Protein AF-0000000072266338 (afdb_homodimer)

Radius of gyration: 23.47 Å; Cα contacts (8 Å, |Δi|>4): 1587; chains: 2; bounding box: 53×64×82 Å

Nearest PDB structures (foldseek):
  3fj1-assembly2_C  TM=8.442E-01  e=1.465E-17  Ruegeria pomeroyi DSS-3
  3g68-assembly1_B  TM=8.449E-01  e=3.917E-16  Clostridioides difficile 630
  3knz-assembly2_C  TM=7.554E-01  e=2.489E-16  Salmonella enterica subsp. enterica serovar Typhimurium
  3knz-assembly1_B  TM=7.017E-01  e=3.917E-16  Salmonella enterica subsp. enterica serovar Typhimurium
  3knz-assembly3_F  TM=6.910E-01  e=1.526E-15  Salmonella enterica subsp. enterica serovar Typhimurium

Foldseek 3Di:
DFLVVLLLCQLVQLQQQLVQLVVDLVPDDCPPQDDQAEEEEEDALSLLLLLLLQLLCVVVVGNYDYDYLQVLLVLDARGQHYEYEDAAQWFPSRLSSLVSHVNHQYEYEYQDCPDSNVVSHPHYGHGGQPDAAPLGQSSSLSRLLSSQQVVCSVSVHPSVQRNCLSVQLNVLLVQLVVCQVVLLVQQPQQQEEEEEEARSSQSLSSSLQSLLCQQQVHHYYTDYPVVCVVPVVVVDALSYAYEYEEAPVRLVVLVVSVVRNHQYEYEYCPPVDDADPRYHYRHGHDGPRSSSVSSSRNSSSSSNSCSSSVVNVQRRTDGPDDDDPRTHDDPPDD/DFLVVLLLCQLVQLQQQLVQLVVVLVPDDCPPQDDQAEEEEEDALSLLLLLLLQLLCVVVVGNYDYDYLQVLLVLDARGQHYEYEDAAQWFPSRLSSLVSHVNHQYEYEYQDCPDSNVVSHPHYGHGGQPDAAPLGQSSSLRRLLSSQQVVCSVSVHPSVLRNCLSVQLNVLLVQLVVCQVVLLVQQPQQQEEEEEEARSSQSLSQSLQSLLCQQQVHHYYTDYPVVCVVPVVVVDALSYAYEYEEAPVRLVVLVVSVVRNHQYEYEYCPPPDDADPRYHYRHGHDGPRSSSVSSSRNSSSSSNSCSSSVVNVRRRTDGPDDDDPRTHDDPPDD

Structure (mmCIF, N/CA/C/O backbone):
data_AF-0000000072266338-model_v1
#
loop_
_entity.id
_entity.type
_entity.pdbx_description
1 polymer 'Glutamine--fructose-6-phosphate aminotransferase'
#
loop_
_atom_site.group_PDB
_atom_site.id
_atom_site.type_symbol
_atom_site.label_atom_id
_atom_site.label_alt_id
_atom_site.label_comp_id
_atom_site.label_asym_id
_atom_site.label_entity_id
_atom_site.label_seq_id
_atom_site.pdbx_PDB_ins_code
_atom_site.Cartn_x
_atom_site.Cartn_y
_atom_site.Cartn_z
_atom_site.occupancy
_atom_site.B_iso_or_equiv
_atom_site.auth_seq_id
_atom_site.auth_comp_id
_atom_site.auth_asym_id
_atom_site.auth_atom_id
_atom_site.pdbx_PDB_model_num
ATOM 1 N N . MET A 1 1 ? -12.883 -19.75 -20.516 1 75.06 1 MET A N 1
ATOM 2 C CA . MET A 1 1 ? -12.461 -20.578 -19.375 1 75.06 1 MET A CA 1
ATOM 3 C C . MET A 1 1 ? -12.898 -19.953 -18.062 1 75.06 1 MET A C 1
ATOM 5 O O . MET A 1 1 ? -12.766 -18.75 -17.859 1 75.06 1 MET A O 1
ATOM 9 N N . SER A 1 2 ? -13.508 -20.891 -17.219 1 84.12 2 SER A N 1
ATOM 10 C CA . SER A 1 2 ? -13.969 -20.344 -15.945 1 84.12 2 SER A CA 1
ATOM 11 C C . SER A 1 2 ? -12.797 -20.031 -15.023 1 84.12 2 SER A C 1
ATOM 13 O O . SER A 1 2 ? -11.727 -20.641 -15.148 1 84.12 2 SER A O 1
ATOM 15 N N . TYR A 1 3 ? -12.969 -19.062 -14.227 1 89.38 3 TYR A N 1
ATOM 16 C CA . TYR A 1 3 ? -11.922 -18.719 -13.266 1 89.38 3 TYR A CA 1
ATOM 17 C C . TYR A 1 3 ? -11.547 -19.922 -12.414 1 89.38 3 TYR A C 1
ATOM 19 O O . TYR A 1 3 ? -10.359 -20.203 -12.211 1 89.38 3 TYR A O 1
ATOM 27 N N . ARG A 1 4 ? -12.516 -20.75 -12.062 1 90.44 4 ARG A N 1
ATOM 28 C CA . ARG A 1 4 ? -12.281 -21.922 -11.234 1 90.44 4 ARG A CA 1
ATOM 29 C C . ARG A 1 4 ? -11.43 -22.953 -11.977 1 90.44 4 ARG A C 1
ATOM 31 O O . ARG A 1 4 ? -10.602 -23.641 -11.375 1 90.44 4 ARG A O 1
ATOM 38 N N . SER A 1 5 ? -11.648 -23.031 -13.234 1 91 5 SER A N 1
ATOM 39 C CA . SER A 1 5 ? -10.898 -24 -14.031 1 91 5 SER A CA 1
ATOM 40 C C . SER A 1 5 ? -9.414 -23.641 -14.086 1 91 5 SER A C 1
ATOM 42 O O . SER A 1 5 ? -8.562 -24.531 -14.117 1 91 5 SER A O 1
ATOM 44 N N . THR A 1 6 ? -9.133 -22.375 -14.102 1 92.5 6 THR A N 1
ATOM 45 C CA . THR A 1 6 ? -7.738 -21.953 -14.156 1 92.5 6 THR A CA 1
ATOM 46 C C . THR A 1 6 ? -7.039 -22.25 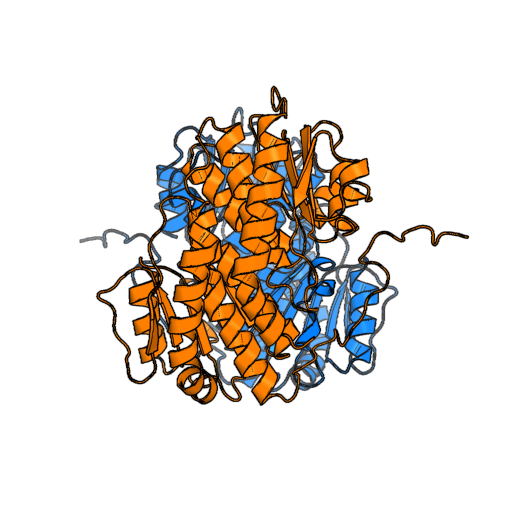-12.828 1 92.5 6 THR A C 1
ATOM 48 O O . THR A 1 6 ? -5.848 -22.562 -12.812 1 92.5 6 THR A O 1
ATOM 51 N N . ILE A 1 7 ? -7.766 -22.125 -11.734 1 95.75 7 ILE A N 1
ATOM 52 C CA . ILE A 1 7 ? -7.199 -22.438 -10.43 1 95.75 7 ILE A CA 1
ATOM 53 C C . ILE A 1 7 ? -6.816 -23.922 -10.391 1 95.75 7 ILE A C 1
ATOM 55 O O . ILE A 1 7 ? -5.762 -24.281 -9.867 1 95.75 7 ILE A O 1
ATOM 59 N N . ALA A 1 8 ? -7.617 -24.75 -11.031 1 94.88 8 ALA A N 1
ATOM 60 C CA . ALA A 1 8 ? -7.43 -26.203 -11.008 1 94.88 8 ALA A CA 1
ATOM 61 C C . ALA A 1 8 ? -6.203 -26.609 -11.812 1 94.88 8 ALA A C 1
ATOM 63 O O . ALA A 1 8 ? -5.645 -27.688 -11.602 1 94.88 8 ALA A O 1
ATOM 64 N N . ARG A 1 9 ? -5.672 -25.781 -12.664 1 95.56 9 ARG A N 1
ATOM 65 C CA . ARG A 1 9 ? -4.555 -26.094 -13.547 1 95.56 9 ARG A CA 1
ATOM 66 C C . ARG A 1 9 ? -3.221 -25.797 -12.867 1 95.56 9 ARG A C 1
ATOM 68 O O . ARG A 1 9 ? -2.158 -26.062 -13.43 1 95.56 9 ARG A O 1
ATOM 75 N N . GLN A 1 10 ? -3.254 -25.312 -11.742 1 97.25 10 GLN A N 1
ATOM 76 C CA . GLN A 1 10 ? -2.068 -24.766 -11.078 1 97.25 10 GLN A CA 1
ATOM 77 C C . GLN A 1 10 ? -0.99 -25.828 -10.922 1 97.25 10 GLN A C 1
ATOM 79 O O . GLN A 1 10 ? 0.192 -25.562 -11.148 1 97.25 10 GLN A O 1
ATOM 84 N N . PRO A 1 11 ? -1.354 -27.125 -10.531 1 97.56 11 PRO A N 1
ATOM 85 C CA . PRO A 1 11 ? -0.284 -28.125 -10.422 1 97.56 11 PRO A CA 1
ATOM 86 C C . PRO A 1 11 ? 0.476 -28.312 -11.734 1 97.56 11 PRO A C 1
ATOM 88 O O . PRO A 1 11 ? 1.71 -28.328 -11.734 1 97.56 11 PRO A O 1
ATOM 91 N N . GLU A 1 12 ? -0.233 -28.359 -12.797 1 97.12 12 GLU A N 1
ATOM 92 C CA . GLU A 1 12 ? 0.382 -28.531 -14.117 1 97.12 12 GLU A CA 1
ATOM 93 C C . GLU A 1 12 ? 1.192 -27.297 -14.5 1 97.12 12 GLU A C 1
ATOM 95 O O . GLU A 1 12 ? 2.32 -27.422 -14.984 1 97.12 12 GLU A O 1
ATOM 100 N N . ALA A 1 13 ? 0.625 -26.094 -14.32 1 97.56 13 ALA A N 1
ATOM 101 C CA . ALA A 1 13 ? 1.298 -24.844 -14.648 1 97.56 13 ALA A CA 1
ATOM 102 C C . ALA A 1 13 ? 2.6 -24.703 -13.867 1 97.56 13 ALA A C 1
ATOM 104 O O . ALA A 1 13 ? 3.609 -24.234 -14.414 1 97.56 13 ALA A O 1
ATOM 105 N N . LEU A 1 14 ? 2.57 -25.047 -12.602 1 98.19 14 LEU A N 1
ATOM 106 C CA . LEU A 1 14 ? 3.756 -24.969 -11.758 1 98.19 14 LEU A CA 1
ATOM 107 C C . LEU A 1 14 ? 4.809 -25.984 -12.195 1 98.19 14 LEU A C 1
ATOM 109 O O . LEU A 1 14 ? 6.004 -25.672 -12.195 1 98.19 14 LEU A O 1
ATOM 113 N N . ALA A 1 15 ? 4.34 -27.219 -12.547 1 97.88 15 ALA A N 1
ATOM 114 C CA . ALA A 1 15 ? 5.277 -28.219 -13.031 1 97.88 15 ALA A CA 1
ATOM 115 C C . ALA A 1 15 ? 5.965 -27.75 -14.312 1 97.88 15 ALA A C 1
ATOM 117 O O . ALA A 1 15 ? 7.188 -27.875 -14.445 1 97.88 15 ALA A O 1
ATOM 118 N N . ASP A 1 16 ? 5.195 -27.25 -15.25 1 98.06 16 ASP A N 1
ATOM 119 C CA . ASP A 1 16 ? 5.738 -26.766 -16.516 1 98.06 16 ASP A CA 1
ATOM 120 C C . ASP A 1 16 ? 6.707 -25.609 -16.297 1 98.06 16 ASP A C 1
ATOM 122 O O . ASP A 1 16 ? 7.773 -25.547 -16.906 1 98.06 16 ASP A O 1
ATOM 126 N N . THR A 1 17 ? 6.352 -24.641 -15.438 1 98.06 17 THR A N 1
ATOM 127 C CA . THR A 1 17 ? 7.211 -23.5 -15.125 1 98.06 17 THR A CA 1
ATOM 128 C C . THR A 1 17 ? 8.5 -23.969 -14.453 1 98.06 17 THR A C 1
ATOM 130 O O . THR A 1 17 ? 9.586 -23.5 -14.797 1 98.06 17 THR A O 1
ATOM 133 N N . HIS A 1 18 ? 8.352 -24.875 -13.492 1 97.56 18 HIS A N 1
ATOM 134 C CA . HIS A 1 18 ? 9.523 -25.391 -12.789 1 97.56 18 HIS A CA 1
ATOM 135 C C . HIS A 1 18 ? 10.539 -25.984 -13.758 1 97.56 18 HIS A C 1
ATOM 137 O O . HIS A 1 18 ? 11.727 -25.672 -13.695 1 97.56 18 HIS A O 1
ATOM 143 N N . ALA A 1 19 ? 10.07 -26.859 -14.625 1 96.5 19 ALA A N 1
ATOM 144 C CA . ALA A 1 19 ? 10.953 -27.516 -15.594 1 96.5 19 ALA A CA 1
ATOM 145 C C . ALA A 1 19 ? 11.625 -26.5 -16.5 1 96.5 19 ALA A C 1
ATOM 147 O O . ALA A 1 19 ? 12.836 -26.578 -16.75 1 96.5 19 ALA A O 1
ATOM 148 N N . THR A 1 20 ? 10.875 -25.562 -16.984 1 96.94 20 THR A N 1
ATOM 149 C CA . THR A 1 20 ? 11.375 -24.547 -17.922 1 96.94 20 THR A CA 1
ATOM 150 C C . THR A 1 20 ? 12.414 -23.672 -17.25 1 96.94 20 THR A C 1
ATOM 152 O O . THR A 1 20 ? 13.477 -23.391 -17.812 1 96.94 20 THR A O 1
ATOM 155 N N . VAL A 1 21 ? 12.141 -23.188 -16.078 1 96.81 21 VAL A N 1
ATOM 156 C CA . VAL A 1 21 ? 13.016 -22.281 -15.344 1 96.81 21 VAL A CA 1
ATOM 157 C C . VAL A 1 21 ? 14.305 -23 -14.945 1 96.81 21 VAL A C 1
ATOM 159 O O . VAL A 1 21 ? 15.391 -22.438 -15.016 1 96.81 21 VAL A O 1
ATOM 162 N N . LEU A 1 22 ? 14.133 -24.281 -14.477 1 95.25 22 LEU A N 1
ATOM 163 C CA . LEU A 1 22 ? 15.297 -25.078 -14.109 1 95.25 22 LEU A CA 1
ATOM 164 C C . LEU A 1 22 ? 16.281 -25.172 -15.266 1 95.25 22 LEU A C 1
ATOM 166 O O . LEU A 1 22 ? 17.484 -25 -15.078 1 95.25 22 LEU A O 1
ATOM 170 N N . ASP A 1 23 ? 15.812 -25.422 -16.406 1 95.31 23 ASP A N 1
ATOM 171 C CA . ASP A 1 23 ? 16.641 -25.531 -17.609 1 95.31 23 ASP A CA 1
ATOM 172 C C . ASP A 1 23 ? 17.344 -24.203 -17.906 1 95.31 23 ASP A C 1
ATOM 174 O O . ASP A 1 23 ? 18.547 -24.172 -18.188 1 95.31 23 ASP A O 1
ATOM 178 N N . GLN A 1 24 ? 16.625 -23.125 -17.875 1 96.19 24 GLN A N 1
ATOM 179 C CA . GLN A 1 24 ? 17.172 -21.797 -18.188 1 96.19 24 GLN A CA 1
ATOM 180 C C . GLN A 1 24 ? 18.25 -21.422 -17.188 1 96.19 24 GLN A C 1
ATOM 182 O O . GLN A 1 24 ? 19.312 -20.906 -17.578 1 96.19 24 GLN A O 1
ATOM 187 N N . LEU A 1 25 ? 18 -21.609 -15.898 1 95.44 25 LEU A N 1
ATOM 188 C CA . LEU A 1 25 ? 18.922 -21.188 -14.852 1 95.44 25 LEU A CA 1
ATOM 189 C C . LEU A 1 25 ? 20.172 -22.062 -14.836 1 95.44 25 LEU A C 1
ATOM 191 O O . LEU A 1 25 ? 21.25 -21.594 -14.453 1 95.44 25 LEU A O 1
ATOM 195 N N . GLY A 1 26 ? 20.031 -23.344 -15.219 1 92.25 26 GLY A N 1
ATOM 196 C CA . GLY A 1 26 ? 21.172 -24.234 -15.312 1 92.25 26 GLY A CA 1
ATOM 197 C C . GLY A 1 26 ? 22.219 -23.75 -16.297 1 92.25 26 GLY A C 1
ATOM 198 O O . GLY A 1 26 ? 23.422 -23.922 -16.078 1 92.25 26 GLY A O 1
ATOM 199 N N . ALA A 1 27 ? 21.828 -23.016 -17.281 1 91.69 27 ALA A N 1
ATOM 200 C CA . ALA A 1 27 ? 22.719 -22.594 -18.359 1 91.69 27 ALA A CA 1
ATOM 201 C C . ALA A 1 27 ? 23.094 -21.125 -18.219 1 91.69 27 ALA A C 1
ATOM 203 O O . ALA A 1 27 ? 23.922 -20.625 -18.984 1 91.69 27 ALA A O 1
ATOM 204 N N . ALA A 1 28 ? 22.531 -20.484 -17.281 1 93.88 28 ALA A N 1
ATOM 205 C CA . ALA A 1 28 ? 22.609 -19.031 -17.266 1 93.88 28 ALA A CA 1
ATOM 206 C C . ALA A 1 28 ? 23.844 -18.547 -16.5 1 93.88 28 ALA A C 1
ATOM 208 O O . ALA A 1 28 ? 24.203 -19.141 -15.469 1 93.88 28 ALA A O 1
ATOM 209 N N . ASP A 1 29 ? 24.5 -17.562 -16.984 1 94.81 29 ASP A N 1
ATOM 210 C CA . ASP A 1 29 ? 25.469 -16.781 -16.219 1 94.81 29 ASP A CA 1
ATOM 211 C C . ASP A 1 29 ? 24.812 -15.594 -15.547 1 94.81 29 ASP A C 1
ATOM 213 O O . ASP A 1 29 ? 24.453 -14.609 -16.203 1 94.81 29 ASP A O 1
ATOM 217 N N . LEU A 1 30 ? 24.641 -15.672 -14.273 1 95.62 30 LEU A N 1
ATOM 218 C CA . LEU A 1 30 ? 23.938 -14.641 -13.523 1 95.62 30 LEU A CA 1
ATOM 219 C C . LEU A 1 30 ? 24.922 -13.711 -12.812 1 95.62 30 LEU A C 1
ATOM 221 O O . LEU A 1 30 ? 24.531 -12.945 -11.93 1 95.62 30 LEU A O 1
ATOM 225 N N . SER A 1 31 ? 26.156 -13.828 -13.195 1 93.5 31 SER A N 1
ATOM 226 C CA . SER A 1 31 ? 27.203 -13.047 -12.539 1 93.5 31 SER A CA 1
ATOM 227 C C . SER A 1 31 ? 26.953 -11.547 -12.68 1 93.5 31 SER A C 1
ATOM 229 O O . SER A 1 31 ? 26.609 -11.078 -13.758 1 93.5 31 SER A O 1
ATOM 231 N N . GLY A 1 32 ? 27.031 -10.828 -11.609 1 94.44 32 GLY A N 1
ATOM 232 C CA . GLY A 1 32 ? 27 -9.375 -11.641 1 94.44 32 GLY A CA 1
ATOM 233 C C . GLY A 1 32 ? 25.594 -8.812 -11.586 1 94.44 32 GLY A C 1
ATOM 234 O O . GLY A 1 32 ? 25.406 -7.594 -11.547 1 94.44 32 GLY A O 1
ATOM 235 N N . LEU A 1 33 ? 24.609 -9.695 -11.5 1 96.25 33 LEU A N 1
ATOM 236 C CA . LEU A 1 33 ? 23.234 -9.211 -11.57 1 96.25 33 LEU A CA 1
ATOM 237 C C . LEU A 1 33 ? 22.766 -8.727 -10.211 1 96.25 33 LEU A C 1
ATOM 239 O O . LEU A 1 33 ? 21.859 -7.883 -10.125 1 96.25 33 LEU A O 1
ATOM 243 N N . LEU A 1 34 ? 23.312 -9.266 -9.188 1 95.56 34 LEU A N 1
ATOM 244 C CA . LEU A 1 34 ? 22.906 -8.859 -7.844 1 95.56 34 LEU A CA 1
ATOM 245 C C . LEU A 1 34 ? 23.766 -7.695 -7.352 1 95.56 34 LEU A C 1
ATOM 247 O O . LEU A 1 34 ? 24.984 -7.832 -7.191 1 95.56 34 LEU A O 1
ATOM 251 N N . ARG A 1 35 ? 23.125 -6.629 -7.164 1 97.31 35 ARG A N 1
ATOM 252 C CA . ARG A 1 35 ? 23.766 -5.406 -6.688 1 97.31 35 ARG A CA 1
ATOM 253 C C . ARG A 1 35 ? 23.156 -4.934 -5.379 1 97.31 35 ARG A C 1
ATOM 255 O O . ARG A 1 35 ? 22.25 -5.59 -4.836 1 97.31 35 ARG A O 1
ATOM 262 N N . PRO A 1 36 ? 23.672 -3.902 -4.723 1 96.75 36 PRO A N 1
ATOM 263 C CA . PRO A 1 36 ? 23.422 -3.621 -3.311 1 96.75 36 PRO A CA 1
ATOM 264 C C . PRO A 1 36 ? 21.938 -3.4 -3.018 1 96.75 36 PRO A C 1
ATOM 266 O O . PRO A 1 36 ? 21.406 -3.941 -2.043 1 96.75 36 PRO A O 1
ATOM 269 N N . VAL A 1 37 ? 21.281 -2.57 -3.82 1 98.44 37 VAL A N 1
ATOM 270 C CA . VAL A 1 37 ? 19.859 -2.309 -3.641 1 98.44 37 VAL A CA 1
ATOM 271 C C . VAL A 1 37 ? 19.062 -3.016 -4.734 1 98.44 37 VAL A C 1
ATOM 273 O O . VAL A 1 37 ? 19.219 -2.703 -5.918 1 98.44 37 VAL A O 1
ATOM 276 N N . ILE A 1 38 ? 18.188 -3.982 -4.301 1 98.75 38 ILE A N 1
ATOM 277 C CA . ILE A 1 38 ? 17.422 -4.789 -5.242 1 98.75 38 ILE A CA 1
ATOM 278 C C . ILE A 1 38 ? 15.953 -4.375 -5.199 1 98.75 38 ILE A C 1
ATOM 280 O O . ILE A 1 38 ? 15.258 -4.625 -4.207 1 98.75 38 ILE A O 1
ATOM 284 N N . GLY A 1 39 ? 15.547 -3.689 -6.258 1 98.75 39 GLY A N 1
ATOM 285 C CA . GLY A 1 39 ? 14.133 -3.418 -6.414 1 98.75 39 GLY A CA 1
ATOM 286 C C . GLY A 1 39 ? 13.383 -4.539 -7.109 1 98.75 39 GLY A C 1
ATOM 287 O O . GLY A 1 39 ? 13.883 -5.125 -8.07 1 98.75 39 GLY A O 1
ATOM 288 N N . VAL A 1 40 ? 12.289 -4.945 -6.594 1 98.94 40 VAL A N 1
ATOM 289 C CA . VAL A 1 40 ? 11.328 -5.809 -7.277 1 98.94 40 VAL A CA 1
ATOM 290 C C . VAL A 1 40 ? 10.086 -5.012 -7.656 1 98.94 40 VAL A C 1
ATOM 292 O O . VAL A 1 40 ? 9.539 -4.273 -6.828 1 98.94 40 VAL A O 1
ATOM 295 N N . THR A 1 41 ? 9.641 -5.16 -8.914 1 98.88 41 THR A N 1
ATOM 296 C CA . THR A 1 41 ? 8.609 -4.238 -9.367 1 98.88 41 THR A CA 1
ATOM 297 C C . THR A 1 41 ? 7.586 -4.961 -10.242 1 98.88 41 THR A C 1
ATOM 299 O O . THR A 1 41 ? 7.824 -6.09 -10.68 1 98.88 41 THR A O 1
ATOM 302 N N . GLY A 1 42 ? 6.523 -4.395 -10.438 1 98.56 42 GLY A N 1
ATOM 303 C CA . GLY A 1 42 ? 5.375 -4.812 -11.227 1 98.56 42 GLY A CA 1
ATOM 304 C C . GLY A 1 42 ? 4.152 -3.936 -11.016 1 98.56 42 GLY A C 1
ATOM 305 O O . GLY A 1 42 ? 4.227 -2.918 -10.328 1 98.56 42 GLY A O 1
ATOM 306 N N . ILE A 1 43 ? 3.088 -4.328 -11.57 1 97.62 43 ILE A N 1
ATOM 307 C CA . ILE A 1 43 ? 1.817 -3.629 -11.406 1 97.62 43 ILE A CA 1
ATOM 308 C C . ILE A 1 43 ? 0.683 -4.645 -11.281 1 97.62 43 ILE A C 1
ATOM 310 O O . ILE A 1 43 ? 0.779 -5.758 -11.805 1 97.62 43 ILE A O 1
ATOM 314 N N . GLY A 1 44 ? -0.388 -4.32 -10.523 1 96.12 44 GLY A N 1
ATOM 315 C CA . GLY A 1 44 ? -1.454 -5.27 -10.258 1 96.12 44 GLY A CA 1
ATOM 316 C C . GLY A 1 44 ? -0.998 -6.469 -9.445 1 96.12 44 GLY A C 1
ATOM 317 O O . GLY A 1 44 ? -0.359 -6.312 -8.406 1 96.12 44 GLY A O 1
ATOM 318 N N . ALA A 1 45 ? -1.355 -7.672 -9.945 1 96.69 45 ALA A N 1
ATOM 319 C CA . ALA A 1 45 ? -0.973 -8.906 -9.258 1 96.69 45 ALA A CA 1
ATOM 320 C C . ALA A 1 45 ? 0.544 -9.062 -9.219 1 96.69 45 ALA A C 1
ATOM 322 O O . ALA A 1 45 ? 1.092 -9.609 -8.258 1 96.69 45 ALA A O 1
ATOM 323 N N . SER A 1 46 ? 1.162 -8.531 -10.234 1 98.19 46 SER A N 1
ATOM 324 C CA . SER A 1 46 ? 2.617 -8.625 -10.273 1 98.19 46 SER A CA 1
ATOM 325 C C . SER A 1 46 ? 3.256 -7.793 -9.164 1 98.19 46 SER A C 1
ATOM 327 O O . SER A 1 46 ? 4.305 -8.164 -8.633 1 98.19 46 SER A O 1
ATOM 329 N N . PHE A 1 47 ? 2.68 -6.66 -8.828 1 98.62 47 PHE A N 1
ATOM 330 C CA . PHE A 1 47 ? 3.223 -5.906 -7.707 1 98.62 47 PHE A CA 1
ATOM 331 C C . PHE A 1 47 ? 3 -6.656 -6.398 1 98.62 47 PHE A C 1
ATOM 333 O O . PHE A 1 47 ? 3.852 -6.625 -5.504 1 98.62 47 PHE A O 1
ATOM 340 N N . ALA A 1 48 ? 1.814 -7.254 -6.234 1 98.75 48 ALA A N 1
ATOM 341 C CA . ALA A 1 48 ? 1.593 -8.102 -5.07 1 98.75 48 ALA A CA 1
ATOM 342 C C . ALA A 1 48 ? 2.695 -9.148 -4.934 1 98.75 48 ALA A C 1
ATOM 344 O O . ALA A 1 48 ? 3.213 -9.383 -3.84 1 98.75 48 ALA A O 1
ATOM 345 N N . ALA A 1 49 ? 3.033 -9.766 -6.031 1 98.88 49 ALA A N 1
ATOM 346 C CA . ALA A 1 49 ? 4.117 -10.742 -6.051 1 98.88 49 ALA A CA 1
ATOM 347 C C . ALA A 1 49 ? 5.449 -10.094 -5.684 1 98.88 49 ALA A C 1
ATOM 349 O O . ALA A 1 49 ? 6.289 -10.719 -5.031 1 98.88 49 ALA A O 1
ATOM 350 N N . ALA A 1 50 ? 5.668 -8.875 -6.156 1 98.94 50 ALA A N 1
ATOM 351 C CA . ALA A 1 50 ? 6.902 -8.148 -5.859 1 98.94 50 ALA A CA 1
ATOM 352 C C . ALA A 1 50 ? 7.09 -7.98 -4.352 1 98.94 50 ALA A C 1
ATOM 354 O O . ALA A 1 50 ? 8.211 -8.055 -3.85 1 98.94 50 ALA A O 1
ATOM 355 N N . VAL A 1 51 ? 5.984 -7.77 -3.639 1 98.88 51 VAL A N 1
ATOM 356 C CA . VAL A 1 51 ? 6.039 -7.621 -2.189 1 98.88 51 VAL A CA 1
ATOM 357 C C . VAL A 1 51 ? 6.52 -8.922 -1.554 1 98.88 51 VAL A C 1
ATOM 359 O O . VAL A 1 51 ? 7.355 -8.906 -0.647 1 98.88 51 VAL A O 1
ATOM 362 N N . VAL A 1 52 ? 6.062 -10.031 -2.045 1 98.94 52 VAL A N 1
ATOM 363 C CA . VAL A 1 52 ? 6.492 -11.336 -1.554 1 98.94 52 VAL A CA 1
ATOM 364 C C . VAL A 1 52 ? 7.984 -11.523 -1.827 1 98.94 52 VAL A C 1
ATOM 366 O O . VAL A 1 52 ? 8.734 -11.953 -0.946 1 98.94 52 VAL A O 1
ATOM 369 N N . GLY A 1 53 ? 8.391 -11.211 -3.035 1 98.88 53 GLY A N 1
ATOM 370 C CA . GLY A 1 53 ? 9.789 -11.352 -3.408 1 98.88 53 GLY A CA 1
ATOM 371 C C . GLY A 1 53 ? 10.719 -10.484 -2.576 1 98.88 53 GLY A C 1
ATOM 372 O O . GLY A 1 53 ? 11.781 -10.93 -2.15 1 98.88 53 GLY A O 1
ATOM 373 N N . ALA A 1 54 ? 10.32 -9.211 -2.357 1 98.88 54 ALA A N 1
ATOM 374 C CA . ALA A 1 54 ? 11.125 -8.32 -1.535 1 98.88 54 ALA A CA 1
ATOM 375 C C . ALA A 1 54 ? 11.297 -8.875 -0.125 1 98.88 54 ALA A C 1
ATOM 377 O O . ALA A 1 54 ? 12.391 -8.797 0.449 1 98.88 54 ALA A O 1
ATOM 378 N N . ALA A 1 55 ? 10.227 -9.422 0.401 1 98.75 55 ALA A N 1
ATOM 379 C CA . ALA A 1 55 ? 10.289 -9.992 1.742 1 98.75 55 ALA A CA 1
ATOM 380 C C . ALA A 1 55 ? 11.266 -11.164 1.793 1 98.75 55 ALA A C 1
ATOM 382 O O . ALA A 1 55 ? 12 -11.32 2.771 1 98.75 55 ALA A O 1
ATOM 383 N N . GLU A 1 56 ? 11.234 -11.984 0.782 1 98.12 56 GLU A N 1
ATOM 384 C CA . GLU A 1 56 ? 12.164 -13.102 0.732 1 98.12 56 GLU A CA 1
ATOM 385 C C . GLU A 1 56 ? 13.609 -12.617 0.662 1 98.12 56 GLU A C 1
ATOM 387 O O . GLU A 1 56 ? 14.484 -13.141 1.354 1 98.12 56 GLU A O 1
ATOM 392 N N . LEU A 1 57 ? 13.883 -11.617 -0.188 1 98.62 57 LEU A N 1
ATOM 393 C CA . LEU A 1 57 ? 15.219 -11.039 -0.268 1 98.62 57 LEU A CA 1
ATOM 394 C C . LEU A 1 57 ? 15.664 -10.508 1.093 1 98.62 57 LEU A C 1
ATOM 396 O O . LEU A 1 57 ? 16.797 -10.75 1.515 1 98.62 57 LEU A O 1
ATOM 400 N N . GLN A 1 58 ? 14.758 -9.828 1.787 1 98.44 58 GLN A N 1
ATOM 401 C CA . GLN A 1 58 ? 15.055 -9.297 3.111 1 98.44 58 GLN A CA 1
ATOM 402 C C . GLN A 1 58 ? 15.391 -10.414 4.094 1 98.44 58 GLN A C 1
ATOM 404 O O . GLN A 1 58 ? 16.375 -10.336 4.828 1 98.44 58 GLN A O 1
ATOM 409 N N . ALA A 1 59 ? 14.578 -11.445 4.051 1 96.94 59 ALA A N 1
ATOM 410 C CA . ALA A 1 59 ? 14.789 -12.57 4.953 1 96.94 59 ALA A CA 1
ATOM 411 C C . ALA A 1 59 ? 16.156 -13.219 4.719 1 96.94 59 ALA A C 1
ATOM 413 O O . ALA A 1 59 ? 16.719 -13.82 5.629 1 96.94 59 ALA A O 1
ATOM 414 N N . ARG A 1 60 ? 16.672 -13.07 3.541 1 96.56 60 ARG A N 1
ATOM 415 C CA . ARG A 1 60 ? 17.953 -13.68 3.184 1 96.56 60 ARG A CA 1
ATOM 416 C C . ARG A 1 60 ? 19.078 -12.664 3.299 1 96.56 60 ARG A C 1
ATOM 418 O O . ARG A 1 60 ? 20.172 -12.891 2.775 1 96.56 60 ARG A O 1
ATOM 425 N N . GLY A 1 61 ? 18.812 -11.539 3.871 1 96.5 61 GLY A N 1
ATOM 426 C CA . GLY A 1 61 ? 19.844 -10.578 4.23 1 96.5 61 GLY A CA 1
ATOM 427 C C . GLY A 1 61 ? 20.156 -9.594 3.115 1 96.5 61 GLY A C 1
ATOM 428 O O . GLY A 1 61 ? 21.188 -8.922 3.145 1 96.5 61 GLY A O 1
ATOM 429 N N . GLN A 1 62 ? 19.25 -9.547 2.059 1 97.75 62 GLN A N 1
ATOM 430 C CA . GLN A 1 62 ? 19.438 -8.609 0.962 1 97.75 62 GLN A CA 1
ATOM 431 C C . GLN A 1 62 ? 18.594 -7.355 1.157 1 97.75 62 GLN A C 1
ATOM 433 O O . GLN A 1 62 ? 17.562 -7.402 1.826 1 97.75 62 GLN A O 1
ATOM 438 N N . ARG A 1 63 ? 19.062 -6.203 0.605 1 97.94 63 ARG A N 1
ATOM 439 C CA . ARG A 1 63 ? 18.25 -4.988 0.579 1 97.94 63 ARG A CA 1
ATOM 440 C C . ARG A 1 63 ? 17.234 -5.039 -0.548 1 97.94 63 ARG A C 1
ATOM 442 O O . ARG A 1 63 ? 17.344 -4.305 -1.531 1 97.94 63 ARG A O 1
ATOM 449 N N . GLY A 1 64 ? 16.234 -5.875 -0.333 1 98.31 64 GLY A N 1
ATOM 450 C CA . GLY A 1 64 ? 15.133 -5.984 -1.268 1 98.31 64 GLY A CA 1
ATOM 451 C C . GLY A 1 64 ? 13.984 -5.051 -0.94 1 98.31 64 GLY A C 1
ATOM 452 O O . GLY A 1 64 ? 13.555 -4.969 0.212 1 98.31 64 GLY A O 1
ATOM 453 N N . VAL A 1 65 ? 13.484 -4.301 -1.929 1 98.44 65 VAL A N 1
ATOM 454 C CA . VAL A 1 65 ? 12.359 -3.391 -1.739 1 98.44 65 VAL A CA 1
ATOM 455 C C . VAL A 1 65 ? 11.375 -3.537 -2.896 1 98.44 65 VAL A C 1
ATOM 457 O O . VAL A 1 65 ? 11.781 -3.621 -4.059 1 98.44 65 VAL A O 1
ATOM 460 N N . ALA A 1 66 ? 10.133 -3.689 -2.582 1 98.75 66 ALA A N 1
ATOM 461 C CA . ALA A 1 66 ? 9.109 -3.629 -3.619 1 98.75 66 ALA A CA 1
ATOM 462 C C . ALA A 1 66 ? 8.828 -2.186 -4.027 1 98.75 66 ALA A C 1
ATOM 464 O O . ALA A 1 66 ? 8.531 -1.34 -3.18 1 98.75 66 ALA A O 1
ATOM 465 N N . ILE A 1 67 ? 8.961 -1.875 -5.289 1 98.5 67 ILE A N 1
ATOM 466 C CA . ILE A 1 67 ? 8.727 -0.529 -5.809 1 98.5 67 ILE A CA 1
ATOM 467 C C . ILE A 1 67 ? 7.691 -0.575 -6.926 1 98.5 67 ILE A C 1
ATOM 469 O O . ILE A 1 67 ? 7.797 -1.39 -7.844 1 98.5 67 ILE A O 1
ATOM 473 N N . ARG A 1 68 ? 6.691 0.26 -6.824 1 97.62 68 ARG A N 1
ATOM 474 C CA . ARG A 1 68 ? 5.664 0.287 -7.863 1 97.62 68 ARG A CA 1
ATOM 475 C C . ARG A 1 68 ? 6.266 0.652 -9.219 1 97.62 68 ARG A C 1
ATOM 477 O O . ARG A 1 68 ? 7.062 1.589 -9.312 1 97.62 68 ARG A O 1
ATOM 484 N N . ALA A 1 69 ? 5.809 -0.064 -10.227 1 98.19 69 ALA A N 1
ATOM 485 C CA . ALA A 1 69 ? 6.344 0.175 -11.57 1 98.19 69 ALA A CA 1
ATOM 486 C C . ALA A 1 69 ? 6.059 1.603 -12.023 1 98.19 69 ALA A C 1
ATOM 488 O O . ALA A 1 69 ? 6.871 2.209 -12.727 1 98.19 69 ALA A O 1
ATOM 489 N N . CYS A 1 70 ? 4.91 2.123 -11.602 1 95.56 70 CYS A N 1
ATOM 490 C CA . CYS A 1 70 ? 4.543 3.475 -12.008 1 95.56 70 CYS A CA 1
ATOM 491 C C . CYS A 1 70 ? 5.496 4.504 -11.414 1 95.56 70 CYS A C 1
ATOM 493 O O . CYS A 1 70 ? 5.773 5.531 -12.031 1 95.56 70 CYS A O 1
ATOM 495 N N . ASP A 1 71 ? 5.977 4.293 -10.195 1 96.12 71 ASP A N 1
ATOM 496 C CA . ASP A 1 71 ? 6.953 5.188 -9.586 1 96.12 71 ASP A CA 1
ATOM 497 C C . ASP A 1 71 ? 8.297 5.121 -10.312 1 96.12 71 ASP A C 1
ATOM 499 O O . ASP A 1 71 ? 8.93 6.148 -10.555 1 96.12 71 ASP A O 1
ATOM 503 N N . LEU A 1 72 ? 8.695 3.926 -10.688 1 97.88 72 LEU A N 1
ATOM 504 C CA . LEU A 1 72 ? 9.953 3.732 -11.406 1 97.88 72 LEU A CA 1
ATOM 505 C C . LEU A 1 72 ? 9.867 4.324 -12.812 1 97.88 72 LEU A C 1
ATOM 507 O O . LEU A 1 72 ? 10.867 4.82 -13.344 1 97.88 72 LEU A O 1
ATOM 511 N N . ALA A 1 73 ? 8.719 4.23 -13.352 1 97.44 73 ALA A N 1
ATOM 512 C CA . ALA A 1 73 ? 8.516 4.738 -14.703 1 97.44 73 ALA A CA 1
ATOM 513 C C . ALA A 1 73 ? 8.719 6.25 -14.766 1 97.44 73 ALA A C 1
ATOM 515 O O . ALA A 1 73 ? 8.883 6.82 -15.844 1 97.44 73 ALA A O 1
ATOM 516 N N . ALA A 1 74 ? 8.711 6.887 -13.602 1 95.81 74 ALA A N 1
ATOM 517 C CA . ALA A 1 74 ? 9.008 8.32 -13.539 1 95.81 74 ALA A CA 1
ATOM 518 C C . ALA A 1 74 ? 10.492 8.586 -13.734 1 95.81 74 ALA A C 1
ATOM 520 O O . ALA A 1 74 ? 10.898 9.719 -14 1 95.81 74 ALA A O 1
ATOM 521 N N . GLY A 1 75 ? 11.359 7.566 -13.602 1 96.69 75 GLY A N 1
ATOM 522 C CA . GLY A 1 75 ? 12.773 7.684 -13.93 1 96.69 75 GLY A CA 1
ATOM 523 C C . GLY A 1 75 ? 13.648 7.902 -12.719 1 96.69 75 GLY A C 1
ATOM 524 O O . GLY A 1 75 ? 14.828 8.25 -12.844 1 96.69 75 GLY A O 1
ATOM 525 N N . HIS A 1 76 ? 13.125 7.754 -11.531 1 95.81 76 HIS A N 1
ATOM 526 C CA . HIS A 1 76 ? 13.922 7.91 -10.32 1 95.81 76 HIS A CA 1
ATOM 527 C C . HIS A 1 76 ? 14.891 6.746 -10.141 1 95.81 76 HIS A C 1
ATOM 529 O O . HIS A 1 76 ? 14.539 5.598 -10.422 1 95.81 76 HIS A O 1
ATOM 535 N N . ASP A 1 77 ? 16.141 7.008 -9.711 1 97.25 77 ASP A N 1
ATOM 536 C CA . ASP A 1 77 ? 17.172 5.992 -9.492 1 97.25 77 ASP A CA 1
ATOM 537 C C . ASP A 1 77 ? 17.016 5.344 -8.117 1 97.25 77 ASP A C 1
ATOM 539 O O . ASP A 1 77 ? 17.703 5.711 -7.172 1 97.25 77 ASP A O 1
ATOM 543 N N . LEU A 1 78 ? 16.203 4.285 -8.055 1 98.06 78 LEU A N 1
ATOM 544 C CA . LEU A 1 78 ? 15.812 3.766 -6.75 1 98.06 78 LEU A CA 1
ATOM 545 C C . LEU A 1 78 ? 16.406 2.381 -6.516 1 98.06 78 LEU A C 1
ATOM 547 O O . LEU A 1 78 ? 16.25 1.808 -5.438 1 98.06 78 LEU A O 1
ATOM 551 N N . ALA A 1 79 ? 17.125 1.799 -7.473 1 98.25 79 ALA A N 1
ATOM 552 C CA . ALA A 1 79 ? 17.641 0.439 -7.328 1 98.25 79 ALA A CA 1
ATOM 553 C C . ALA A 1 79 ? 18.875 0.222 -8.195 1 98.25 79 ALA A C 1
ATOM 555 O O . ALA A 1 79 ? 19.062 0.91 -9.195 1 98.25 79 ALA A O 1
ATOM 556 N N . ASP A 1 80 ? 19.719 -0.719 -7.777 1 98.69 80 ASP A N 1
ATOM 557 C CA . ASP A 1 80 ? 20.906 -1.117 -8.531 1 98.69 80 ASP A CA 1
ATOM 558 C C . ASP A 1 80 ? 20.625 -2.357 -9.375 1 98.69 80 ASP A C 1
ATOM 560 O O . ASP A 1 80 ? 21.266 -2.574 -10.406 1 98.69 80 ASP A O 1
ATOM 564 N N . THR A 1 81 ? 19.844 -3.23 -8.945 1 98.81 81 THR A N 1
ATOM 565 C CA . THR A 1 81 ? 19.219 -4.34 -9.656 1 98.81 81 THR A CA 1
ATOM 566 C C . THR A 1 81 ? 17.703 -4.227 -9.617 1 98.81 81 THR A C 1
ATOM 568 O O . THR A 1 81 ? 17.125 -3.926 -8.57 1 98.81 81 THR A O 1
ATOM 571 N N . LEU A 1 82 ? 17.109 -4.352 -10.742 1 98.81 82 LEU A N 1
ATOM 572 C CA . LEU A 1 82 ? 15.656 -4.297 -10.844 1 98.81 82 LEU A CA 1
ATOM 573 C C . LEU A 1 82 ? 15.094 -5.605 -11.383 1 98.81 82 LEU A C 1
ATOM 575 O O . LEU A 1 82 ? 15.445 -6.031 -12.484 1 98.81 82 LEU A O 1
ATOM 579 N N . VAL A 1 83 ? 14.32 -6.293 -10.578 1 98.94 83 VAL A N 1
ATOM 580 C CA . VAL A 1 83 ? 13.57 -7.469 -11 1 98.94 83 VAL A CA 1
ATOM 581 C C . VAL A 1 83 ? 12.141 -7.066 -11.375 1 98.94 83 VAL A C 1
ATOM 583 O O . VAL A 1 83 ? 11.375 -6.617 -10.516 1 98.94 83 VAL A O 1
ATOM 586 N N . GLY A 1 84 ? 11.805 -7.172 -12.633 1 98.88 84 GLY A N 1
ATOM 587 C CA . GLY A 1 84 ? 10.492 -6.77 -13.117 1 98.88 84 GLY A CA 1
ATOM 588 C C . GLY A 1 84 ? 9.586 -7.945 -13.422 1 98.88 84 GLY A C 1
ATOM 589 O O . GLY A 1 84 ? 9.961 -8.852 -14.172 1 98.88 84 GLY A O 1
ATOM 590 N N . LEU A 1 85 ? 8.383 -7.914 -12.836 1 98.81 85 LEU A N 1
ATOM 591 C CA . LEU A 1 85 ? 7.402 -8.984 -12.984 1 98.81 85 LEU A CA 1
ATOM 592 C C . LEU A 1 85 ? 6.246 -8.539 -13.875 1 98.81 85 LEU A C 1
ATOM 594 O O . LEU A 1 85 ? 5.645 -7.488 -13.641 1 98.81 85 LEU A O 1
ATOM 598 N N . SER A 1 86 ? 5.934 -9.25 -14.852 1 96.94 86 SER A N 1
ATOM 599 C CA . SER A 1 86 ? 4.793 -9.102 -15.75 1 96.94 86 SER A CA 1
ATOM 600 C C . SER A 1 86 ? 4.461 -10.422 -16.438 1 96.94 86 SER A C 1
ATOM 602 O O . SER A 1 86 ? 5.117 -10.805 -17.406 1 96.94 86 SER A O 1
ATOM 604 N N . ALA A 1 87 ? 3.393 -11.086 -16 1 94 87 ALA A N 1
ATOM 605 C CA . ALA A 1 87 ? 3.1 -12.422 -16.5 1 94 87 ALA A CA 1
ATOM 606 C C . ALA A 1 87 ? 3.072 -12.453 -18.031 1 94 87 ALA A C 1
ATOM 608 O O . ALA A 1 87 ? 3.68 -13.328 -18.641 1 94 87 ALA A O 1
ATOM 609 N N . GLY A 1 88 ? 2.451 -11.469 -18.625 1 93 88 GLY A N 1
ATOM 610 C CA . GLY A 1 88 ? 2.373 -11.42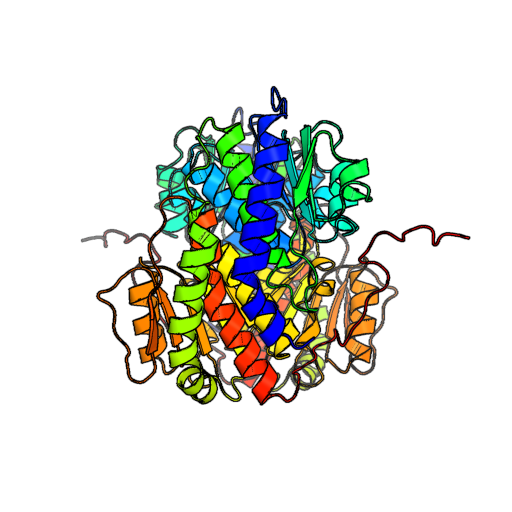2 -20.078 1 93 88 GLY A CA 1
ATOM 611 C C . GLY A 1 88 ? 3.531 -10.68 -20.719 1 93 88 GLY A C 1
ATOM 612 O O . GLY A 1 88 ? 3.73 -10.75 -21.938 1 93 88 GLY A O 1
ATOM 613 N N . GLY A 1 89 ? 4.207 -9.922 -20 1 95.94 89 GLY A N 1
ATOM 614 C CA . GLY A 1 89 ? 5.406 -9.227 -20.453 1 95.94 89 GLY A CA 1
ATOM 615 C C . GLY A 1 89 ? 5.109 -7.918 -21.156 1 95.94 89 GLY A C 1
ATOM 616 O O . GLY A 1 89 ? 5.977 -7.367 -21.844 1 95.94 89 GLY A O 1
ATOM 617 N N . ARG A 1 90 ? 3.857 -7.379 -20.906 1 94.75 90 ARG A N 1
ATOM 618 C CA . ARG A 1 90 ? 3.473 -6.254 -21.75 1 94.75 90 ARG A CA 1
ATOM 619 C C . ARG A 1 90 ? 2.98 -5.082 -20.906 1 94.75 90 ARG A C 1
ATOM 621 O O . ARG A 1 90 ? 2.463 -4.098 -21.453 1 94.75 90 ARG A O 1
ATOM 628 N N . SER A 1 91 ? 3.057 -5.164 -19.609 1 95.69 91 SER A N 1
ATOM 629 C CA . SER A 1 91 ? 2.648 -4.039 -18.781 1 95.69 91 SER A CA 1
ATOM 630 C C . SER A 1 91 ? 3.473 -2.795 -19.094 1 95.69 91 SER A C 1
ATOM 632 O O . SER A 1 91 ? 4.691 -2.785 -18.891 1 95.69 91 SER A O 1
ATOM 634 N N . ILE A 1 92 ? 2.857 -1.733 -19.531 1 97 92 ILE A N 1
ATOM 635 C CA . ILE A 1 92 ? 3.553 -0.542 -20 1 97 92 ILE A CA 1
ATOM 636 C C . ILE A 1 92 ? 4.363 0.071 -18.859 1 97 92 ILE A C 1
ATOM 638 O O . ILE A 1 92 ? 5.469 0.574 -19.078 1 97 92 ILE A O 1
ATOM 642 N N . GLU A 1 93 ? 3.801 0.083 -17.656 1 97.44 93 GLU A N 1
ATOM 643 C CA . GLU A 1 93 ? 4.504 0.679 -16.531 1 97.44 93 GLU A CA 1
ATOM 644 C C . GLU A 1 93 ? 5.805 -0.065 -16.234 1 97.44 93 GLU A C 1
ATOM 646 O O . GLU A 1 93 ? 6.84 0.557 -15.992 1 97.44 93 GLU A O 1
ATOM 651 N N . THR A 1 94 ? 5.754 -1.398 -16.281 1 98.25 94 THR A N 1
ATOM 652 C CA . THR A 1 94 ? 6.938 -2.199 -15.992 1 98.25 94 THR A CA 1
ATOM 653 C C . THR A 1 94 ? 7.984 -2.031 -17.078 1 98.25 94 THR A C 1
ATOM 655 O O . THR A 1 94 ? 9.172 -1.843 -16.797 1 98.25 94 THR A O 1
ATOM 658 N N . VAL A 1 95 ? 7.539 -2.086 -18.297 1 98.44 95 VAL A N 1
ATOM 659 C CA . VAL A 1 95 ? 8.453 -1.929 -19.422 1 98.44 95 VAL A CA 1
ATOM 660 C C . VAL A 1 95 ? 9.094 -0.544 -19.375 1 98.44 95 VAL A C 1
ATOM 662 O O . VAL A 1 95 ? 10.312 -0.415 -19.516 1 98.44 95 VAL A O 1
ATOM 665 N N . THR A 1 96 ? 8.305 0.488 -19.156 1 98.5 96 THR A N 1
ATOM 666 C CA . THR A 1 96 ? 8.805 1.854 -19.078 1 98.5 96 THR A CA 1
ATOM 667 C C . THR A 1 96 ? 9.781 2.004 -17.906 1 98.5 96 THR A C 1
ATOM 669 O O . THR A 1 96 ? 10.789 2.705 -18.016 1 98.5 96 THR A O 1
ATOM 672 N N . ALA A 1 97 ? 9.469 1.378 -16.781 1 98.38 97 ALA A N 1
ATOM 673 C CA . ALA A 1 97 ? 10.367 1.406 -15.633 1 98.38 97 ALA A CA 1
ATOM 674 C C . ALA A 1 97 ? 11.758 0.899 -16.016 1 98.38 97 ALA A C 1
ATOM 676 O O . ALA A 1 97 ? 12.766 1.501 -15.641 1 98.38 97 ALA A O 1
ATOM 677 N N . PHE A 1 98 ? 11.789 -0.192 -16.734 1 98.5 98 PHE A N 1
ATOM 678 C CA . PHE A 1 98 ? 13.055 -0.758 -17.188 1 98.5 98 PHE A CA 1
ATOM 679 C C . PHE A 1 98 ? 13.789 0.218 -18.094 1 98.5 98 PHE A C 1
ATOM 681 O O . PHE A 1 98 ? 15 0.421 -17.953 1 98.5 98 PHE A O 1
ATOM 688 N N . GLN A 1 99 ? 13.039 0.826 -19.016 1 98.56 99 GLN A N 1
ATOM 689 C CA . GLN A 1 99 ? 13.625 1.759 -19.969 1 98.56 99 GLN A CA 1
ATOM 690 C C . GLN A 1 99 ? 14.188 2.99 -19.266 1 98.56 99 GLN A C 1
ATOM 692 O O . GLN A 1 99 ? 15.195 3.549 -19.703 1 98.56 99 GLN A O 1
ATOM 697 N N . LYS A 1 100 ? 13.602 3.391 -18.219 1 98.19 100 LYS A N 1
ATOM 698 C CA . LYS A 1 100 ? 13.938 4.648 -17.547 1 98.19 100 LYS A CA 1
ATOM 699 C C . LYS A 1 100 ? 15.039 4.453 -16.516 1 98.19 100 LYS A C 1
ATOM 701 O O . LYS A 1 100 ? 15.523 5.422 -15.93 1 98.19 100 LYS A O 1
ATOM 706 N N . LEU A 1 101 ? 15.484 3.215 -16.25 1 97.44 101 LEU A N 1
ATOM 707 C CA . LEU A 1 101 ? 16.531 2.957 -15.273 1 97.44 101 LEU A CA 1
ATOM 708 C C . LEU A 1 101 ? 17.656 2.129 -15.891 1 97.44 101 LEU A C 1
ATOM 710 O O . LEU A 1 101 ? 18 1.059 -15.375 1 97.44 101 LEU A O 1
ATOM 714 N N . PRO A 1 102 ? 18.328 2.65 -16.828 1 92.94 102 PRO A N 1
ATOM 715 C CA . PRO A 1 102 ? 19.359 1.884 -17.531 1 92.94 102 PRO A CA 1
ATOM 716 C C . PRO A 1 102 ? 20.578 1.593 -16.672 1 92.94 102 PRO A C 1
ATOM 718 O O . PRO A 1 102 ? 21.375 0.71 -17 1 92.94 102 PRO A O 1
ATOM 721 N N . SER A 1 103 ? 20.766 2.316 -15.609 1 95.5 103 SER A N 1
ATOM 722 C CA . SER A 1 103 ? 21.922 2.113 -14.75 1 95.5 103 SER A CA 1
ATOM 723 C C . SER A 1 103 ? 21.781 0.835 -13.93 1 95.5 103 SER A C 1
ATOM 725 O O . SER A 1 103 ? 22.781 0.31 -13.414 1 95.5 103 SER A O 1
ATOM 727 N N . ALA A 1 104 ? 20.594 0.375 -13.773 1 98.12 104 ALA A N 1
ATOM 728 C CA . ALA A 1 104 ? 20.344 -0.84 -13 1 98.12 104 ALA A CA 1
ATOM 729 C C . ALA A 1 104 ? 20.547 -2.086 -13.859 1 98.12 104 ALA A C 1
ATOM 731 O O . ALA A 1 104 ? 20.359 -2.043 -15.078 1 98.12 104 ALA A O 1
ATOM 732 N N . LYS A 1 105 ? 21.031 -3.172 -13.25 1 98.69 105 LYS A N 1
ATOM 733 C CA . LYS A 1 105 ? 20.875 -4.477 -13.891 1 98.69 105 LYS A CA 1
ATOM 734 C C . LYS A 1 105 ? 19.406 -4.906 -13.898 1 98.69 105 LYS A C 1
ATOM 736 O O . LYS A 1 105 ? 18.734 -4.848 -12.867 1 98.69 105 LYS A O 1
ATOM 741 N N . ARG A 1 106 ? 18.875 -5.215 -15.023 1 98.56 106 ARG A N 1
ATOM 742 C CA . ARG A 1 106 ? 17.453 -5.43 -15.195 1 98.56 106 ARG A CA 1
ATOM 743 C C . ARG A 1 106 ? 17.141 -6.895 -15.5 1 98.56 106 ARG A C 1
ATOM 745 O O . ARG A 1 106 ? 17.578 -7.426 -16.531 1 98.56 106 ARG A O 1
ATOM 752 N N . ILE A 1 107 ? 16.375 -7.543 -14.625 1 98.81 107 ILE A N 1
ATOM 753 C CA . ILE A 1 107 ? 15.961 -8.938 -14.758 1 98.81 107 ILE A CA 1
ATOM 754 C C . ILE A 1 107 ? 14.453 -9.008 -14.953 1 98.81 107 ILE A C 1
ATOM 756 O O . ILE A 1 107 ? 13.688 -8.664 -14.047 1 98.81 107 ILE A O 1
ATOM 760 N N . GLY A 1 108 ? 14.031 -9.43 -16.109 1 98.75 108 GLY A N 1
ATOM 761 C CA . GLY A 1 108 ? 12.609 -9.562 -16.375 1 98.75 108 GLY A CA 1
ATOM 762 C C . GLY A 1 108 ? 12.094 -10.977 -16.219 1 98.75 108 GLY A C 1
ATOM 763 O O . GLY A 1 108 ? 12.805 -11.938 -16.531 1 98.75 108 GLY A O 1
ATOM 764 N N . ILE A 1 109 ? 10.906 -11.172 -15.734 1 98.88 109 ILE A N 1
ATOM 765 C CA . ILE A 1 109 ? 10.227 -12.453 -15.641 1 98.88 109 ILE A CA 1
ATOM 766 C C . ILE A 1 109 ? 8.859 -12.375 -16.312 1 98.88 109 ILE A C 1
ATOM 768 O O . ILE A 1 109 ? 8.008 -11.586 -15.898 1 98.88 109 ILE A O 1
ATOM 772 N N . SER A 1 110 ? 8.617 -13.117 -17.297 1 98.38 110 SER A N 1
ATOM 773 C CA . SER A 1 110 ? 7.348 -13.156 -18 1 98.38 110 SER A CA 1
ATOM 774 C C . SER A 1 110 ? 7.219 -14.43 -18.828 1 98.38 110 SER A C 1
ATOM 776 O O . SER A 1 110 ? 8.18 -15.195 -18.953 1 98.38 110 SER A O 1
ATOM 778 N N . GLN A 1 111 ? 6.008 -14.633 -19.375 1 97.38 111 GLN A N 1
ATOM 779 C CA . GLN A 1 111 ? 5.781 -15.805 -20.203 1 97.38 111 GLN A CA 1
ATOM 780 C C . GLN A 1 111 ? 6.301 -15.578 -21.625 1 97.38 111 GLN A C 1
ATOM 782 O O . GLN A 1 111 ? 6.57 -16.531 -22.359 1 97.38 111 GLN A O 1
ATOM 787 N N . ASP A 1 112 ? 6.414 -14.297 -22 1 94.19 112 ASP A N 1
ATOM 788 C CA . ASP A 1 112 ? 6.844 -13.961 -23.344 1 94.19 112 ASP A CA 1
ATOM 789 C C . ASP A 1 112 ? 8.328 -13.594 -23.375 1 94.19 112 ASP A C 1
ATOM 791 O O . ASP A 1 112 ? 8.688 -12.43 -23.188 1 94.19 112 ASP A O 1
ATOM 795 N N . GLY A 1 113 ? 9.141 -14.547 -23.844 1 93.69 113 GLY A N 1
ATOM 796 C CA . GLY A 1 113 ? 10.578 -14.352 -23.859 1 93.69 113 GLY A CA 1
ATOM 797 C C . GLY A 1 113 ? 11.055 -13.484 -25.016 1 93.69 113 GLY A C 1
ATOM 798 O O . GLY A 1 113 ? 12.227 -13.125 -25.094 1 93.69 113 GLY A O 1
ATOM 799 N N . ALA A 1 114 ? 10.18 -13.094 -25.828 1 93.75 114 ALA A N 1
ATOM 800 C CA . ALA A 1 114 ? 10.508 -12.242 -26.984 1 93.75 114 ALA A CA 1
ATOM 801 C C . ALA A 1 114 ? 9.664 -10.969 -26.969 1 93.75 114 ALA A C 1
ATOM 803 O O . ALA A 1 114 ? 9.625 -10.242 -27.969 1 93.75 114 ALA A O 1
ATOM 804 N N . GLY A 1 115 ? 9.031 -10.773 -25.891 1 95.19 115 GLY A N 1
ATOM 805 C CA . GLY A 1 115 ? 8.125 -9.648 -25.781 1 95.19 115 GLY A CA 1
ATOM 806 C C . GLY A 1 115 ? 8.797 -8.375 -25.297 1 95.19 115 GLY A C 1
ATOM 807 O O . GLY A 1 115 ? 10.031 -8.312 -25.219 1 95.19 115 GLY A O 1
ATOM 808 N N . PRO A 1 116 ? 7.973 -7.344 -25.078 1 97.38 116 PRO A N 1
ATOM 809 C CA . PRO A 1 116 ? 8.5 -6.023 -24.734 1 97.38 116 PRO A CA 1
ATOM 810 C C . PRO A 1 116 ? 9.359 -6.047 -23.469 1 97.38 116 PRO A C 1
ATOM 812 O O . PRO A 1 116 ? 10.43 -5.43 -23.438 1 97.38 116 PRO A O 1
ATOM 815 N N . LEU A 1 117 ? 8.953 -6.727 -22.438 1 98.25 117 LEU A N 1
ATOM 816 C CA . LEU A 1 117 ? 9.734 -6.758 -21.203 1 98.25 117 LEU A CA 1
ATOM 817 C C . LEU A 1 117 ? 11.078 -7.445 -21.422 1 98.25 117 LEU A C 1
ATOM 819 O O . LEU A 1 117 ? 12.109 -6.969 -20.953 1 98.25 117 LEU A O 1
ATOM 823 N N . ALA A 1 118 ? 10.984 -8.602 -22.141 1 98.19 118 ALA A N 1
ATOM 824 C CA . ALA A 1 118 ? 12.219 -9.312 -22.453 1 98.19 118 ALA A CA 1
ATOM 825 C C . ALA A 1 118 ? 13.188 -8.422 -23.234 1 98.19 118 ALA A C 1
ATOM 827 O O . ALA A 1 118 ? 14.391 -8.438 -22.969 1 98.19 118 ALA A O 1
ATOM 828 N N . GLY A 1 119 ? 12.688 -7.621 -24.109 1 97.75 119 GLY A N 1
ATOM 829 C CA . GLY A 1 119 ? 13.5 -6.781 -24.984 1 97.75 119 GLY A CA 1
ATOM 830 C C . GLY A 1 119 ? 14.258 -5.703 -24.234 1 97.75 119 GLY A C 1
ATOM 831 O O . GLY A 1 119 ? 15.266 -5.195 -24.719 1 97.75 119 GLY A O 1
ATOM 832 N N . VAL A 1 120 ? 13.805 -5.324 -23.078 1 98.12 120 VAL A N 1
ATOM 833 C CA . VAL A 1 120 ? 14.445 -4.246 -22.328 1 98.12 120 VAL A CA 1
ATOM 834 C C . VAL A 1 120 ? 15.133 -4.816 -21.094 1 98.12 120 VAL A C 1
ATOM 836 O O . VAL A 1 120 ? 15.484 -4.074 -20.156 1 98.12 120 VAL A O 1
ATOM 839 N N . SER A 1 121 ? 15.367 -6.141 -20.984 1 98.12 121 SER A N 1
ATOM 840 C CA . SER A 1 121 ? 15.992 -6.812 -19.844 1 98.12 121 SER A CA 1
ATOM 841 C C . SER A 1 121 ? 17.453 -7.156 -20.141 1 98.12 121 SER A C 1
ATOM 843 O O . SER A 1 121 ? 17.812 -7.426 -21.297 1 98.12 121 SER A O 1
ATOM 845 N N . ASP A 1 122 ? 18.328 -7.105 -19.156 1 98.06 122 ASP A N 1
ATOM 846 C CA . ASP A 1 122 ? 19.672 -7.645 -19.266 1 98.06 122 ASP A CA 1
ATOM 847 C C . ASP A 1 122 ? 19.672 -9.164 -19.172 1 98.06 122 ASP A C 1
ATOM 849 O O . ASP A 1 122 ? 20.516 -9.836 -19.766 1 98.06 122 ASP A O 1
ATOM 853 N N . PHE A 1 123 ? 18.844 -9.711 -18.406 1 98.12 123 PHE A N 1
ATOM 854 C CA . PHE A 1 123 ? 18.516 -11.125 -18.312 1 98.12 123 PHE A CA 1
ATOM 855 C C . PHE A 1 123 ? 17 -11.328 -18.234 1 98.12 123 PHE A C 1
ATOM 857 O O . PHE A 1 123 ? 16.297 -10.586 -17.562 1 98.12 123 PHE A O 1
ATOM 864 N N . HIS A 1 124 ? 16.516 -12.266 -18.969 1 98.38 124 HIS A N 1
ATOM 865 C CA . HIS A 1 124 ? 15.094 -12.562 -18.969 1 98.38 124 HIS A CA 1
ATOM 866 C C . HIS A 1 124 ? 14.836 -14.023 -18.625 1 98.38 124 HIS A C 1
ATOM 868 O O . HIS A 1 124 ? 15.5 -14.914 -19.156 1 98.38 124 HIS A O 1
ATOM 874 N N . LEU A 1 125 ? 13.977 -14.227 -17.688 1 98.5 125 LEU A N 1
ATOM 875 C CA . LEU A 1 125 ? 13.531 -15.562 -17.312 1 98.5 125 LEU A CA 1
ATOM 876 C C . LEU A 1 125 ? 12.117 -15.828 -17.812 1 98.5 125 LEU A C 1
ATOM 878 O O . LEU A 1 125 ? 11.18 -15.117 -17.438 1 98.5 125 LEU A O 1
ATOM 882 N N . THR A 1 126 ? 11.945 -16.875 -18.594 1 98.44 126 THR A N 1
ATOM 883 C CA . THR A 1 126 ? 10.648 -17.203 -19.156 1 98.44 126 THR A CA 1
ATOM 884 C C . THR A 1 126 ? 9.914 -18.203 -18.266 1 98.44 126 THR A C 1
ATOM 886 O O . THR A 1 126 ? 10.477 -19.234 -17.891 1 98.44 126 THR A O 1
ATOM 889 N N . ILE A 1 127 ? 8.695 -17.875 -17.922 1 98.25 127 ILE A N 1
ATOM 890 C CA . ILE A 1 127 ? 7.844 -18.812 -17.203 1 98.25 127 ILE A CA 1
ATOM 891 C C . ILE A 1 127 ? 6.812 -19.422 -18.156 1 98.25 127 ILE A C 1
ATOM 893 O O . ILE A 1 127 ? 6.578 -18.891 -19.234 1 98.25 127 ILE A O 1
ATOM 897 N N . ARG A 1 128 ? 6.211 -20.531 -17.734 1 97.31 128 ARG A N 1
ATOM 898 C CA . ARG A 1 128 ? 5.262 -21.25 -18.562 1 97.31 128 ARG A CA 1
ATOM 899 C C . ARG A 1 128 ? 3.986 -21.578 -17.797 1 97.31 128 ARG A C 1
ATOM 901 O O . ARG A 1 128 ? 3.736 -22.734 -17.453 1 97.31 128 ARG A O 1
ATOM 908 N N . GLN A 1 129 ? 3.178 -20.562 -17.672 1 94.75 129 GLN A N 1
ATOM 909 C CA . GLN A 1 129 ? 1.955 -20.703 -16.891 1 94.75 129 GLN A CA 1
ATOM 910 C C . GLN A 1 129 ? 0.832 -21.312 -17.734 1 94.75 129 GLN A C 1
ATOM 912 O O . GLN A 1 129 ? -0.157 -21.812 -17.188 1 94.75 129 GLN A O 1
ATOM 917 N N . GLY A 1 130 ? 0.975 -21.297 -19.078 1 93.25 130 GLY A N 1
ATOM 918 C CA . GLY A 1 130 ? -0.158 -21.656 -19.906 1 93.25 130 GLY A CA 1
ATOM 919 C C . GLY A 1 130 ? -1.269 -20.625 -19.891 1 93.25 130 GLY A C 1
ATOM 920 O O . GLY A 1 130 ? -1.031 -19.453 -19.578 1 93.25 130 GLY A O 1
ATOM 921 N N . ALA A 1 131 ? -2.469 -21.062 -20.406 1 91.06 131 ALA A N 1
ATOM 922 C CA . ALA A 1 131 ? -3.621 -20.172 -20.469 1 91.06 131 ALA A CA 1
ATOM 923 C C . ALA A 1 131 ? -4.086 -19.781 -19.062 1 91.06 131 ALA A C 1
ATOM 925 O O . ALA A 1 131 ? -4.082 -20.609 -18.156 1 91.06 131 ALA A O 1
ATOM 926 N N . ASP A 1 132 ? -4.535 -18.531 -18.922 1 92.19 132 ASP A N 1
ATOM 927 C CA . ASP A 1 132 ? -5.012 -18.031 -17.641 1 92.19 132 ASP A CA 1
ATOM 928 C C . ASP A 1 132 ? -6.359 -17.328 -17.781 1 92.19 132 ASP A C 1
ATOM 930 O O . ASP A 1 132 ? -6.883 -17.219 -18.906 1 92.19 132 ASP A O 1
ATOM 934 N N . ALA A 1 133 ? -6.973 -17.031 -16.703 1 88.06 133 ALA A N 1
ATOM 935 C CA . ALA A 1 133 ? -8.172 -16.203 -16.672 1 88.06 133 ALA A CA 1
ATOM 936 C C . ALA A 1 133 ? -7.82 -14.734 -16.453 1 88.06 133 ALA A C 1
ATOM 938 O O . ALA A 1 133 ? -6.648 -14.391 -16.312 1 88.06 133 ALA A O 1
ATOM 939 N N . THR A 1 134 ? -8.922 -13.797 -16.578 1 84.19 134 THR A N 1
ATOM 940 C CA . THR A 1 134 ? -8.719 -12.367 -16.359 1 84.19 134 THR A CA 1
ATOM 941 C C . THR A 1 134 ? -8.172 -12.102 -14.969 1 84.19 134 THR A C 1
ATOM 943 O O . THR A 1 134 ? -7.168 -11.398 -14.812 1 84.19 134 THR A O 1
ATOM 946 N N . PRO A 1 135 ? -8.938 -12.617 -13.938 1 88.38 135 PRO A N 1
ATOM 947 C CA . PRO A 1 135 ? -8.133 -12.617 -12.711 1 88.38 135 PRO A CA 1
ATOM 948 C C . PRO A 1 135 ? -7.027 -13.672 -12.727 1 88.38 135 PRO A C 1
ATOM 950 O O . PRO A 1 135 ? -7.301 -14.859 -12.93 1 88.38 135 PRO A O 1
ATOM 953 N N . SER A 1 136 ? -5.855 -13.258 -12.578 1 90.19 136 SER A N 1
ATOM 954 C CA . SER A 1 136 ? -4.73 -14.156 -12.797 1 90.19 136 SER A CA 1
ATOM 955 C C . SER A 1 136 ? -4.547 -15.109 -11.617 1 90.19 136 SER A C 1
ATOM 957 O O . SER A 1 136 ? -4.535 -14.68 -10.461 1 90.19 136 SER A O 1
ATOM 959 N N . SER A 1 137 ? -4.5 -16.391 -11.859 1 94.88 137 SER A N 1
ATOM 960 C CA . SER A 1 137 ? -4.168 -17.391 -10.852 1 94.88 137 SER A CA 1
ATOM 961 C C . SER A 1 137 ? -2.871 -18.125 -11.195 1 94.88 137 SER A C 1
ATOM 963 O O . SER A 1 137 ? -1.83 -17.859 -10.586 1 94.88 137 SER A O 1
ATOM 965 N N . VAL A 1 138 ? -2.863 -18.828 -12.367 1 96.75 138 VAL A N 1
ATOM 966 C CA . VAL A 1 138 ? -1.675 -19.578 -12.742 1 96.75 138 VAL A CA 1
ATOM 967 C C . VAL A 1 138 ? -0.535 -18.625 -13.086 1 96.75 138 VAL A C 1
ATOM 969 O O . VAL A 1 138 ? 0.632 -18.922 -12.812 1 96.75 138 VAL A O 1
ATOM 972 N N . GLY A 1 139 ? -0.865 -17.484 -13.68 1 96.81 139 GLY A N 1
ATOM 973 C CA . GLY A 1 139 ? 0.16 -16.5 -13.961 1 96.81 139 GLY A CA 1
ATOM 974 C C . GLY A 1 139 ? 0.83 -15.961 -12.711 1 96.81 139 GLY A C 1
ATOM 975 O O . GLY A 1 139 ? 2.045 -15.758 -12.688 1 96.81 139 GLY A O 1
ATOM 976 N N . TYR A 1 140 ? 0.028 -15.734 -11.711 1 98.12 140 TYR A N 1
ATOM 977 C CA . TYR A 1 140 ? 0.549 -15.234 -10.445 1 98.12 140 TYR A CA 1
ATOM 978 C C . TYR A 1 140 ? 1.496 -16.234 -9.805 1 98.12 140 TYR A C 1
ATOM 980 O O . TYR A 1 140 ? 2.633 -15.906 -9.469 1 98.12 140 TYR A O 1
ATOM 988 N N . THR A 1 141 ? 1.104 -17.5 -9.641 1 98.62 141 THR A N 1
ATOM 989 C CA . THR A 1 141 ? 1.921 -18.484 -8.93 1 98.62 141 THR A CA 1
ATOM 990 C C . THR A 1 141 ? 3.133 -18.875 -9.766 1 98.62 141 THR A C 1
ATOM 992 O O . THR A 1 141 ? 4.203 -19.156 -9.227 1 98.62 141 THR A O 1
ATOM 995 N N . ALA A 1 142 ? 2.965 -18.922 -11.07 1 98.44 142 ALA A N 1
ATOM 996 C CA . ALA A 1 142 ? 4.117 -19.188 -11.93 1 98.44 142 ALA A CA 1
ATOM 997 C C . ALA A 1 142 ? 5.172 -18.094 -11.781 1 98.44 142 ALA A C 1
ATOM 999 O O . ALA A 1 142 ? 6.371 -18.375 -11.766 1 98.44 142 ALA A O 1
ATOM 1000 N N . THR A 1 143 ? 4.719 -16.844 -11.773 1 98.75 143 THR A N 1
ATOM 1001 C CA . THR A 1 143 ? 5.625 -15.719 -11.562 1 98.75 143 THR A CA 1
ATOM 1002 C C . THR A 1 143 ? 6.375 -15.859 -10.242 1 98.75 143 THR A C 1
ATOM 1004 O O . THR A 1 143 ? 7.59 -15.664 -10.188 1 98.75 143 THR A O 1
ATOM 1007 N N . LEU A 1 144 ? 5.66 -16.203 -9.164 1 98.81 144 LEU A N 1
ATOM 1008 C CA . LEU A 1 144 ? 6.289 -16.438 -7.871 1 98.81 144 LEU A CA 1
ATOM 1009 C C . LEU A 1 144 ? 7.32 -17.547 -7.953 1 98.81 144 LEU A C 1
ATOM 1011 O O . LEU A 1 144 ? 8.445 -17.406 -7.469 1 98.81 144 LEU A O 1
ATOM 1015 N N . LEU A 1 145 ? 6.941 -18.625 -8.602 1 98.5 145 LEU A N 1
ATOM 1016 C CA . LEU A 1 145 ? 7.84 -19.781 -8.711 1 98.5 145 LEU A CA 1
ATOM 1017 C C . LEU A 1 145 ? 9.117 -19.391 -9.453 1 98.5 145 LEU A C 1
ATOM 1019 O O . LEU A 1 145 ? 10.219 -19.672 -8.977 1 98.5 145 LEU A O 1
ATOM 1023 N N . GLY A 1 146 ? 8.953 -18.781 -10.609 1 98.12 146 GLY A N 1
ATOM 1024 C CA . GLY A 1 146 ? 10.125 -18.328 -11.352 1 98.12 146 GLY A CA 1
ATOM 1025 C C . GLY A 1 146 ? 11.031 -17.422 -10.555 1 98.12 146 GLY A C 1
ATOM 1026 O O . GLY A 1 146 ? 12.25 -17.609 -10.539 1 98.12 146 GLY A O 1
ATOM 1027 N N . MET A 1 147 ? 10.469 -16.438 -9.883 1 98.56 147 MET A N 1
ATOM 1028 C CA . MET A 1 147 ? 11.211 -15.5 -9.047 1 98.56 147 MET A CA 1
ATOM 1029 C C . MET A 1 147 ? 11.938 -16.219 -7.922 1 98.56 147 MET A C 1
ATOM 1031 O O . MET A 1 147 ? 13.109 -15.938 -7.645 1 98.56 147 MET A O 1
ATOM 1035 N N . GLY A 1 148 ? 11.211 -17.156 -7.266 1 98.12 148 GLY A N 1
ATOM 1036 C CA . GLY A 1 148 ? 11.82 -17.906 -6.18 1 98.12 148 GLY A CA 1
ATOM 1037 C C . GLY A 1 148 ? 13.039 -18.703 -6.617 1 98.12 148 GLY A C 1
ATOM 1038 O O . GLY A 1 148 ? 14.078 -18.672 -5.953 1 98.12 148 GLY A O 1
ATOM 1039 N N . MET A 1 149 ? 12.891 -19.391 -7.711 1 97.5 149 MET A N 1
ATOM 1040 C CA . MET A 1 149 ? 14 -20.188 -8.242 1 97.5 149 MET A CA 1
ATOM 1041 C C . MET A 1 149 ? 15.156 -19.281 -8.664 1 97.5 149 MET A C 1
ATOM 1043 O O . MET A 1 149 ? 16.328 -19.625 -8.453 1 97.5 149 MET A O 1
ATOM 1047 N N . LEU A 1 150 ? 14.859 -18.156 -9.242 1 97.5 150 LEU A N 1
ATOM 1048 C CA . LEU A 1 150 ? 15.883 -17.172 -9.609 1 97.5 150 LEU A CA 1
ATOM 1049 C C . LEU A 1 150 ? 16.641 -16.703 -8.383 1 97.5 150 LEU A C 1
ATOM 1051 O O . LEU A 1 150 ? 17.875 -16.656 -8.391 1 97.5 150 LEU A O 1
ATOM 1055 N N . PHE A 1 151 ? 15.906 -16.266 -7.332 1 97.75 151 PHE A N 1
ATOM 1056 C CA . PHE A 1 151 ? 16.547 -15.773 -6.117 1 97.75 151 PHE A CA 1
ATOM 1057 C C . PHE A 1 151 ? 17.422 -16.859 -5.488 1 97.75 151 PHE A C 1
ATOM 1059 O O . PHE A 1 151 ? 18.516 -16.562 -5.004 1 97.75 151 PHE A O 1
ATOM 1066 N N . ASP A 1 152 ? 16.922 -18.141 -5.512 1 96.56 152 ASP A N 1
ATOM 1067 C CA . ASP A 1 152 ? 17.734 -19.234 -5.016 1 96.56 152 ASP A CA 1
ATOM 1068 C C . ASP A 1 152 ? 19.062 -19.312 -5.758 1 96.56 152 ASP A C 1
ATOM 1070 O O . ASP A 1 152 ? 20.125 -19.422 -5.137 1 96.56 152 ASP A O 1
ATOM 1074 N N . ARG A 1 153 ? 19 -19.234 -7.016 1 95.31 153 ARG A N 1
ATOM 1075 C CA . ARG A 1 153 ? 20.203 -19.328 -7.836 1 95.31 153 ARG A CA 1
ATOM 1076 C C . ARG A 1 153 ? 21.125 -18.141 -7.602 1 95.31 153 ARG A C 1
ATOM 1078 O O . ARG A 1 153 ? 22.328 -18.297 -7.465 1 95.31 153 ARG A O 1
ATOM 1085 N N . LEU A 1 154 ? 20.562 -16.953 -7.559 1 96.19 154 LEU A N 1
ATOM 1086 C CA . LEU A 1 154 ? 21.344 -15.734 -7.379 1 96.19 154 LEU A CA 1
ATOM 1087 C C . LEU A 1 154 ? 22.062 -15.734 -6.031 1 96.19 154 LEU A C 1
ATOM 1089 O O . LEU A 1 154 ? 23.156 -15.195 -5.902 1 96.19 154 LEU A O 1
ATOM 1093 N N . LEU A 1 155 ? 21.391 -16.359 -5.055 1 95.25 155 LEU A N 1
ATOM 1094 C CA . LEU A 1 155 ? 21.922 -16.281 -3.695 1 95.25 155 LEU A CA 1
ATOM 1095 C C . LEU A 1 155 ? 22.609 -17.578 -3.299 1 95.25 155 LEU A C 1
ATOM 1097 O O . LEU A 1 155 ? 22.906 -17.797 -2.121 1 95.25 155 LEU A O 1
ATOM 1101 N N . GLY A 1 156 ? 22.828 -18.516 -4.203 1 90.44 156 GLY A N 1
ATOM 1102 C CA . GLY A 1 156 ? 23.672 -19.688 -4.043 1 90.44 156 GLY A CA 1
ATOM 1103 C C . GLY A 1 156 ? 22.953 -20.859 -3.416 1 90.44 156 GLY A C 1
ATOM 1104 O O . GLY A 1 156 ? 23.594 -21.766 -2.854 1 90.44 156 GLY A O 1
ATOM 1105 N N . ALA A 1 157 ? 21.625 -20.766 -3.449 1 85.38 157 ALA A N 1
ATOM 1106 C CA . ALA A 1 157 ? 20.859 -21.906 -2.967 1 85.38 157 ALA A CA 1
ATOM 1107 C C . ALA A 1 157 ? 20.531 -22.859 -4.105 1 85.38 157 ALA A C 1
ATOM 1109 O O . ALA A 1 157 ? 20.609 -22.5 -5.281 1 85.38 157 ALA A O 1
ATOM 1110 N N . ASP A 1 158 ? 20.344 -24.141 -3.857 1 74.06 158 ASP A N 1
ATOM 1111 C CA . ASP A 1 158 ? 20.172 -25.172 -4.883 1 74.06 158 ASP A CA 1
ATOM 1112 C C . ASP A 1 158 ? 18.734 -25.219 -5.387 1 74.06 158 ASP A C 1
ATOM 1114 O O . ASP A 1 158 ? 18.422 -25.953 -6.32 1 74.06 158 ASP A O 1
ATOM 1118 N N . GLY A 1 159 ? 17.859 -24.391 -5.059 1 65.5 159 GLY A N 1
ATOM 1119 C CA . GLY A 1 159 ? 16.516 -24.266 -5.613 1 65.5 159 GLY A CA 1
ATOM 1120 C C . GLY A 1 159 ? 15.609 -25.438 -5.258 1 65.5 159 GLY A C 1
ATOM 1121 O O . GLY A 1 159 ? 14.539 -25.594 -5.84 1 65.5 159 GLY A O 1
ATOM 1122 N N . THR A 1 160 ? 15.961 -26.344 -4.465 1 68.75 160 THR A N 1
ATOM 1123 C CA . THR A 1 160 ? 15.227 -27.578 -4.23 1 68.75 160 THR A CA 1
ATOM 1124 C C . THR A 1 160 ? 13.945 -27.312 -3.455 1 68.75 160 THR A C 1
ATOM 1126 O O . THR A 1 160 ? 13.07 -28.172 -3.371 1 68.75 160 THR A O 1
ATOM 1129 N N . GLY A 1 161 ? 13.742 -26.109 -3.045 1 81.69 161 GLY A N 1
ATOM 1130 C CA . GLY A 1 161 ? 12.586 -25.859 -2.199 1 81.69 161 GLY A CA 1
ATOM 1131 C C . GLY A 1 161 ? 11.297 -25.703 -2.98 1 81.69 161 GLY A C 1
ATOM 1132 O O . GLY A 1 161 ? 10.219 -25.578 -2.393 1 81.69 161 GLY A O 1
ATOM 1133 N N . PHE A 1 162 ? 11.352 -25.906 -4.367 1 94.81 162 PHE A N 1
ATOM 1134 C CA . PHE A 1 162 ? 10.156 -25.625 -5.152 1 94.81 162 PHE A CA 1
ATOM 1135 C C . PHE A 1 162 ? 9.695 -26.859 -5.91 1 94.81 162 PHE A C 1
ATOM 1137 O O . PHE A 1 162 ? 8.602 -26.875 -6.484 1 94.81 162 PHE A O 1
ATOM 1144 N N . ALA A 1 163 ? 10.43 -27.969 -5.965 1 93.56 163 ALA A N 1
ATOM 1145 C CA . ALA A 1 163 ? 10.188 -29.109 -6.836 1 93.56 163 ALA A CA 1
ATOM 1146 C C . ALA A 1 163 ? 8.906 -29.844 -6.43 1 93.56 163 ALA A C 1
ATOM 1148 O O . ALA A 1 163 ? 8.227 -30.422 -7.273 1 93.56 163 ALA A O 1
ATOM 1149 N N . ASP A 1 164 ? 8.555 -29.844 -5.195 1 96.56 164 ASP A N 1
ATOM 1150 C CA . ASP A 1 164 ? 7.414 -30.609 -4.699 1 96.56 164 ASP A CA 1
ATOM 1151 C C . ASP A 1 164 ? 6.129 -29.797 -4.785 1 96.56 164 ASP A C 1
ATOM 1153 O O . ASP A 1 164 ? 5.047 -30.297 -4.48 1 96.56 164 ASP A O 1
ATOM 1157 N N . LEU A 1 165 ? 6.191 -28.547 -5.191 1 97.31 165 LEU A N 1
ATOM 1158 C CA . LEU A 1 165 ? 5.078 -27.609 -5.098 1 97.31 165 LEU A CA 1
ATOM 1159 C C . LEU A 1 165 ? 3.883 -28.109 -5.91 1 97.31 165 LEU A C 1
ATOM 1161 O O . LEU A 1 165 ? 2.736 -27.969 -5.477 1 97.31 165 LEU A O 1
ATOM 1165 N N . PRO A 1 166 ? 4.094 -28.688 -7.141 1 97.31 166 PRO A N 1
ATOM 1166 C CA . PRO A 1 166 ? 2.918 -29.156 -7.875 1 97.31 166 PRO A CA 1
ATOM 1167 C C . PRO A 1 166 ? 2.068 -30.141 -7.062 1 97.31 166 PRO A C 1
ATOM 1169 O O . PRO A 1 166 ? 0.842 -30 -7.02 1 97.31 166 PRO A O 1
ATOM 1172 N N . ALA A 1 167 ? 2.686 -31.078 -6.375 1 97 167 ALA A N 1
ATOM 1173 C CA . ALA A 1 167 ? 1.962 -32.031 -5.559 1 97 167 ALA A CA 1
ATOM 1174 C C . ALA A 1 167 ? 1.352 -31.375 -4.328 1 97 167 ALA A C 1
ATOM 1176 O O . ALA A 1 167 ? 0.217 -31.672 -3.949 1 97 167 ALA A O 1
ATOM 1177 N N . VAL A 1 168 ? 2.104 -30.5 -3.666 1 97.69 168 VAL A N 1
ATOM 1178 C CA . VAL A 1 168 ? 1.649 -29.797 -2.473 1 97.69 168 VAL A CA 1
ATOM 1179 C C . VAL A 1 168 ? 0.424 -28.938 -2.805 1 97.69 168 VAL A C 1
ATOM 1181 O O . VAL A 1 168 ? -0.539 -28.906 -2.035 1 97.69 168 VAL A O 1
ATOM 1184 N N . VAL A 1 169 ? 0.485 -28.281 -3.906 1 98 169 VAL A N 1
ATOM 1185 C CA . VAL A 1 169 ? -0.587 -27.391 -4.34 1 98 169 VAL A CA 1
ATOM 1186 C C . VAL A 1 169 ? -1.868 -28.188 -4.559 1 98 169 VAL A C 1
ATOM 1188 O O . VAL A 1 169 ? -2.961 -27.734 -4.211 1 98 169 VAL A O 1
ATOM 1191 N N . GLU A 1 170 ? -1.731 -29.359 -5.195 1 96.94 170 GLU A N 1
ATOM 1192 C CA . GLU A 1 170 ? -2.893 -30.219 -5.395 1 96.94 170 GLU A CA 1
ATOM 1193 C C . GLU A 1 170 ? -3.572 -30.547 -4.07 1 96.94 170 GLU A C 1
ATOM 1195 O O . GLU A 1 170 ? -4.797 -30.469 -3.959 1 96.94 170 GLU A O 1
ATOM 1200 N N . GLU A 1 171 ? -2.84 -30.859 -3.094 1 97.12 171 GLU A N 1
ATOM 1201 C CA . GLU A 1 171 ? -3.355 -31.203 -1.771 1 97.12 171 GLU A CA 1
ATOM 1202 C C . GLU A 1 171 ? -4.012 -29.984 -1.107 1 97.12 171 GLU A C 1
ATOM 1204 O O . GLU A 1 171 ? -5.098 -30.109 -0.537 1 97.12 171 GLU A O 1
ATOM 1209 N N . VAL A 1 172 ? -3.391 -28.844 -1.157 1 97.88 172 VAL A N 1
ATOM 1210 C CA . VAL A 1 172 ? -3.885 -27.625 -0.521 1 97.88 172 VAL A CA 1
ATOM 1211 C C . VAL A 1 172 ? -5.203 -27.203 -1.165 1 97.88 172 VAL A C 1
ATOM 1213 O O . VAL A 1 172 ? -6.137 -26.797 -0.471 1 97.88 172 VAL A O 1
ATOM 1216 N N . LEU A 1 173 ? -5.297 -27.312 -2.479 1 97.75 173 LEU A N 1
ATOM 1217 C CA . LEU A 1 173 ? -6.523 -26.953 -3.184 1 97.75 173 LEU A CA 1
ATOM 1218 C C . LEU A 1 173 ? -7.672 -27.875 -2.756 1 97.75 173 LEU A C 1
ATOM 1220 O O . LEU A 1 173 ? -8.797 -27.406 -2.549 1 97.75 173 LEU A O 1
ATOM 1224 N N . SER A 1 174 ? -7.355 -29.156 -2.645 1 96.5 174 SER A N 1
ATOM 1225 C CA . SER A 1 174 ? -8.375 -30.125 -2.227 1 96.5 174 SER A CA 1
ATOM 1226 C C . SER A 1 174 ? -8.883 -29.812 -0.823 1 96.5 174 SER A C 1
ATOM 1228 O O . SER A 1 174 ? -10.094 -29.797 -0.583 1 96.5 174 SER A O 1
ATOM 1230 N N . GLN A 1 175 ? -8.039 -29.516 0.059 1 96.19 175 GLN A N 1
ATOM 1231 C CA . GLN A 1 175 ? -8.406 -29.203 1.438 1 96.19 175 GLN A CA 1
ATOM 1232 C C . GLN A 1 175 ? -9.195 -27.906 1.523 1 96.19 175 GLN A C 1
ATOM 1234 O O . GLN A 1 175 ? -10.188 -27.828 2.246 1 96.19 175 GLN A O 1
ATOM 1239 N N . ALA A 1 176 ? -8.742 -26.922 0.85 1 97.44 176 ALA A N 1
ATOM 1240 C CA . ALA A 1 176 ? -9.422 -25.625 0.856 1 97.44 176 ALA A CA 1
ATOM 1241 C C . ALA A 1 176 ? -10.828 -25.734 0.276 1 97.44 176 ALA A C 1
ATOM 1243 O O . ALA A 1 176 ? -11.742 -25.047 0.719 1 97.44 176 ALA A O 1
ATOM 1244 N N . ALA A 1 177 ? -10.953 -26.609 -0.749 1 97 177 ALA A N 1
ATOM 1245 C CA . ALA A 1 177 ? -12.242 -26.797 -1.411 1 97 177 ALA A CA 1
ATOM 1246 C C . ALA A 1 177 ? -13.312 -27.234 -0.419 1 97 177 ALA A C 1
ATOM 1248 O O . ALA A 1 177 ? -14.484 -26.859 -0.546 1 97 177 ALA A O 1
ATOM 1249 N N . ASP A 1 178 ? -12.945 -27.938 0.586 1 97.25 178 ASP A N 1
ATOM 1250 C CA . ASP A 1 178 ? -13.883 -28.469 1.572 1 97.25 178 ASP A CA 1
ATOM 1251 C C . ASP A 1 178 ? -14.516 -27.359 2.4 1 97.25 178 ASP A C 1
ATOM 1253 O O . ASP A 1 178 ? -15.578 -27.547 2.988 1 97.25 178 ASP A O 1
ATOM 1257 N N . LYS A 1 179 ? -13.859 -26.203 2.465 1 97.81 179 LYS A N 1
ATOM 1258 C CA . LYS A 1 179 ? -14.312 -25.109 3.322 1 97.81 179 LYS A CA 1
ATOM 1259 C C . LYS A 1 179 ? -15.109 -24.078 2.527 1 97.81 179 LYS A C 1
ATOM 1261 O O . LYS A 1 179 ? -15.703 -23.156 3.104 1 97.81 179 LYS A O 1
ATOM 1266 N N . MET A 1 180 ? -15.227 -24.25 1.19 1 97.75 180 MET A N 1
ATOM 1267 C CA . MET A 1 180 ? -15.711 -23.172 0.336 1 97.75 180 MET A CA 1
ATOM 1268 C C . MET A 1 180 ? -17.219 -22.969 0.514 1 97.75 180 MET A C 1
ATOM 1270 O O . MET A 1 180 ? -17.719 -21.844 0.418 1 97.75 180 MET A O 1
ATOM 1274 N N . ALA A 1 181 ? -17.969 -24.047 0.727 1 96.62 181 ALA A N 1
ATOM 1275 C CA . ALA A 1 181 ? -19.391 -23.906 0.954 1 96.62 181 ALA A CA 1
ATOM 1276 C C . ALA A 1 181 ? -19.672 -23.031 2.172 1 96.62 181 ALA A C 1
ATOM 1278 O O . ALA A 1 181 ? -20.516 -22.125 2.113 1 96.62 181 ALA A O 1
ATOM 1279 N N . ARG A 1 182 ? -18.969 -23.297 3.268 1 97.19 182 ARG A N 1
ATOM 1280 C CA . ARG A 1 182 ? -19.094 -22.516 4.488 1 97.19 182 ARG A CA 1
ATOM 1281 C C . ARG A 1 182 ? -18.703 -21.062 4.25 1 97.19 182 ARG A C 1
ATOM 1283 O O . ARG A 1 182 ? -19.438 -20.141 4.629 1 97.19 182 ARG A O 1
ATOM 1290 N N . ILE A 1 183 ? -17.625 -20.828 3.6 1 97.44 183 ILE A N 1
ATOM 1291 C CA . ILE A 1 183 ? -17.109 -19.484 3.336 1 97.44 183 ILE A CA 1
ATOM 1292 C C . ILE A 1 183 ? -18.062 -18.734 2.424 1 97.44 183 ILE A C 1
ATOM 1294 O O . ILE A 1 183 ? -18.328 -17.547 2.643 1 97.44 183 ILE A O 1
ATOM 1298 N N . GLY A 1 184 ? -18.547 -19.453 1.406 1 95.75 184 GLY A N 1
ATOM 1299 C CA . GLY A 1 184 ? -19.531 -18.828 0.52 1 95.75 184 GLY A CA 1
ATOM 1300 C C . GLY A 1 184 ? -20.734 -18.281 1.251 1 95.75 184 GLY A C 1
ATOM 1301 O O . GLY A 1 184 ? -21.219 -17.188 0.942 1 95.75 184 GLY A O 1
ATOM 1302 N N . THR A 1 185 ? -21.219 -18.984 2.189 1 94.81 185 THR A N 1
ATOM 1303 C CA . THR A 1 185 ? -22.375 -18.578 2.98 1 94.81 185 THR A CA 1
ATOM 1304 C C . THR A 1 185 ? -22.016 -17.391 3.881 1 94.81 185 THR A C 1
ATOM 1306 O O . THR A 1 185 ? -22.766 -16.422 3.977 1 94.81 185 THR A O 1
ATOM 1309 N N . GLN A 1 186 ? -20.859 -17.406 4.5 1 95 186 GLN A N 1
ATOM 1310 C CA . GLN A 1 186 ? -20.453 -16.406 5.484 1 95 186 GLN A CA 1
ATOM 1311 C C . GLN A 1 186 ? -20.094 -15.094 4.812 1 95 186 GLN A C 1
ATOM 1313 O O . GLN A 1 186 ? -20.297 -14.016 5.387 1 95 186 GLN A O 1
ATOM 1318 N N . PHE A 1 187 ? -19.609 -15.148 3.639 1 95.56 187 PHE A N 1
ATOM 1319 C CA . PHE A 1 187 ? -19.078 -13.961 2.988 1 95.56 187 PHE A CA 1
ATOM 1320 C C . PHE A 1 187 ? -20.047 -13.43 1.939 1 95.56 187 PHE A C 1
ATOM 1322 O O . PHE A 1 187 ? -19.812 -12.383 1.341 1 95.56 187 PHE A O 1
ATOM 1329 N N . ALA A 1 188 ? -21.234 -14.227 1.945 1 83.75 188 ALA A N 1
ATOM 1330 C CA . ALA A 1 188 ? -22.281 -13.805 1.007 1 83.75 188 ALA A CA 1
ATOM 1331 C C . ALA A 1 188 ? -22.797 -12.406 1.351 1 83.75 188 ALA A C 1
ATOM 1333 O O . ALA A 1 188 ? -23.062 -12.109 2.518 1 83.75 188 ALA A O 1
ATOM 1334 N N . ASP A 1 189 ? -22.703 -11.312 0.384 1 84.38 189 ASP A N 1
ATOM 1335 C CA . ASP A 1 189 ? -23.344 -10.008 0.457 1 84.38 189 ASP A CA 1
ATOM 1336 C C . ASP A 1 189 ? -22.562 -9.055 1.347 1 84.38 189 ASP A C 1
ATOM 1338 O O . ASP A 1 189 ? -23.125 -8.109 1.909 1 84.38 189 ASP A O 1
ATOM 1342 N N . ARG A 1 190 ? -21.375 -9.414 1.702 1 94 190 ARG A N 1
ATOM 1343 C CA . ARG A 1 190 ? -20.578 -8.461 2.457 1 94 190 ARG A CA 1
ATOM 1344 C C . ARG A 1 190 ? -20.344 -7.188 1.656 1 94 190 ARG A C 1
ATOM 1346 O O . ARG A 1 190 ? -20.141 -7.238 0.441 1 94 190 ARG A O 1
ATOM 1353 N N . ARG A 1 191 ? -20.438 -6.082 2.336 1 95.75 191 ARG A N 1
ATOM 1354 C CA . ARG A 1 191 ? -20.266 -4.828 1.611 1 95.75 191 ARG A CA 1
ATOM 1355 C C . ARG A 1 191 ? -18.812 -4.59 1.243 1 95.75 191 ARG A C 1
ATOM 1357 O O . ARG A 1 191 ? -18.516 -3.84 0.312 1 95.75 191 ARG A O 1
ATOM 1364 N N . ALA A 1 192 ? -17.891 -5.215 2.051 1 98.19 192 ALA A N 1
ATOM 1365 C CA . ALA A 1 192 ? -16.453 -5.117 1.778 1 98.19 192 ALA A CA 1
ATOM 1366 C C . ALA A 1 192 ? -15.688 -6.234 2.48 1 98.19 192 ALA A C 1
ATOM 1368 O O . ALA A 1 192 ? -16.172 -6.812 3.455 1 98.19 192 ALA A O 1
ATOM 1369 N N . ILE A 1 193 ? -14.539 -6.555 1.957 1 98.69 193 ILE A N 1
ATOM 1370 C CA . ILE A 1 193 ? -13.68 -7.586 2.529 1 98.69 193 ILE A CA 1
ATOM 1371 C C . ILE A 1 193 ? -12.258 -7.047 2.678 1 98.69 193 ILE A C 1
ATOM 1373 O O . ILE A 1 193 ? -11.664 -6.566 1.71 1 98.69 193 ILE A O 1
ATOM 1377 N N . ASP A 1 194 ? -11.719 -7.055 3.887 1 98.88 194 ASP A N 1
ATOM 1378 C CA . ASP A 1 194 ? -10.312 -6.719 4.086 1 98.88 194 ASP A CA 1
ATOM 1379 C C . ASP A 1 194 ? -9.445 -7.977 4.105 1 98.88 194 ASP A C 1
ATOM 1381 O O . ASP A 1 194 ? -9.844 -9 4.676 1 98.88 194 ASP A O 1
ATOM 1385 N N . CYS A 1 195 ? -8.32 -7.945 3.439 1 98.94 195 CYS A N 1
ATOM 1386 C CA . CYS A 1 195 ? -7.297 -8.984 3.461 1 98.94 195 CYS A CA 1
ATOM 1387 C C . CYS A 1 195 ? -6.066 -8.523 4.234 1 98.94 195 CYS A C 1
ATOM 1389 O O . CYS A 1 195 ? -5.52 -7.453 3.955 1 98.94 195 CYS A O 1
ATOM 1391 N N . VAL A 1 196 ? -5.613 -9.375 5.16 1 98.94 196 VAL A N 1
ATOM 1392 C CA . VAL A 1 196 ? -4.602 -8.898 6.098 1 98.94 196 VAL A CA 1
ATOM 1393 C C . VAL A 1 196 ? -3.455 -9.906 6.172 1 98.94 196 VAL A C 1
ATOM 1395 O O . VAL A 1 196 ? -3.68 -11.117 6.152 1 98.94 196 VAL A O 1
ATOM 1398 N N . GLY A 1 197 ? -2.254 -9.422 6.168 1 98.88 197 GLY A N 1
ATOM 1399 C CA . GLY A 1 197 ? -1.05 -10.219 6.344 1 98.88 197 GLY A CA 1
ATOM 1400 C C . GLY A 1 197 ? 0.191 -9.375 6.582 1 98.88 197 GLY A C 1
ATOM 1401 O O . GLY A 1 197 ? 0.2 -8.18 6.285 1 98.88 197 GLY A O 1
ATOM 1402 N N . ALA A 1 198 ? 1.282 -9.984 7.059 1 98.38 198 ALA A N 1
ATOM 1403 C CA . ALA A 1 198 ? 2.52 -9.273 7.363 1 98.38 198 ALA A CA 1
ATOM 1404 C C . ALA A 1 198 ? 3.652 -9.727 6.441 1 98.38 198 ALA A C 1
ATOM 1406 O O . ALA A 1 198 ? 3.74 -10.898 6.082 1 98.38 198 ALA A O 1
ATOM 1407 N N . GLY A 1 199 ? 4.566 -8.789 6.141 1 97.75 199 GLY A N 1
ATOM 1408 C CA . GLY A 1 199 ? 5.723 -9.141 5.328 1 97.75 199 GLY A CA 1
ATOM 1409 C C . GLY A 1 199 ? 5.348 -9.734 3.984 1 97.75 199 GLY A C 1
ATOM 1410 O O . GLY A 1 199 ? 4.609 -9.117 3.209 1 97.75 199 GLY A O 1
ATOM 1411 N N . ALA A 1 200 ? 5.793 -10.961 3.74 1 98.69 200 ALA A N 1
ATOM 1412 C CA . ALA A 1 200 ? 5.457 -11.648 2.498 1 98.69 200 ALA A CA 1
ATOM 1413 C C . ALA A 1 200 ? 3.951 -11.875 2.387 1 98.69 200 ALA A C 1
ATOM 1415 O O . ALA A 1 200 ? 3.377 -11.766 1.301 1 98.69 200 ALA A O 1
ATOM 1416 N N . ALA A 1 201 ? 3.332 -12.102 3.516 1 98.88 201 ALA A N 1
ATOM 1417 C CA . ALA A 1 201 ? 1.896 -12.367 3.521 1 98.88 201 ALA A CA 1
ATOM 1418 C C . ALA A 1 201 ? 1.102 -11.117 3.162 1 98.88 201 ALA A C 1
ATOM 1420 O O . ALA A 1 201 ? -0.057 -11.203 2.748 1 98.88 201 ALA A O 1
ATOM 1421 N N . LEU A 1 202 ? 1.68 -9.961 3.359 1 98.88 202 LEU A N 1
ATOM 1422 C CA . LEU A 1 202 ? 1.015 -8.75 2.883 1 98.88 202 LEU A CA 1
ATOM 1423 C C . LEU A 1 202 ? 0.867 -8.773 1.365 1 98.88 202 LEU A C 1
ATOM 1425 O O . LEU A 1 202 ? -0.156 -8.344 0.83 1 98.88 202 LEU A O 1
ATOM 1429 N N . GLY A 1 203 ? 1.949 -9.195 0.692 1 98.88 203 GLY A N 1
ATOM 1430 C CA . GLY A 1 203 ? 1.838 -9.367 -0.749 1 98.88 203 GLY A CA 1
ATOM 1431 C C . GLY A 1 203 ? 0.742 -10.328 -1.153 1 98.88 203 GLY A C 1
ATOM 1432 O O . GLY A 1 203 ? -0.028 -10.055 -2.076 1 98.88 203 GLY A O 1
ATOM 1433 N N . THR A 1 204 ? 0.671 -11.445 -0.472 1 98.94 204 THR A N 1
ATOM 1434 C CA . THR A 1 204 ? -0.365 -12.43 -0.744 1 98.94 204 THR A CA 1
ATOM 1435 C C . THR A 1 204 ? -1.75 -11.859 -0.463 1 98.94 204 THR A C 1
ATOM 1437 O O . THR A 1 204 ? -2.691 -12.086 -1.226 1 98.94 204 THR A O 1
ATOM 1440 N N . ALA A 1 205 ? -1.866 -11.117 0.623 1 98.94 205 ALA A N 1
ATOM 1441 C CA . ALA A 1 205 ? -3.125 -10.453 0.961 1 98.94 205 ALA A CA 1
ATOM 1442 C C . ALA A 1 205 ? -3.529 -9.461 -0.122 1 98.94 205 ALA A C 1
ATOM 1444 O O . ALA A 1 205 ? -4.711 -9.352 -0.463 1 98.94 205 ALA A O 1
ATOM 1445 N N . ASP A 1 206 ? -2.557 -8.734 -0.588 1 98.75 206 ASP A N 1
ATOM 1446 C CA . ASP A 1 206 ? -2.818 -7.785 -1.67 1 98.75 206 ASP A CA 1
ATOM 1447 C C . ASP A 1 206 ? -3.311 -8.508 -2.922 1 98.75 206 ASP A C 1
ATOM 1449 O O . ASP A 1 206 ? -4.285 -8.086 -3.545 1 98.75 206 ASP A O 1
ATOM 1453 N N . GLY A 1 207 ? -2.652 -9.602 -3.307 1 98.62 207 GLY A N 1
ATOM 1454 C CA . GLY A 1 207 ? -3.125 -10.422 -4.406 1 98.62 207 GLY A CA 1
ATOM 1455 C C . GLY A 1 207 ? -4.543 -10.93 -4.211 1 98.62 207 GLY A C 1
ATOM 1456 O O . GLY A 1 207 ? -5.352 -10.898 -5.141 1 98.62 207 GLY A O 1
ATOM 1457 N N . ALA A 1 208 ? -4.824 -11.352 -3.021 1 98.81 208 ALA A N 1
ATOM 1458 C CA . ALA A 1 208 ? -6.156 -11.852 -2.693 1 98.81 208 ALA A CA 1
ATOM 1459 C C . ALA A 1 208 ? -7.211 -10.766 -2.867 1 98.81 208 ALA A C 1
ATOM 1461 O O . ALA A 1 208 ? -8.281 -11.008 -3.428 1 98.81 208 ALA A O 1
ATOM 1462 N N . SER A 1 209 ? -6.922 -9.578 -2.328 1 98.75 209 SER A N 1
ATOM 1463 C CA . SER A 1 209 ? -7.871 -8.477 -2.438 1 98.75 209 SER A CA 1
ATOM 1464 C C . SER A 1 209 ? -8.148 -8.125 -3.896 1 98.75 209 SER A C 1
ATOM 1466 O O . SER A 1 209 ? -9.289 -7.82 -4.262 1 98.75 209 SER A O 1
ATOM 1468 N N . LEU A 1 210 ? -7.098 -8.172 -4.703 1 98.06 210 LEU A N 1
ATOM 1469 C CA . LEU A 1 210 ? -7.258 -7.879 -6.125 1 98.06 210 LEU A CA 1
ATOM 1470 C C . LEU A 1 210 ? -8.141 -8.93 -6.797 1 98.06 210 LEU A C 1
ATOM 1472 O O . LEU A 1 210 ? -9.008 -8.586 -7.605 1 98.06 210 LEU A O 1
ATOM 1476 N N . LEU A 1 211 ? -7.934 -10.203 -6.477 1 97.19 211 LEU A N 1
ATOM 1477 C CA . LEU A 1 211 ? -8.742 -11.289 -7.023 1 97.19 211 LEU A CA 1
ATOM 1478 C C . LEU A 1 211 ? -10.219 -11.078 -6.699 1 97.19 211 LEU A C 1
ATOM 1480 O O . LEU A 1 211 ? -11.078 -11.258 -7.562 1 97.19 211 LEU A O 1
ATOM 1484 N N . ILE A 1 212 ? -10.508 -10.711 -5.484 1 97.25 212 ILE A N 1
ATOM 1485 C CA . ILE A 1 212 ? -11.883 -10.523 -5.027 1 97.25 212 ILE A CA 1
ATOM 1486 C C . ILE A 1 212 ? -12.523 -9.359 -5.785 1 97.25 212 ILE A C 1
ATOM 1488 O O . ILE A 1 212 ? -13.672 -9.461 -6.227 1 97.25 212 ILE A O 1
ATOM 1492 N N . ARG A 1 213 ? -11.781 -8.266 -5.969 1 97 213 ARG A N 1
ATOM 1493 C CA . ARG A 1 213 ? -12.305 -7.125 -6.707 1 97 213 ARG A CA 1
ATOM 1494 C C . ARG A 1 213 ? -12.594 -7.492 -8.156 1 97 213 ARG A C 1
ATOM 1496 O O . ARG A 1 213 ? -13.633 -7.113 -8.703 1 97 213 ARG A O 1
ATOM 1503 N N . GLU A 1 214 ? -11.703 -8.234 -8.773 1 95.5 214 GLU A N 1
ATOM 1504 C CA . GLU A 1 214 ? -11.805 -8.555 -10.195 1 95.5 214 GLU A CA 1
ATOM 1505 C C . GLU A 1 214 ? -12.867 -9.617 -10.445 1 95.5 214 GLU A C 1
ATOM 1507 O O . GLU A 1 214 ? -13.672 -9.492 -11.375 1 95.5 214 GLU A O 1
ATOM 1512 N N . ALA A 1 215 ? -12.898 -10.648 -9.609 1 94.31 215 ALA A N 1
ATOM 1513 C CA . ALA A 1 215 ? -13.719 -11.828 -9.875 1 94.31 215 ALA A CA 1
ATOM 1514 C C . ALA A 1 215 ? -15.133 -11.648 -9.336 1 94.31 215 ALA A C 1
ATOM 1516 O O . ALA A 1 215 ? -16.094 -12.109 -9.945 1 94.31 215 ALA A O 1
ATOM 1517 N N . ALA A 1 216 ? -15.234 -11.016 -8.188 1 94 216 ALA A N 1
ATOM 1518 C CA . ALA A 1 216 ? -16.531 -10.961 -7.516 1 94 216 ALA A CA 1
ATOM 1519 C C . ALA A 1 216 ? -17.078 -9.531 -7.5 1 94 216 ALA A C 1
ATOM 1521 O O . ALA A 1 216 ? -18.203 -9.305 -7.043 1 94 216 ALA A O 1
ATOM 1522 N N . ARG A 1 217 ? -16.359 -8.562 -7.961 1 94.69 217 ARG A N 1
ATOM 1523 C CA . ARG A 1 217 ? -16.75 -7.156 -8 1 94.69 217 ARG A CA 1
ATOM 1524 C C . ARG A 1 217 ? -17.125 -6.656 -6.609 1 94.69 217 ARG A C 1
ATOM 1526 O O . ARG A 1 217 ? -18.109 -5.918 -6.457 1 94.69 217 ARG A O 1
ATOM 1533 N N . LEU A 1 218 ? -16.438 -7.117 -5.617 1 96.25 218 LEU A N 1
ATOM 1534 C CA . LEU A 1 218 ? -16.609 -6.688 -4.234 1 96.25 218 LEU A CA 1
ATOM 1535 C C . LEU A 1 218 ? -15.453 -5.789 -3.799 1 96.25 218 LEU A C 1
ATOM 1537 O O . LEU A 1 218 ? -14.289 -6.09 -4.074 1 96.25 218 LEU A O 1
ATOM 1541 N N . PRO A 1 219 ? -15.82 -4.602 -3.158 1 98.06 219 PRO A N 1
ATOM 1542 C CA . PRO A 1 219 ? -14.711 -3.84 -2.574 1 98.06 219 PRO A CA 1
ATOM 1543 C C . PRO A 1 219 ? -13.836 -4.684 -1.648 1 98.06 219 PRO A C 1
ATOM 1545 O O . PRO A 1 219 ? -14.352 -5.371 -0.763 1 98.06 219 PRO A O 1
ATOM 1548 N N . ALA A 1 220 ? -12.586 -4.723 -1.902 1 98.56 220 ALA A N 1
ATOM 1549 C CA . ALA A 1 220 ? -11.609 -5.461 -1.103 1 98.56 220 ALA A CA 1
ATOM 1550 C C . ALA A 1 220 ? -10.289 -4.711 -1.016 1 98.56 220 ALA A C 1
ATOM 1552 O O . ALA A 1 220 ? -9.898 -4.016 -1.958 1 98.56 220 ALA A O 1
ATOM 1553 N N . SER A 1 221 ? -9.609 -4.758 0.09 1 98.69 221 SER A N 1
ATOM 1554 C CA . SER A 1 221 ? -8.352 -4.047 0.304 1 98.69 221 SER A CA 1
ATOM 1555 C C . SER A 1 221 ? -7.395 -4.863 1.167 1 98.69 221 SER A C 1
ATOM 1557 O O . SER A 1 221 ? -7.816 -5.789 1.86 1 98.69 221 SER A O 1
ATOM 1559 N N . ALA A 1 222 ? -6.148 -4.555 1.067 1 98.81 222 ALA A N 1
ATOM 1560 C CA . ALA A 1 222 ? -5.129 -5.289 1.815 1 98.81 222 ALA A CA 1
ATOM 1561 C C . ALA A 1 222 ? -4.426 -4.383 2.822 1 98.81 222 ALA A C 1
ATOM 1563 O O . ALA A 1 222 ? -4.152 -3.217 2.531 1 98.81 222 ALA A O 1
ATOM 1564 N N . TYR A 1 223 ? -4.078 -4.949 3.969 1 98.69 223 TYR A N 1
ATOM 1565 C CA . TYR A 1 223 ? -3.375 -4.207 5.012 1 98.69 223 TYR A CA 1
ATOM 1566 C C . TYR A 1 223 ? -2.354 -5.09 5.719 1 98.69 223 TYR A C 1
ATOM 1568 O O . TYR A 1 223 ? -2.559 -6.301 5.855 1 98.69 223 TYR A O 1
ATOM 1576 N N . ASP A 1 224 ? -1.291 -4.434 6.129 1 98.44 224 ASP A N 1
ATOM 1577 C CA . ASP A 1 224 ? -0.378 -5.094 7.055 1 98.44 224 ASP A CA 1
ATOM 1578 C C . ASP A 1 224 ? -1.06 -5.375 8.391 1 98.44 224 ASP A C 1
ATOM 1580 O O . ASP A 1 224 ? -1.823 -4.543 8.891 1 98.44 224 ASP A O 1
ATOM 1584 N N . THR A 1 225 ? -0.631 -6.457 9.016 1 98 225 THR A N 1
ATOM 1585 C CA . THR A 1 225 ? -1.273 -6.941 10.234 1 98 225 THR A CA 1
ATOM 1586 C C . THR A 1 225 ? -1.22 -5.883 11.328 1 98 225 THR A C 1
ATOM 1588 O O . THR A 1 225 ? -2.24 -5.57 11.945 1 98 225 THR A O 1
ATOM 1591 N N . ARG A 1 226 ? -0.077 -5.305 11.578 1 96.44 226 ARG A N 1
ATOM 1592 C CA . ARG A 1 226 ? 0.038 -4.312 12.641 1 96.44 226 ARG A CA 1
ATOM 1593 C C . ARG A 1 226 ? -0.553 -2.975 12.203 1 96.44 226 ARG A C 1
ATOM 1595 O O . ARG A 1 226 ? -1.176 -2.275 13.008 1 96.44 226 ARG A O 1
ATOM 1602 N N . HIS A 1 227 ? -0.315 -2.625 10.945 1 97 227 HIS A N 1
ATOM 1603 C CA . HIS A 1 227 ? -0.907 -1.404 10.406 1 97 227 HIS A CA 1
ATOM 1604 C C . HIS A 1 227 ? -2.426 -1.426 10.539 1 97 227 HIS A C 1
ATOM 1606 O O . HIS A 1 227 ? -3.051 -0.386 10.758 1 97 227 HIS A O 1
ATOM 1612 N N . TYR A 1 228 ? -3.006 -2.623 10.43 1 97.19 228 TYR A N 1
ATOM 1613 C CA . TYR A 1 228 ? -4.449 -2.824 10.484 1 97.19 228 TYR A CA 1
ATOM 1614 C C . TYR A 1 228 ? -5.012 -2.361 11.828 1 97.19 228 TYR A C 1
ATOM 1616 O O . TYR A 1 228 ? -6.168 -1.936 11.906 1 97.19 228 TYR A O 1
ATOM 1624 N N . LEU A 1 229 ? -4.18 -2.328 12.852 1 95 229 LEU A N 1
ATOM 1625 C CA . LEU A 1 229 ? -4.586 -1.981 14.211 1 95 229 LEU A CA 1
ATOM 1626 C C . LEU A 1 229 ? -4.547 -0.471 14.422 1 95 229 LEU A C 1
ATOM 1628 O O . LEU A 1 229 ? -5.031 0.031 15.438 1 95 229 LEU A O 1
ATOM 1632 N N . HIS A 1 230 ? -4.023 0.248 13.453 1 93.75 230 HIS A N 1
ATOM 1633 C CA . HIS A 1 230 ? -3.834 1.688 13.586 1 93.75 230 HIS A CA 1
ATOM 1634 C C . HIS A 1 230 ? -4.867 2.459 12.773 1 93.75 230 HIS A C 1
ATOM 1636 O O . HIS A 1 230 ? -4.551 3.488 12.172 1 93.75 230 HIS A O 1
ATOM 1642 N N . GLY A 1 231 ? -6.055 1.934 12.727 1 93.88 231 GLY A N 1
ATOM 1643 C CA . GLY A 1 231 ? -7.078 2.736 12.078 1 93.88 231 GLY A CA 1
ATOM 1644 C C . GLY A 1 231 ? -7.91 1.95 11.078 1 93.88 231 GLY A C 1
ATOM 1645 O O . GLY A 1 231 ? -9.141 1.99 11.125 1 93.88 231 GLY A O 1
ATOM 1646 N N . PRO A 1 232 ? -7.297 1.171 10.172 1 96.69 232 PRO A N 1
ATOM 1647 C CA . PRO A 1 232 ? -8.062 0.496 9.125 1 96.69 232 PRO A CA 1
ATOM 1648 C C . PRO A 1 232 ? -9.148 -0.417 9.68 1 96.69 232 PRO A C 1
ATOM 1650 O O . PRO A 1 232 ? -10.234 -0.516 9.094 1 96.69 232 PRO A O 1
ATOM 1653 N N . LEU A 1 233 ? -8.93 -1.014 10.805 1 96.88 233 LEU A N 1
ATOM 1654 C CA . LEU A 1 233 ? -9.875 -1.957 11.391 1 96.88 233 LEU A CA 1
ATOM 1655 C C . LEU A 1 233 ? -11.164 -1.255 11.789 1 96.88 233 LEU A C 1
ATOM 1657 O O . LEU A 1 233 ? -12.211 -1.897 11.922 1 96.88 233 LEU A O 1
ATOM 1661 N N . GLU A 1 234 ? -11.18 0.053 11.945 1 95.62 234 GLU A N 1
ATOM 1662 C CA . GLU A 1 234 ? -12.289 0.82 12.5 1 95.62 234 GLU A CA 1
ATOM 1663 C C . GLU A 1 234 ? -13.523 0.74 11.602 1 95.62 234 GLU A C 1
ATOM 1665 O O . GLU A 1 234 ? -14.648 0.953 12.062 1 95.62 234 GLU A O 1
ATOM 1670 N N . ALA A 1 235 ? -13.312 0.389 10.328 1 96.06 235 ALA A N 1
ATOM 1671 C CA . ALA A 1 235 ? -14.43 0.356 9.391 1 96.06 235 ALA A CA 1
ATOM 1672 C C . ALA A 1 235 ? -15.109 -1.011 9.391 1 96.06 235 ALA A C 1
ATOM 1674 O O . ALA A 1 235 ? -16.156 -1.191 8.766 1 96.06 235 ALA A O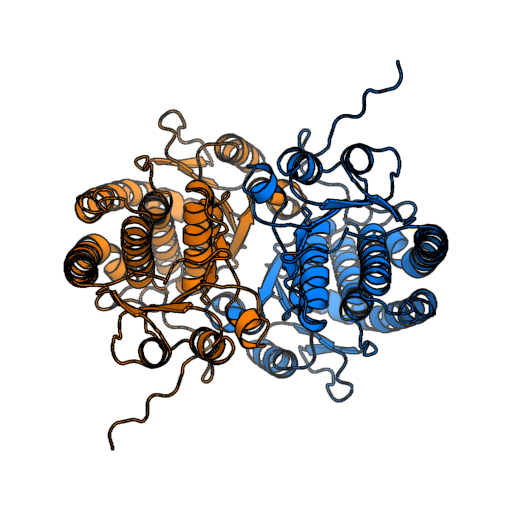 1
ATOM 1675 N N . MET A 1 236 ? -14.578 -2.027 10.055 1 96.25 236 MET A N 1
ATOM 1676 C CA . MET A 1 236 ? -15.078 -3.395 9.961 1 96.25 236 MET A CA 1
ATOM 1677 C C . MET A 1 236 ? -16.141 -3.658 11.023 1 96.25 236 MET A C 1
ATOM 1679 O O . MET A 1 236 ? -16.031 -3.188 12.156 1 96.25 236 MET A O 1
ATOM 1683 N N . ASP A 1 237 ? -17.172 -4.355 10.648 1 95.81 237 ASP A N 1
ATOM 1684 C CA . ASP A 1 237 ? -18.25 -4.809 11.531 1 95.81 237 ASP A CA 1
ATOM 1685 C C . ASP A 1 237 ? -18.953 -6.043 10.953 1 95.81 237 ASP A C 1
ATOM 1687 O O . ASP A 1 237 ? -18.391 -6.742 10.109 1 95.81 237 ASP A O 1
ATOM 1691 N N . ALA A 1 238 ? -20.156 -6.328 11.422 1 95.19 238 ALA A N 1
ATOM 1692 C CA . ALA A 1 238 ? -20.859 -7.559 11.047 1 95.19 238 ALA A CA 1
ATOM 1693 C C . ALA A 1 238 ? -21.203 -7.562 9.562 1 95.19 238 ALA A C 1
ATOM 1695 O O . ALA A 1 238 ? -21.516 -8.609 9 1 95.19 238 ALA A O 1
ATOM 1696 N N . THR A 1 239 ? -21.125 -6.391 8.875 1 96.31 239 THR A N 1
ATOM 1697 C CA . THR A 1 239 ? -21.516 -6.301 7.473 1 96.31 239 THR A CA 1
ATOM 1698 C C . THR A 1 239 ? -20.297 -6.457 6.57 1 96.31 239 THR A C 1
ATOM 1700 O O . THR A 1 239 ? -20.406 -6.387 5.344 1 96.31 239 THR A O 1
ATOM 1703 N N . THR A 1 240 ? -19.125 -6.676 7.172 1 97.88 240 THR A N 1
ATOM 1704 C CA . THR A 1 240 ? -17.891 -6.82 6.418 1 97.88 240 THR A CA 1
ATOM 1705 C C . THR A 1 240 ? -17.25 -8.172 6.695 1 97.88 240 THR A C 1
ATOM 1707 O O . THR A 1 240 ? -17.688 -8.914 7.574 1 97.88 240 THR A O 1
ATOM 1710 N N . GLY A 1 241 ? -16.328 -8.633 5.867 1 98.38 241 GLY A N 1
ATOM 1711 C CA . GLY A 1 241 ? -15.539 -9.844 6.066 1 98.38 241 GLY A CA 1
ATOM 1712 C C . GLY A 1 241 ? -14.047 -9.586 6.105 1 98.38 241 GLY A C 1
ATOM 1713 O O . GLY A 1 241 ? -13.578 -8.547 5.637 1 98.38 241 GLY A O 1
ATOM 1714 N N . VAL A 1 242 ? -13.344 -10.484 6.691 1 98.88 242 VAL A N 1
ATOM 1715 C CA . VAL A 1 242 ? -11.898 -10.328 6.777 1 98.88 242 VAL A CA 1
ATOM 1716 C C . VAL A 1 242 ? -11.211 -11.648 6.422 1 98.88 242 VAL A C 1
ATOM 1718 O O . VAL A 1 242 ? -11.617 -12.711 6.895 1 98.88 242 VAL A O 1
ATOM 1721 N N . LEU A 1 243 ? -10.25 -11.617 5.547 1 98.94 243 LEU A N 1
ATOM 1722 C CA . LEU A 1 243 ? -9.352 -12.719 5.203 1 98.94 243 LEU A CA 1
ATOM 1723 C C . LEU A 1 243 ? -7.953 -12.461 5.746 1 98.94 243 LEU A C 1
ATOM 1725 O O . LEU A 1 243 ? -7.305 -11.484 5.367 1 98.94 243 LEU A O 1
ATOM 1729 N N . ILE A 1 244 ? -7.477 -13.297 6.641 1 98.94 244 ILE A N 1
ATOM 1730 C CA . ILE A 1 244 ? -6.195 -13.102 7.309 1 98.94 244 ILE A CA 1
ATOM 1731 C C . ILE A 1 244 ? -5.238 -14.234 6.93 1 98.94 244 ILE A C 1
ATOM 1733 O O . ILE A 1 244 ? -5.629 -15.406 6.902 1 98.94 244 ILE A O 1
ATOM 1737 N N . ILE A 1 245 ? -3.998 -13.883 6.617 1 98.94 245 ILE A N 1
ATOM 1738 C CA . ILE A 1 245 ? -2.977 -14.852 6.238 1 98.94 245 ILE A CA 1
ATOM 1739 C C . ILE A 1 245 ? -1.777 -14.727 7.18 1 98.94 245 ILE A C 1
ATOM 1741 O O . ILE A 1 245 ? -1.129 -13.68 7.234 1 98.94 245 ILE A O 1
ATOM 1745 N N . GLY A 1 246 ? -1.469 -15.758 7.887 1 98.81 246 GLY A N 1
ATOM 1746 C CA . GLY A 1 246 ? -0.299 -15.742 8.75 1 98.81 246 GLY A CA 1
ATOM 1747 C C . GLY A 1 246 ? -0.456 -16.625 9.977 1 98.81 246 GLY A C 1
ATOM 1748 O O . GLY A 1 246 ? -1.478 -17.281 10.148 1 98.81 246 GLY A O 1
ATOM 1749 N N . ASP A 1 247 ? 0.523 -16.719 10.852 1 98.56 247 ASP A N 1
ATOM 1750 C CA . ASP A 1 247 ? 0.511 -17.594 12.023 1 98.56 247 ASP A CA 1
ATOM 1751 C C . ASP A 1 247 ? 1.044 -16.875 13.258 1 98.56 247 ASP A C 1
ATOM 1753 O O . ASP A 1 247 ? 1.303 -17.5 14.289 1 98.56 247 ASP A O 1
ATOM 1757 N N . GLY A 1 248 ? 1.345 -15.648 13.203 1 96.44 248 GLY A N 1
ATOM 1758 C CA . GLY A 1 248 ? 1.751 -14.828 14.336 1 96.44 248 GLY A CA 1
ATOM 1759 C C . GLY A 1 248 ? 0.597 -14.078 14.969 1 96.44 248 GLY A C 1
ATOM 1760 O O . GLY A 1 248 ? -0.396 -14.688 15.383 1 96.44 248 GLY A O 1
ATOM 1761 N N . ARG A 1 249 ? 0.739 -12.711 15 1 95.44 249 ARG A N 1
ATOM 1762 C CA . ARG A 1 249 ? -0.312 -11.852 15.539 1 95.44 249 ARG A CA 1
ATOM 1763 C C . ARG A 1 249 ? -1.626 -12.062 14.797 1 95.44 249 ARG A C 1
ATOM 1765 O O . ARG A 1 249 ? -2.697 -11.742 15.312 1 95.44 249 ARG A O 1
ATOM 1772 N N . GLU A 1 250 ? -1.485 -12.656 13.656 1 98.44 250 GLU A N 1
ATOM 1773 C CA . GLU A 1 250 ? -2.652 -12.891 12.812 1 98.44 250 GLU A CA 1
ATOM 1774 C C . GLU A 1 250 ? -3.66 -13.805 13.5 1 98.44 250 GLU A C 1
ATOM 1776 O O . GLU A 1 250 ? -4.871 -13.656 13.312 1 98.44 250 GLU A O 1
ATOM 1781 N N . VAL A 1 251 ? -3.154 -14.758 14.273 1 98.38 251 VAL A N 1
ATOM 1782 C CA . VAL A 1 251 ? -4.039 -15.695 14.961 1 98.38 251 VAL A CA 1
ATOM 1783 C C . VAL A 1 251 ? -4.891 -14.945 15.977 1 98.38 251 VAL A C 1
ATOM 1785 O O . VAL A 1 251 ? -6.113 -15.109 16.016 1 98.38 251 VAL A O 1
ATOM 1788 N N . GLU A 1 252 ? -4.242 -14.141 16.781 1 96.62 252 GLU A N 1
ATOM 1789 C CA . GLU A 1 252 ? -4.98 -13.32 17.734 1 96.62 252 GLU A CA 1
ATOM 1790 C C . GLU A 1 252 ? -5.922 -12.352 17.031 1 96.62 252 GLU A C 1
ATOM 1792 O O . GLU A 1 252 ? -7.023 -12.078 17.516 1 96.62 252 GLU A O 1
ATOM 1797 N N . LEU A 1 253 ? -5.457 -11.766 15.9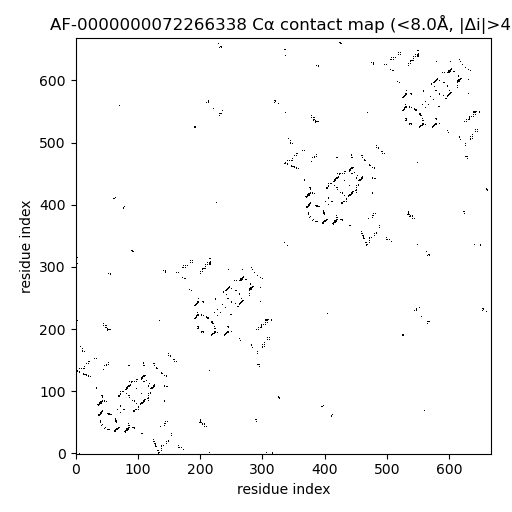61 1 97.38 253 LEU A N 1
ATOM 1798 C CA . LEU A 1 253 ? -6.277 -10.836 15.195 1 97.38 253 LEU A CA 1
ATOM 1799 C C . LEU A 1 253 ? -7.535 -11.523 14.672 1 97.38 253 LEU A C 1
ATOM 1801 O O . LEU A 1 253 ? -8.617 -10.93 14.688 1 97.38 253 LEU A O 1
ATOM 1805 N N . ALA A 1 254 ? -7.391 -12.75 14.195 1 98.44 254 ALA A N 1
ATOM 1806 C CA . ALA A 1 254 ? -8.539 -13.492 13.688 1 98.44 254 ALA A CA 1
ATOM 1807 C C . ALA A 1 254 ? -9.609 -13.656 14.758 1 98.44 254 ALA A C 1
ATOM 1809 O O . ALA A 1 254 ? -10.797 -13.477 14.492 1 98.44 254 ALA A O 1
ATOM 1810 N N . ARG A 1 255 ? -9.172 -13.93 15.969 1 97.19 255 ARG A N 1
ATOM 1811 C CA . ARG A 1 255 ? -10.109 -14.086 17.078 1 97.19 255 ARG A CA 1
ATOM 1812 C C . ARG A 1 255 ? -10.75 -12.75 17.453 1 97.19 255 ARG A C 1
ATOM 1814 O O . ARG A 1 255 ? -11.945 -12.695 17.75 1 97.19 255 ARG A O 1
ATOM 1821 N N . GLN A 1 256 ? -9.969 -11.727 17.453 1 95.38 256 GLN A N 1
ATOM 1822 C CA . GLN A 1 256 ? -10.477 -10.398 17.766 1 95.38 256 GLN A CA 1
ATOM 1823 C C . GLN A 1 256 ? -11.539 -9.961 16.766 1 95.38 256 GLN A C 1
ATOM 1825 O O . GLN A 1 256 ? -12.594 -9.445 17.156 1 95.38 256 GLN A O 1
ATOM 1830 N N . VAL A 1 257 ? -11.281 -10.172 15.484 1 96.62 257 VAL A N 1
ATOM 1831 C CA . VAL A 1 257 ? -12.195 -9.773 14.422 1 96.62 257 VAL A CA 1
ATOM 1832 C C . VAL A 1 257 ? -13.469 -10.617 14.5 1 96.62 257 VAL A C 1
ATOM 1834 O O . VAL A 1 257 ? -14.57 -10.109 14.273 1 96.62 257 VAL A O 1
ATOM 1837 N N . GLU A 1 258 ? -13.297 -11.867 14.797 1 97.31 258 GLU A N 1
ATOM 1838 C CA . GLU A 1 258 ? -14.461 -12.727 15.008 1 97.31 258 GLU A CA 1
ATOM 1839 C C . GLU A 1 258 ? -15.344 -12.195 16.125 1 97.31 258 GLU A C 1
ATOM 1841 O O . GLU A 1 258 ? -16.578 -12.172 16 1 97.31 258 GLU A O 1
ATOM 1846 N N . ARG A 1 259 ? -14.734 -11.773 17.234 1 95.44 259 ARG A N 1
ATOM 1847 C CA . ARG A 1 259 ? -15.469 -11.281 18.391 1 95.44 259 ARG A CA 1
ATOM 1848 C C . ARG A 1 259 ? -16.234 -10.008 18.062 1 95.44 259 ARG A C 1
ATOM 1850 O O . ARG A 1 259 ? -17.312 -9.766 18.609 1 95.44 259 ARG A O 1
ATOM 1857 N N . ILE A 1 260 ? -15.766 -9.266 17.172 1 92.69 260 ILE A N 1
ATOM 1858 C CA . ILE A 1 260 ? -16.438 -8.031 16.766 1 92.69 260 ILE A CA 1
ATOM 1859 C C . ILE A 1 260 ? -17.672 -8.359 15.922 1 92.69 260 ILE A C 1
ATOM 1861 O O . ILE A 1 260 ? -18.562 -7.523 15.758 1 92.69 260 ILE A O 1
ATOM 1865 N N . GLY A 1 261 ? -17.703 -9.625 15.305 1 94.94 261 GLY A N 1
ATOM 1866 C CA . GLY A 1 261 ? -18.859 -10.086 14.555 1 94.94 261 GLY A CA 1
ATOM 1867 C C . GLY A 1 261 ? -18.578 -10.25 13.07 1 94.94 261 GLY A C 1
ATOM 1868 O O . GLY A 1 261 ? -19.469 -10.586 12.297 1 94.94 261 GLY A O 1
ATOM 1869 N N . CYS A 1 262 ? -17.328 -10 12.648 1 96.62 262 CYS A N 1
ATOM 1870 C CA . CYS A 1 262 ? -16.984 -10.188 11.25 1 96.62 262 CYS A CA 1
ATOM 1871 C C . CYS A 1 262 ? -16.781 -11.664 10.93 1 96.62 262 CYS A C 1
ATOM 1873 O O . CYS A 1 262 ? -16.078 -12.375 11.656 1 96.62 262 CYS A O 1
ATOM 1875 N N . PRO A 1 263 ? -17.453 -12.188 9.875 1 98.12 263 PRO A N 1
ATOM 1876 C CA . PRO A 1 263 ? -16.922 -13.461 9.367 1 98.12 263 PRO A CA 1
ATOM 1877 C C . PRO A 1 263 ? -15.438 -13.367 8.977 1 98.12 263 PRO A C 1
ATOM 1879 O O . PRO A 1 263 ? -15.023 -12.391 8.344 1 98.12 263 PRO A O 1
ATOM 1882 N N . VAL A 1 264 ? -14.656 -14.344 9.359 1 98.69 264 VAL A N 1
ATOM 1883 C CA . VAL A 1 264 ? -13.211 -14.273 9.141 1 98.69 264 VAL A CA 1
ATOM 1884 C C . VAL A 1 264 ? -12.695 -15.625 8.664 1 98.69 264 VAL A C 1
ATOM 1886 O O . VAL A 1 264 ? -13.141 -16.672 9.141 1 98.69 264 VAL A O 1
ATOM 1889 N N . VAL A 1 265 ? -11.883 -15.617 7.66 1 98.88 265 VAL A N 1
ATOM 1890 C CA . VAL A 1 265 ? -11.086 -16.766 7.234 1 98.88 265 VAL A CA 1
ATOM 1891 C C . VAL A 1 265 ? -9.625 -16.562 7.633 1 98.88 265 VAL A C 1
ATOM 1893 O O . VAL A 1 265 ? -9.062 -15.492 7.414 1 98.88 265 VAL A O 1
ATOM 1896 N N . LEU A 1 266 ? -9.016 -17.5 8.258 1 98.94 266 LEU A N 1
ATOM 1897 C CA . LEU A 1 266 ? -7.59 -17.5 8.578 1 98.94 266 LEU A CA 1
ATOM 1898 C C . LEU A 1 266 ? -6.859 -18.594 7.805 1 98.94 266 LEU A C 1
ATOM 1900 O O . LEU A 1 266 ? -7.164 -19.781 7.957 1 98.94 266 LEU A O 1
ATOM 1904 N N . VAL A 1 267 ? -6.016 -18.219 6.891 1 98.94 267 VAL A N 1
ATOM 1905 C CA . VAL A 1 267 ? -5.059 -19.141 6.273 1 98.94 267 VAL A CA 1
ATOM 1906 C C . VAL A 1 267 ? -3.777 -19.188 7.105 1 98.94 267 VAL A C 1
ATOM 1908 O O . VAL A 1 267 ? -3.082 -18.172 7.242 1 98.94 267 VAL A O 1
ATOM 1911 N N . THR A 1 268 ? -3.434 -20.375 7.668 1 98.94 268 THR A N 1
ATOM 1912 C CA . THR A 1 268 ? -2.371 -20.375 8.672 1 98.94 268 THR A CA 1
ATOM 1913 C C . THR A 1 268 ? -1.61 -21.703 8.648 1 98.94 268 THR A C 1
ATOM 1915 O O . THR A 1 268 ? -2.152 -22.719 8.227 1 98.94 268 THR A O 1
ATOM 1918 N N . THR A 1 269 ? -0.365 -21.609 8.992 1 98.75 269 THR A N 1
ATOM 1919 C CA . THR A 1 269 ? 0.451 -22.812 9.18 1 98.75 269 THR A CA 1
ATOM 1920 C C . THR A 1 269 ? 0.298 -23.344 10.602 1 98.75 269 THR A C 1
ATOM 1922 O O . THR A 1 269 ? 0.8 -24.422 10.922 1 98.75 269 THR A O 1
ATOM 1925 N N . ASP A 1 270 ? -0.365 -22.594 11.484 1 98.5 270 ASP A N 1
ATOM 1926 C CA . ASP A 1 270 ? -0.569 -23 12.867 1 98.5 270 ASP A CA 1
ATOM 1927 C C . ASP A 1 270 ? -1.665 -24.062 12.969 1 98.5 270 ASP A C 1
ATOM 1929 O O . ASP A 1 270 ? -2.854 -23.734 12.969 1 98.5 270 ASP A O 1
ATOM 1933 N N . ARG A 1 271 ? -1.291 -25.297 13.227 1 97.44 271 ARG A N 1
ATOM 1934 C CA . ARG A 1 271 ? -2.207 -26.422 13.211 1 97.44 271 ARG A CA 1
ATOM 1935 C C . ARG A 1 271 ? -3.068 -26.453 14.469 1 97.44 271 ARG A C 1
ATOM 1937 O O . ARG A 1 271 ? -4.074 -27.172 14.516 1 97.44 271 ARG A O 1
ATOM 1944 N N . SER A 1 272 ? -2.725 -25.625 15.422 1 97.94 272 SER A N 1
ATOM 1945 C CA . SER A 1 272 ? -3.443 -25.656 16.688 1 97.94 272 SER A CA 1
ATOM 1946 C C . SER A 1 272 ? -4.715 -24.812 16.625 1 97.94 272 SER A C 1
ATOM 1948 O O . SER A 1 272 ? -5.578 -24.922 17.5 1 97.94 272 SER A O 1
ATOM 1950 N N . VAL A 1 273 ? -4.797 -23.969 15.664 1 98.31 273 VAL A N 1
ATOM 1951 C CA . VAL A 1 273 ? -5.945 -23.078 15.562 1 98.31 273 VAL A CA 1
ATOM 1952 C C . VAL A 1 273 ? -7.113 -23.812 14.914 1 98.31 273 VAL A C 1
ATOM 1954 O O . VAL A 1 273 ? -6.941 -24.5 13.898 1 98.31 273 VAL A O 1
ATOM 1957 N N . GLN A 1 274 ? -8.344 -23.703 15.445 1 97.88 274 GLN A N 1
ATOM 1958 C CA . GLN A 1 274 ? -9.531 -24.391 14.945 1 97.88 274 GLN A CA 1
ATOM 1959 C C . GLN A 1 274 ? -10.625 -23.406 14.562 1 97.88 274 GLN A C 1
ATOM 1961 O O . GLN A 1 274 ? -10.562 -22.234 14.938 1 97.88 274 GLN A O 1
ATOM 1966 N N . ASP A 1 275 ? -11.617 -23.922 13.852 1 98.25 275 ASP A N 1
ATOM 1967 C CA . ASP A 1 275 ? -12.766 -23.125 13.445 1 98.25 275 ASP A CA 1
ATOM 1968 C C . ASP A 1 275 ? -13.523 -22.594 14.656 1 98.25 275 ASP A C 1
ATOM 1970 O O . ASP A 1 275 ? -13.492 -23.203 15.727 1 98.25 275 ASP A O 1
ATOM 1974 N N . GLY A 1 276 ? -14.031 -21.469 14.523 1 97.75 276 GLY A N 1
ATOM 1975 C CA . GLY A 1 276 ? -15.047 -20.922 15.414 1 97.75 276 GLY A CA 1
ATOM 1976 C C . GLY A 1 276 ? -16.391 -20.703 14.734 1 97.75 276 GLY A C 1
ATOM 1977 O O . GLY A 1 276 ? -16.625 -21.219 13.641 1 97.75 276 GLY A O 1
ATOM 1978 N N . ASP A 1 277 ? -17.328 -20.078 15.383 1 96.69 277 ASP A N 1
ATOM 1979 C CA . ASP A 1 277 ? -18.641 -19.797 14.805 1 96.69 277 ASP A CA 1
ATOM 1980 C C . ASP A 1 277 ? -18.516 -18.922 13.555 1 96.69 277 ASP A C 1
ATOM 1982 O O . ASP A 1 277 ? -19.141 -19.188 12.531 1 96.69 277 ASP A O 1
ATOM 1986 N N . GLY A 1 278 ? -17.672 -17.875 13.727 1 97.38 278 GLY A N 1
ATOM 1987 C CA . GLY A 1 278 ? -17.484 -16.953 12.617 1 97.38 278 GLY A CA 1
ATOM 1988 C C . GLY A 1 278 ? -16.125 -17.062 11.969 1 97.38 278 GLY A C 1
ATOM 1989 O O . GLY A 1 278 ? -15.844 -16.391 10.977 1 97.38 278 GLY A O 1
ATOM 1990 N N . LEU A 1 279 ? -15.25 -17.953 12.523 1 98.5 279 LEU A N 1
ATOM 1991 C CA . LEU A 1 279 ? -13.891 -18.141 12.047 1 98.5 279 LEU A CA 1
ATOM 1992 C C . LEU A 1 279 ? -13.758 -19.453 11.273 1 98.5 279 LEU A C 1
ATOM 1994 O O . LEU A 1 279 ? -14.047 -20.516 11.812 1 98.5 279 LEU A O 1
ATOM 1998 N N . THR A 1 280 ? -13.43 -19.375 10.039 1 98.75 280 THR A N 1
ATOM 1999 C CA . THR A 1 280 ? -13.047 -20.547 9.25 1 98.75 280 THR A CA 1
ATOM 2000 C C . THR A 1 280 ? -11.531 -20.609 9.078 1 98.75 280 THR A C 1
ATOM 2002 O O . THR A 1 280 ? -10.914 -19.656 8.609 1 98.75 280 THR A O 1
ATOM 2005 N N . VAL A 1 281 ? -10.945 -21.734 9.461 1 98.75 281 VAL A N 1
ATOM 2006 C CA . VAL A 1 281 ? -9.492 -21.859 9.422 1 98.75 281 VAL A CA 1
ATOM 2007 C C . VAL A 1 281 ? -9.086 -22.812 8.297 1 98.75 281 VAL A C 1
ATOM 2009 O O . VAL A 1 281 ? -9.625 -23.906 8.18 1 98.75 281 VAL A O 1
ATOM 2012 N N . ILE A 1 282 ? -8.195 -22.391 7.465 1 98.75 282 ILE A N 1
ATOM 2013 C CA . ILE A 1 282 ? -7.582 -23.219 6.434 1 98.75 282 ILE A CA 1
ATOM 2014 C C . ILE A 1 282 ? -6.102 -23.422 6.754 1 98.75 282 ILE A C 1
ATOM 2016 O O . ILE A 1 282 ? -5.316 -22.469 6.727 1 98.75 282 ILE A O 1
ATOM 2020 N N . HIS A 1 283 ? -5.75 -24.641 7 1 98.56 283 HIS A N 1
ATOM 2021 C CA . HIS A 1 283 ? -4.359 -24.953 7.297 1 98.56 283 HIS A CA 1
ATOM 2022 C C . HIS A 1 283 ? -3.562 -25.188 6.02 1 98.56 283 HIS A C 1
ATOM 2024 O O . HIS A 1 283 ? -4.023 -25.891 5.113 1 98.56 283 HIS A O 1
ATOM 2030 N N . VAL A 1 284 ? -2.426 -24.625 5.938 1 98.75 284 VAL A N 1
ATOM 2031 C CA . VAL A 1 284 ? -1.5 -24.844 4.836 1 98.75 284 VAL A CA 1
ATOM 2032 C C . VAL A 1 284 ? -0.145 -25.297 5.379 1 98.75 284 VAL A C 1
ATOM 2034 O O . VAL A 1 284 ? 0.206 -24.969 6.52 1 98.75 284 VAL A O 1
ATOM 2037 N N . PRO A 1 285 ? 0.592 -26.062 4.602 1 98.19 285 PRO A N 1
ATOM 2038 C CA . PRO A 1 285 ? 1.904 -26.484 5.094 1 98.19 285 PRO A CA 1
ATOM 2039 C C . PRO A 1 285 ? 2.902 -25.344 5.184 1 98.19 285 PRO A C 1
ATOM 2041 O O . PRO A 1 285 ? 2.895 -24.438 4.336 1 98.19 285 PRO A O 1
ATOM 2044 N N . ARG A 1 286 ? 3.77 -25.391 6.191 1 97.44 286 ARG A N 1
ATOM 2045 C CA . ARG A 1 286 ? 4.816 -24.391 6.359 1 97.44 286 ARG A CA 1
ATOM 2046 C C . ARG A 1 286 ? 5.945 -24.609 5.355 1 97.44 286 ARG A C 1
ATOM 2048 O O . ARG A 1 286 ? 6.367 -25.734 5.121 1 97.44 286 ARG A O 1
ATOM 2055 N N . ARG A 1 287 ? 6.379 -23.531 4.738 1 96.38 287 ARG A N 1
ATOM 2056 C CA . ARG A 1 287 ? 7.582 -23.5 3.912 1 96.38 287 ARG A CA 1
ATOM 2057 C C . ARG A 1 287 ? 8.609 -22.531 4.484 1 96.38 287 ARG A C 1
ATOM 2059 O O . ARG A 1 287 ? 8.258 -21.469 4.988 1 96.38 287 ARG A O 1
ATOM 2066 N N . ASP A 1 288 ? 9.883 -22.875 4.375 1 94.06 288 ASP A N 1
ATOM 2067 C CA . ASP A 1 288 ? 10.93 -21.969 4.832 1 94.06 288 ASP A CA 1
ATOM 2068 C C . ASP A 1 288 ? 11.102 -20.797 3.869 1 94.06 288 ASP A C 1
ATOM 2070 O O . ASP A 1 288 ? 11.352 -19.656 4.297 1 94.06 288 ASP A O 1
ATOM 2074 N N . ASN A 1 289 ? 11.039 -21.094 2.594 1 96.62 289 ASN A N 1
ATOM 2075 C CA . ASN A 1 289 ? 11.078 -20.047 1.578 1 96.62 289 ASN A CA 1
ATOM 2076 C C . ASN A 1 289 ? 9.766 -19.281 1.52 1 96.62 289 ASN A C 1
ATOM 2078 O O . ASN A 1 289 ? 8.711 -19.859 1.258 1 96.62 289 ASN A O 1
ATOM 2082 N N . LEU A 1 290 ? 9.859 -17.938 1.733 1 97.81 290 LEU A N 1
ATOM 2083 C CA . LEU A 1 290 ? 8.648 -17.125 1.862 1 97.81 290 LEU A CA 1
ATOM 2084 C C . LEU A 1 290 ? 7.883 -17.078 0.542 1 97.81 290 LEU A C 1
ATOM 2086 O O . LEU A 1 290 ? 6.66 -16.922 0.534 1 97.81 290 LEU A O 1
ATOM 2090 N N . ILE A 1 291 ? 8.586 -17.172 -0.599 1 98.5 291 ILE A N 1
ATOM 2091 C CA . ILE A 1 291 ? 7.918 -17.203 -1.895 1 98.5 291 ILE A CA 1
ATOM 2092 C C . ILE A 1 291 ? 7.152 -18.516 -2.051 1 98.5 291 ILE A C 1
ATOM 2094 O O . ILE A 1 291 ? 6 -18.531 -2.486 1 98.5 291 ILE A O 1
ATOM 2098 N N . ALA A 1 292 ? 7.77 -19.625 -1.697 1 98.06 292 ALA A N 1
ATOM 2099 C CA . ALA A 1 292 ? 7.062 -20.906 -1.695 1 98.06 292 ALA A CA 1
ATOM 2100 C C . ALA A 1 292 ? 5.844 -20.844 -0.782 1 98.06 292 ALA A C 1
ATOM 2102 O O . ALA A 1 292 ? 4.781 -21.375 -1.129 1 98.06 292 ALA A O 1
ATOM 2103 N N . GLN A 1 293 ? 6.027 -20.266 0.387 1 98.44 293 GLN A N 1
ATOM 2104 C CA . GLN A 1 293 ? 4.898 -20.109 1.299 1 98.44 293 GLN A CA 1
ATOM 2105 C C . GLN A 1 293 ? 3.781 -19.281 0.66 1 98.44 293 GLN A C 1
ATOM 2107 O O . GLN A 1 293 ? 2.602 -19.609 0.816 1 98.44 293 GLN A O 1
ATOM 2112 N N . GLY A 1 294 ? 4.156 -18.188 -0.032 1 98.75 294 GLY A N 1
ATOM 2113 C CA . GLY A 1 294 ? 3.174 -17.359 -0.722 1 98.75 294 GLY A CA 1
ATOM 2114 C C . GLY A 1 294 ? 2.373 -18.125 -1.757 1 98.75 294 GLY A C 1
ATOM 2115 O O . GLY A 1 294 ? 1.176 -17.891 -1.925 1 98.75 294 GLY A O 1
ATOM 2116 N N . ILE A 1 295 ? 3.016 -19.062 -2.443 1 98.75 295 ILE A N 1
ATOM 2117 C CA . ILE A 1 295 ? 2.342 -19.875 -3.453 1 98.75 295 ILE A CA 1
ATOM 2118 C C . ILE A 1 295 ? 1.27 -20.734 -2.791 1 98.75 295 ILE A C 1
ATOM 2120 O O . ILE A 1 295 ? 0.148 -20.828 -3.293 1 98.75 295 ILE A O 1
ATOM 2124 N N . VAL A 1 296 ? 1.589 -21.234 -1.662 1 98.44 296 VAL A N 1
ATOM 2125 C CA . VAL A 1 296 ? 0.646 -22.109 -0.966 1 98.44 296 VAL A CA 1
ATOM 2126 C C . VAL A 1 296 ? -0.461 -21.266 -0.333 1 98.44 296 VAL A C 1
ATOM 2128 O O . VAL A 1 296 ? -1.63 -21.672 -0.341 1 98.44 296 VAL A O 1
ATOM 2131 N N . ASP A 1 297 ? -0.153 -20.141 0.185 1 98.88 297 ASP A N 1
ATOM 2132 C CA . ASP A 1 297 ? -1.072 -19.297 0.935 1 98.88 297 ASP A CA 1
ATOM 2133 C C . ASP A 1 297 ? -2.158 -18.719 0.025 1 98.88 297 ASP A C 1
ATOM 2135 O O . ASP A 1 297 ? -3.287 -18.5 0.465 1 98.88 297 ASP A O 1
ATOM 2139 N N . ILE A 1 298 ? -1.86 -18.5 -1.252 1 98.88 298 ILE A N 1
ATOM 2140 C CA . ILE A 1 298 ? -2.768 -17.75 -2.115 1 98.88 298 ILE A CA 1
ATOM 2141 C C . ILE A 1 298 ? -3.861 -18.672 -2.641 1 98.88 298 ILE A C 1
ATOM 2143 O O . ILE A 1 298 ? -4.875 -18.219 -3.17 1 98.88 298 ILE A O 1
ATOM 2147 N N . LEU A 1 299 ? -3.695 -20 -2.52 1 98.81 299 LEU A N 1
ATOM 2148 C CA . LEU A 1 299 ? -4.59 -20.969 -3.148 1 98.81 299 LEU A CA 1
ATOM 2149 C C . LEU A 1 299 ? -5.996 -20.859 -2.566 1 98.81 299 LEU A C 1
ATOM 2151 O O . LEU A 1 299 ? -6.98 -20.812 -3.309 1 98.81 299 LEU A O 1
ATOM 2155 N N . ALA A 1 300 ? -6.145 -20.781 -1.287 1 98.69 300 ALA A N 1
ATOM 2156 C CA . ALA A 1 300 ? -7.461 -20.641 -0.666 1 98.69 300 ALA A CA 1
ATOM 2157 C C . ALA A 1 300 ? -8.125 -19.328 -1.059 1 98.69 300 ALA A C 1
ATOM 2159 O O . ALA A 1 300 ? -9.289 -19.312 -1.464 1 98.69 300 ALA A O 1
ATOM 2160 N N . PRO A 1 301 ? -7.438 -18.203 -0.948 1 98.69 301 PRO A N 1
ATOM 2161 C CA . PRO A 1 301 ? -8.023 -16.953 -1.411 1 98.69 301 PRO A CA 1
ATOM 2162 C C . PRO A 1 301 ? -8.516 -17.016 -2.855 1 98.69 301 PRO A C 1
ATOM 2164 O O . PRO A 1 301 ? -9.539 -16.422 -3.193 1 98.69 301 PRO A O 1
ATOM 2167 N N . GLN A 1 302 ? -7.738 -17.703 -3.742 1 98.25 302 GLN A N 1
ATOM 2168 C CA . GLN A 1 302 ? -8.18 -17.875 -5.121 1 98.25 302 GLN A CA 1
ATOM 2169 C C . GLN A 1 302 ? -9.508 -18.609 -5.184 1 98.25 302 GLN A C 1
ATOM 2171 O O . GLN A 1 302 ? -10.422 -18.219 -5.914 1 98.25 302 GLN A O 1
ATOM 2176 N N . LEU A 1 303 ? -9.648 -19.656 -4.441 1 97.94 303 LEU A N 1
ATOM 2177 C CA . LEU A 1 303 ? -10.891 -20.406 -4.395 1 97.94 303 LEU A CA 1
ATOM 2178 C C . LEU A 1 303 ? -12.016 -19.562 -3.797 1 97.94 303 LEU A C 1
ATOM 2180 O O . LEU A 1 303 ? -13.164 -19.656 -4.238 1 97.94 303 LEU A O 1
ATOM 2184 N N . ILE A 1 304 ? -11.711 -18.797 -2.781 1 97.94 304 ILE A N 1
ATOM 2185 C CA . ILE A 1 304 ? -12.703 -17.922 -2.178 1 97.94 304 ILE A CA 1
ATOM 2186 C C . ILE A 1 304 ? -13.211 -16.938 -3.221 1 97.94 304 ILE A C 1
ATOM 2188 O O . ILE A 1 304 ? -14.422 -16.719 -3.348 1 97.94 304 ILE A O 1
ATOM 2192 N N . ALA A 1 305 ? -12.281 -16.297 -3.945 1 96.56 305 ALA A N 1
ATOM 2193 C CA . ALA A 1 305 ? -12.688 -15.375 -5.012 1 96.56 305 ALA A CA 1
ATOM 2194 C C . ALA A 1 305 ? -13.586 -16.078 -6.023 1 96.56 305 ALA A C 1
ATOM 2196 O O . ALA A 1 305 ? -14.578 -15.508 -6.48 1 96.56 305 ALA A O 1
ATOM 2197 N N . ALA A 1 306 ? -13.219 -17.344 -6.402 1 95.69 306 ALA A N 1
ATOM 2198 C CA . ALA A 1 306 ? -14.039 -18.125 -7.332 1 95.69 306 ALA A CA 1
ATOM 2199 C C . ALA A 1 306 ? -15.43 -18.375 -6.754 1 95.69 306 ALA A C 1
ATOM 2201 O O . ALA A 1 306 ? -16.422 -18.266 -7.469 1 95.69 306 ALA A O 1
ATOM 2202 N N . GLN A 1 307 ? -15.492 -18.719 -5.512 1 95.44 307 GLN A N 1
ATOM 2203 C CA . GLN A 1 307 ? -16.75 -18.984 -4.832 1 95.44 307 GLN A CA 1
ATOM 2204 C C . GLN A 1 307 ? -17.656 -17.75 -4.844 1 95.44 307 GLN A C 1
ATOM 2206 O O . GLN A 1 307 ? -18.859 -17.859 -5.109 1 95.44 307 GLN A O 1
ATOM 2211 N N . LEU A 1 308 ? -17.094 -16.641 -4.547 1 95.06 308 LEU A N 1
ATOM 2212 C CA . LEU A 1 308 ? -17.844 -15.391 -4.512 1 95.06 308 LEU A CA 1
ATOM 2213 C C . LEU A 1 308 ? -18.25 -14.961 -5.918 1 95.06 308 LEU A C 1
ATOM 2215 O O . LEU A 1 308 ? -19.328 -14.406 -6.117 1 95.06 308 LEU A O 1
ATOM 2219 N N . SER A 1 309 ? -17.312 -15.164 -6.84 1 93.38 309 SER A N 1
ATOM 2220 C CA . SER A 1 309 ? -17.625 -14.867 -8.242 1 93.38 309 SER A CA 1
ATOM 2221 C C . SER A 1 309 ? -18.812 -15.68 -8.727 1 93.38 309 SER A C 1
ATOM 2223 O O . SER A 1 309 ? -19.719 -15.141 -9.367 1 93.38 309 SER A O 1
ATOM 2225 N N . ASP A 1 310 ? -18.828 -16.984 -8.469 1 91.81 310 ASP A N 1
ATOM 2226 C CA . ASP A 1 310 ? -19.922 -17.859 -8.844 1 91.81 310 ASP A CA 1
ATOM 2227 C C . ASP A 1 310 ? -21.234 -17.391 -8.227 1 91.81 310 ASP A C 1
ATOM 2229 O O . ASP A 1 310 ? -22.281 -17.359 -8.891 1 91.81 310 ASP A O 1
ATOM 2233 N N . ALA A 1 311 ? -21.203 -17.047 -7.016 1 90.88 311 ALA A N 1
ATOM 2234 C CA . ALA A 1 311 ? -22.391 -16.609 -6.293 1 90.88 311 ALA A CA 1
ATOM 2235 C C . ALA A 1 311 ? -22.953 -15.32 -6.898 1 90.88 311 ALA A C 1
ATOM 2237 O O . ALA A 1 311 ? -24.156 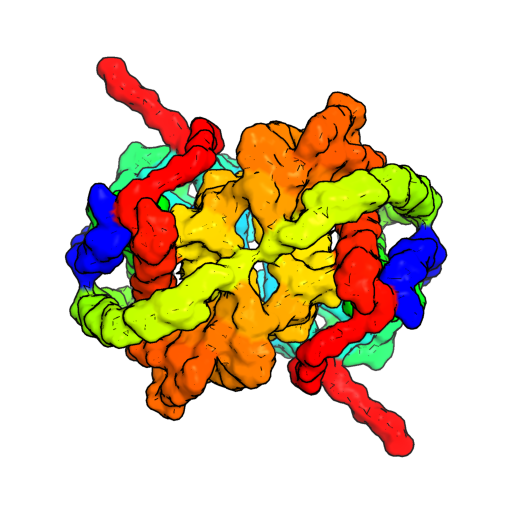-15.086 -6.855 1 90.88 311 ALA A O 1
ATOM 2238 N N . ALA A 1 312 ? -22.078 -14.531 -7.457 1 89.75 312 ALA A N 1
ATOM 2239 C CA . ALA A 1 312 ? -22.484 -13.258 -8.047 1 89.75 312 ALA A CA 1
ATOM 2240 C C . ALA A 1 312 ? -22.891 -13.438 -9.508 1 89.75 312 ALA A C 1
ATOM 2242 O O . ALA A 1 312 ? -23.25 -12.469 -10.188 1 89.75 312 ALA A O 1
ATOM 2243 N N . GLY A 1 313 ? -22.766 -14.695 -10.125 1 89.5 313 GLY A N 1
ATOM 2244 C CA . GLY A 1 313 ? -23.109 -14.977 -11.516 1 89.5 313 GLY A CA 1
ATOM 2245 C C . GLY A 1 313 ? -22.031 -14.531 -12.492 1 89.5 313 GLY A C 1
ATOM 2246 O O . GLY A 1 313 ? -22.328 -14.227 -13.648 1 89.5 313 GLY A O 1
ATOM 2247 N N . LEU A 1 314 ? -20.766 -14.375 -12.023 1 89.12 314 LEU A N 1
ATOM 2248 C CA . LEU A 1 314 ? -19.641 -13.891 -12.828 1 89.12 314 LEU A CA 1
ATOM 2249 C C . LEU A 1 314 ? -18.656 -15.016 -13.109 1 89.12 314 LEU A C 1
ATOM 2251 O O . LEU A 1 314 ? -17.438 -14.828 -12.977 1 89.12 314 LEU A O 1
ATOM 2255 N N . THR A 1 315 ? -18.969 -16.156 -13.539 1 78.81 315 THR A N 1
ATOM 2256 C CA . THR A 1 315 ? -18.141 -17.344 -13.656 1 78.81 315 THR A CA 1
ATOM 2257 C C . THR A 1 315 ? -17.109 -17.172 -14.773 1 78.81 315 THR A C 1
ATOM 2259 O O . THR A 1 315 ? -15.984 -17.656 -14.656 1 78.81 315 THR A O 1
ATOM 2262 N N . ASP A 1 316 ? -17.391 -16.531 -15.906 1 76.75 316 ASP A N 1
ATOM 2263 C CA . ASP A 1 316 ? -16.453 -16.234 -17 1 76.75 316 ASP A CA 1
ATOM 2264 C C . ASP A 1 316 ? -16.031 -14.766 -16.984 1 76.75 316 ASP A C 1
ATOM 2266 O O . ASP A 1 316 ? -16.266 -14.039 -17.938 1 76.75 316 ASP A O 1
ATOM 2270 N N . VAL A 1 317 ? -15.25 -14.477 -16.016 1 73.5 317 VAL A N 1
ATOM 2271 C CA . VAL A 1 317 ? -15.055 -13.078 -15.672 1 73.5 317 VAL A CA 1
ATOM 2272 C C . VAL A 1 317 ? -14.172 -12.406 -16.719 1 73.5 317 VAL A C 1
ATOM 2274 O O . VAL A 1 317 ? -13.117 -12.938 -17.094 1 73.5 317 VAL A O 1
ATOM 2277 N N . LYS A 1 318 ? -14.75 -11.336 -17.203 1 80.38 318 LYS A N 1
ATOM 2278 C CA . LYS A 1 318 ? -14.016 -10.359 -18 1 80.38 318 LYS A CA 1
ATOM 2279 C C . LYS A 1 318 ? -14.031 -8.984 -17.344 1 80.38 318 LYS A C 1
ATOM 2281 O O . LYS A 1 318 ? -14.984 -8.641 -16.641 1 80.38 318 LYS A O 1
ATOM 2286 N N . PHE A 1 319 ? -12.977 -8.203 -17.531 1 83.56 319 PHE A N 1
ATOM 2287 C CA . PHE A 1 319 ? -12.969 -6.859 -16.969 1 83.56 319 PHE A CA 1
ATOM 2288 C C . PHE A 1 319 ? -14.117 -6.031 -17.531 1 83.56 319 PHE A C 1
ATOM 2290 O O . PHE A 1 319 ? -14.391 -6.062 -18.734 1 83.56 319 PHE A O 1
ATOM 2297 N N . ARG A 1 320 ? -14.766 -5.379 -16.641 1 83.25 320 ARG A N 1
ATOM 2298 C CA . ARG A 1 320 ? -15.859 -4.488 -17 1 83.25 320 ARG A CA 1
ATOM 2299 C C . ARG A 1 320 ? -15.336 -3.211 -17.641 1 83.25 320 ARG A C 1
ATOM 2301 O O . ARG A 1 320 ? -15.984 -2.648 -18.531 1 83.25 320 ARG A O 1
ATOM 2308 N N . TYR A 1 321 ? -14.188 -2.775 -17.156 1 85.88 321 TYR A N 1
ATOM 2309 C CA . TYR A 1 321 ? -13.664 -1.482 -17.594 1 85.88 321 TYR A CA 1
ATOM 2310 C C . TYR A 1 321 ? -12.328 -1.644 -18.312 1 85.88 321 TYR A C 1
ATOM 2312 O O . TYR A 1 321 ? -11.273 -1.447 -17.719 1 85.88 321 TYR A O 1
ATOM 2320 N N . ARG A 1 322 ? -12.359 -1.955 -19.531 1 74.75 322 ARG A N 1
ATOM 2321 C CA . ARG A 1 322 ? -11.148 -2.199 -20.312 1 74.75 322 ARG A CA 1
ATOM 2322 C C . ARG A 1 322 ? -10.445 -0.89 -20.656 1 74.75 322 ARG A C 1
ATOM 2324 O O . ARG A 1 322 ? -11.086 0.075 -21.078 1 74.75 322 ARG A O 1
ATOM 2331 N N . MET A 1 323 ? -9.141 -0.96 -20.312 1 77.81 323 MET A N 1
ATOM 2332 C CA . MET A 1 323 ? -8.312 0.207 -20.609 1 77.81 323 MET A CA 1
ATOM 2333 C C . MET A 1 323 ? -7.391 -0.064 -21.781 1 77.81 323 MET A C 1
ATOM 2335 O O . MET A 1 323 ? -6.855 -1.165 -21.922 1 77.81 323 MET A O 1
ATOM 2339 N N . GLN A 1 324 ? -7.184 0.927 -22.594 1 76 324 GLN A N 1
ATOM 2340 C CA . GLN A 1 324 ? -6.418 0.739 -23.828 1 76 324 GLN A CA 1
ATOM 2341 C C . GLN A 1 324 ? -4.965 1.157 -23.641 1 76 324 GLN A C 1
ATOM 2343 O O . GLN A 1 324 ? -4.129 0.944 -24.516 1 76 324 GLN A O 1
ATOM 2348 N N . ASP A 1 325 ? -4.656 1.608 -22.484 1 82.75 325 ASP A N 1
ATOM 2349 C CA . ASP A 1 325 ? -3.322 2.18 -22.359 1 82.75 325 ASP A CA 1
ATOM 2350 C C . ASP A 1 325 ? -2.549 1.507 -21.219 1 82.75 325 ASP A C 1
ATOM 2352 O O . ASP A 1 325 ? -1.665 2.119 -20.609 1 82.75 325 ASP A O 1
ATOM 2356 N N . THR A 1 326 ? -2.855 0.251 -20.922 1 88.31 326 THR A N 1
ATOM 2357 C CA . THR A 1 326 ? -2.176 -0.437 -19.828 1 88.31 326 THR A CA 1
ATOM 2358 C C . THR A 1 326 ? -1.192 -1.472 -20.375 1 88.31 326 THR A C 1
ATOM 2360 O O . THR A 1 326 ? -0.4 -2.037 -19.625 1 88.31 326 THR A O 1
ATOM 2363 N N . LYS A 1 327 ? -1.225 -1.738 -21.688 1 88.12 327 LYS A N 1
ATOM 2364 C CA . LYS A 1 327 ? -0.348 -2.729 -22.297 1 88.12 327 LYS A CA 1
ATOM 2365 C C . LYS A 1 327 ? 0.399 -2.135 -23.484 1 88.12 327 LYS A C 1
ATOM 2367 O O . LYS A 1 327 ? -0.164 -1.345 -24.25 1 88.12 327 LYS A O 1
ATOM 2372 N N . VAL A 1 328 ? 1.658 -2.533 -23.562 1 90.06 328 VAL A N 1
ATOM 2373 C CA . VAL A 1 328 ? 2.412 -2.148 -24.75 1 90.06 328 VAL A CA 1
ATOM 2374 C C . VAL A 1 328 ? 1.779 -2.773 -26 1 90.06 328 VAL A C 1
ATOM 2376 O O . VAL A 1 328 ? 1.499 -3.975 -26.016 1 90.06 328 VAL A O 1
ATOM 2379 N N . LYS A 1 329 ? 1.533 -1.845 -27.062 1 81.19 329 LYS A N 1
ATOM 2380 C CA . LYS A 1 329 ? 0.905 -2.303 -28.312 1 81.19 329 LYS A CA 1
ATOM 2381 C C . LYS A 1 329 ? 1.87 -3.145 -29.141 1 81.19 329 LYS A C 1
ATOM 2383 O O . LYS A 1 329 ? 3.064 -2.848 -29.203 1 81.19 329 LYS A O 1
ATOM 2388 N N . THR A 1 330 ? 1.457 -4.367 -29.359 1 67.62 330 THR A N 1
ATOM 2389 C CA . THR A 1 330 ? 2.268 -5.18 -30.25 1 67.62 330 THR A CA 1
ATOM 2390 C C . THR A 1 330 ? 1.971 -4.836 -31.719 1 67.62 330 THR A C 1
ATOM 2392 O O . THR A 1 330 ? 0.843 -4.473 -32.062 1 67.62 330 THR A O 1
ATOM 2395 N N . ASP A 1 331 ? 2.939 -4.336 -32.562 1 50.59 331 ASP A N 1
ATOM 2396 C CA . ASP A 1 331 ? 2.754 -4.207 -34 1 50.59 331 ASP A CA 1
ATOM 2397 C C . ASP A 1 331 ? 2.049 -5.43 -34.562 1 50.59 331 ASP A C 1
ATOM 2399 O O . ASP A 1 331 ? 2.504 -6.562 -34.375 1 50.59 331 ASP A O 1
ATOM 2403 N N . ALA A 1 332 ? 0.676 -5.562 -34.625 1 45.41 332 ALA A N 1
ATOM 2404 C CA . ALA A 1 332 ? 0.073 -6.594 -35.469 1 45.41 332 ALA A CA 1
ATOM 2405 C C . ALA A 1 332 ? 0.949 -6.898 -36.688 1 45.41 332 ALA A C 1
ATOM 2407 O O . ALA A 1 332 ? 1.491 -5.984 -37.312 1 45.41 332 ALA A O 1
ATOM 2408 N N . ALA A 1 333 ? 1.298 -8.203 -36.938 1 36.94 333 ALA A N 1
ATOM 2409 C CA . ALA A 1 333 ? 1.734 -8.641 -38.281 1 36.94 333 ALA A CA 1
ATOM 2410 C C . ALA A 1 333 ? 0.876 -8.016 -39.375 1 36.94 333 ALA A C 1
ATOM 2412 O O . ALA A 1 333 ? -0.345 -8.188 -39.375 1 36.94 333 ALA A O 1
ATOM 2413 N N . ALA A 1 334 ? 1.188 -6.93 -40.031 1 32.03 334 ALA A N 1
ATOM 2414 C CA . ALA A 1 334 ? 0.73 -6.801 -41.438 1 32.03 334 ALA A CA 1
ATOM 2415 C C . ALA A 1 334 ? 0.986 -8.086 -42.219 1 32.03 334 ALA A C 1
ATOM 2417 O O . ALA A 1 334 ? 2.066 -8.672 -42.125 1 32.03 334 ALA A O 1
ATOM 2418 N N . MET B 1 1 ? -13.375 17.062 21.797 1 74.88 1 MET B N 1
ATOM 2419 C CA . MET B 1 1 ? -13.234 17.922 20.625 1 74.88 1 MET B CA 1
ATOM 2420 C C . MET B 1 1 ? -13.727 17.203 19.375 1 74.88 1 MET B C 1
ATOM 2422 O O . MET B 1 1 ? -13.391 16.031 19.141 1 74.88 1 MET B O 1
ATOM 2426 N N . SER B 1 2 ? -14.594 17.984 18.625 1 83.75 2 SER B N 1
ATOM 2427 C CA . SER B 1 2 ? -15.125 17.344 17.422 1 83.75 2 SER B CA 1
ATOM 2428 C C . SER B 1 2 ? -14.047 17.234 16.344 1 83.75 2 SER B C 1
ATOM 2430 O O . SER B 1 2 ? -13.086 18 16.328 1 83.75 2 SER B O 1
ATOM 2432 N N . TYR B 1 3 ? -14.156 16.234 15.562 1 89.12 3 TYR B N 1
ATOM 2433 C CA . TYR B 1 3 ? -13.203 16.062 14.477 1 89.12 3 TYR B CA 1
ATOM 2434 C C . TYR B 1 3 ? -13.141 17.297 13.594 1 89.12 3 TYR B C 1
ATOM 2436 O O . TYR B 1 3 ? -12.055 17.75 13.234 1 89.12 3 TYR B O 1
ATOM 2444 N N . ARG B 1 4 ? -14.273 17.953 13.383 1 90.25 4 ARG B N 1
ATOM 2445 C CA . ARG B 1 4 ? -14.344 19.141 12.547 1 90.25 4 ARG B CA 1
ATOM 2446 C C . ARG B 1 4 ? -13.586 20.297 13.18 1 90.25 4 ARG B C 1
ATOM 2448 O O . ARG B 1 4 ? -12.969 21.109 12.484 1 90.25 4 ARG B O 1
ATOM 2455 N N . SER B 1 5 ? -13.648 20.359 14.453 1 90.75 5 SER B N 1
ATOM 2456 C CA . SER B 1 5 ? -12.984 21.453 15.156 1 90.75 5 SER B CA 1
ATOM 2457 C C . SER B 1 5 ? -11.469 21.344 15.016 1 90.75 5 SER B C 1
ATOM 2459 O O . SER B 1 5 ? -10.773 22.359 14.953 1 90.75 5 SER B O 1
ATOM 2461 N N . THR B 1 6 ? -10.977 20.141 14.984 1 92.31 6 THR B N 1
ATOM 2462 C CA . THR B 1 6 ? -9.539 19.969 14.859 1 92.31 6 THR B CA 1
ATOM 2463 C C . THR B 1 6 ? -9.07 20.344 13.461 1 92.31 6 THR B C 1
ATOM 2465 O O . THR B 1 6 ? -7.961 20.875 13.289 1 92.31 6 THR B O 1
ATOM 2468 N N . ILE B 1 7 ? -9.898 20.094 12.469 1 95.62 7 ILE B N 1
ATOM 2469 C CA . ILE B 1 7 ? -9.562 20.5 11.109 1 95.62 7 ILE B CA 1
ATOM 2470 C C . ILE B 1 7 ? -9.445 22.016 11.031 1 95.62 7 ILE B C 1
ATOM 2472 O O . ILE B 1 7 ? -8.539 22.547 10.383 1 95.62 7 ILE B O 1
ATOM 2476 N N . ALA B 1 8 ? -10.281 22.703 11.781 1 94.69 8 ALA B N 1
ATOM 2477 C CA . ALA B 1 8 ? -10.344 24.172 11.75 1 94.69 8 ALA B CA 1
ATOM 2478 C C . ALA B 1 8 ? -9.117 24.781 12.406 1 94.69 8 ALA B C 1
ATOM 2480 O O . ALA B 1 8 ? -8.781 25.938 12.141 1 94.69 8 ALA B O 1
ATOM 2481 N N . ARG B 1 9 ? -8.336 24.062 13.164 1 95.38 9 ARG B N 1
ATOM 2482 C CA . ARG B 1 9 ? -7.184 24.578 13.898 1 95.38 9 ARG B CA 1
ATOM 2483 C C . ARG B 1 9 ? -5.922 24.5 13.047 1 95.38 9 ARG B C 1
ATOM 2485 O O . ARG B 1 9 ? -4.855 24.953 13.469 1 95.38 9 ARG B O 1
ATOM 2492 N N . GLN B 1 10 ? -6.023 24.016 11.922 1 97.19 10 GLN B N 1
ATOM 2493 C CA . GLN B 1 10 ? -4.855 23.672 11.117 1 97.19 10 GLN B CA 1
ATOM 2494 C C . GLN B 1 10 ? -4.004 24.906 10.836 1 97.19 10 GLN B C 1
ATOM 2496 O O . GLN B 1 10 ? -2.775 24.844 10.898 1 97.19 10 GLN B O 1
ATOM 2501 N N . PRO B 1 11 ? -4.629 26.125 10.508 1 97.5 11 PRO B N 1
ATOM 2502 C CA . PRO B 1 11 ? -3.768 27.281 10.281 1 97.5 11 PRO B CA 1
ATOM 2503 C C . PRO B 1 11 ? -2.893 27.609 11.484 1 97.5 11 PRO B C 1
ATOM 2505 O O . PRO B 1 11 ? -1.69 27.844 11.336 1 97.5 11 PRO B O 1
ATOM 2508 N N . GLU B 1 12 ? -3.459 27.547 12.633 1 97 12 GLU B N 1
ATOM 2509 C CA . GLU B 1 12 ? -2.721 27.828 13.859 1 97 12 GLU B CA 1
ATOM 2510 C C . GLU B 1 12 ? -1.666 26.75 14.125 1 97 12 GLU B C 1
ATOM 2512 O O . GLU B 1 12 ? -0.523 27.078 14.461 1 97 12 GLU B O 1
ATOM 2517 N N . ALA B 1 13 ? -2.033 25.469 14.008 1 97.5 13 ALA B N 1
ATOM 2518 C CA . ALA B 1 13 ? -1.117 24.359 14.234 1 97.5 13 ALA B CA 1
ATOM 2519 C C . ALA B 1 13 ? 0.08 24.422 13.289 1 97.5 13 ALA B C 1
ATOM 2521 O O . ALA B 1 13 ? 1.213 24.156 13.695 1 97.5 13 ALA B O 1
ATOM 2522 N N . LEU B 1 14 ? -0.177 24.766 12.039 1 98.19 14 LEU B N 1
ATOM 2523 C CA . LEU B 1 14 ? 0.89 24.875 11.055 1 98.19 14 LEU B CA 1
ATOM 2524 C C . LEU B 1 14 ? 1.801 26.062 11.359 1 98.19 14 LEU B C 1
ATOM 2526 O O . LEU B 1 14 ? 3.02 25.969 11.203 1 98.19 14 LEU B O 1
ATOM 2530 N N . ALA B 1 15 ? 1.177 27.188 11.797 1 97.88 15 ALA B N 1
ATOM 2531 C CA . ALA B 1 15 ? 1.984 28.359 12.164 1 97.88 15 ALA B CA 1
ATOM 2532 C C . ALA B 1 15 ? 2.898 28.031 13.344 1 97.88 15 ALA B C 1
ATOM 2534 O O . ALA B 1 15 ? 4.086 28.359 13.32 1 97.88 15 ALA B O 1
ATOM 2535 N N . ASP B 1 16 ? 2.355 27.406 14.359 1 98.06 16 ASP B N 1
ATOM 2536 C CA . ASP B 1 16 ? 3.131 27.031 15.539 1 98.06 16 ASP B CA 1
ATOM 2537 C C . ASP B 1 16 ? 4.246 26.062 15.18 1 98.06 16 ASP B C 1
ATOM 2539 O O . ASP B 1 16 ? 5.375 26.203 15.656 1 98.06 16 ASP B O 1
ATOM 2543 N N . THR B 1 17 ? 3.949 25.031 14.367 1 98.06 17 THR B N 1
ATOM 2544 C CA . THR B 1 17 ? 4.941 24.062 13.938 1 98.06 17 THR B CA 1
ATOM 2545 C C . THR B 1 17 ? 6.039 24.734 13.109 1 98.06 17 THR B C 1
ATOM 2547 O O . THR B 1 17 ? 7.223 24.469 13.312 1 98.06 17 THR B O 1
ATOM 2550 N N . HIS B 1 18 ? 5.609 25.609 12.188 1 97.5 18 HIS B N 1
ATOM 2551 C CA . HIS B 1 18 ? 6.578 26.297 11.344 1 97.5 18 HIS B CA 1
ATOM 2552 C C . HIS B 1 18 ? 7.586 27.078 12.188 1 97.5 18 HIS B C 1
ATOM 2554 O O . HIS B 1 18 ? 8.797 26.969 11.969 1 97.5 18 HIS B O 1
ATOM 2560 N N . ALA B 1 19 ? 7.102 27.859 13.125 1 96.5 19 ALA B N 1
ATOM 2561 C CA . ALA B 1 19 ? 7.969 28.672 13.977 1 96.5 19 ALA B CA 1
ATOM 2562 C C . ALA B 1 19 ? 8.922 27.797 14.781 1 96.5 19 ALA B C 1
ATOM 2564 O O . ALA B 1 19 ? 10.117 28.078 14.875 1 96.5 19 ALA B O 1
ATOM 2565 N N . THR B 1 20 ? 8.406 26.75 15.352 1 96.94 20 THR B N 1
ATOM 2566 C CA . THR B 1 20 ? 9.18 25.844 16.203 1 96.94 20 THR B CA 1
ATOM 2567 C C . THR B 1 20 ? 10.266 25.141 15.383 1 96.94 20 THR B C 1
ATOM 2569 O O . THR B 1 20 ? 11.422 25.078 15.82 1 96.94 20 THR B O 1
ATOM 2572 N N . VAL B 1 21 ? 9.938 24.609 14.258 1 96.81 21 VAL B N 1
ATOM 2573 C CA . VAL B 1 21 ? 10.852 23.859 13.406 1 96.81 21 VAL B CA 1
ATOM 2574 C C . VAL B 1 21 ? 11.93 24.797 12.859 1 96.81 21 VAL B C 1
ATOM 2576 O O . VAL B 1 21 ? 13.102 24.422 12.781 1 96.81 21 VAL B O 1
ATOM 2579 N N . LEU B 1 22 ? 11.484 26.016 12.422 1 95.25 22 LEU B N 1
ATOM 2580 C CA . LEU B 1 22 ? 12.438 27 11.922 1 95.25 22 LEU B CA 1
ATOM 2581 C C . LEU B 1 22 ? 13.531 27.266 12.945 1 95.25 22 LEU B C 1
ATOM 2583 O O . LEU B 1 22 ? 14.719 27.312 12.602 1 95.25 22 LEU B O 1
ATOM 2587 N N . ASP B 1 23 ? 13.172 27.453 14.148 1 95.31 23 ASP B N 1
ATOM 2588 C CA . ASP B 1 23 ? 14.117 27.703 15.227 1 95.31 23 ASP B CA 1
ATOM 2589 C C . ASP B 1 23 ? 15.062 26.531 15.43 1 95.31 23 ASP B C 1
ATOM 2591 O O . ASP B 1 23 ? 16.281 26.703 15.547 1 95.31 23 ASP B O 1
ATOM 2595 N N . GLN B 1 24 ? 14.555 25.344 15.477 1 96.19 24 GLN B N 1
ATOM 2596 C CA . GLN B 1 24 ? 15.344 24.141 15.695 1 96.19 24 GLN B CA 1
ATOM 2597 C C . GLN B 1 24 ? 16.359 23.922 14.562 1 96.19 24 GLN B C 1
ATOM 2599 O O . GLN B 1 24 ? 17.516 23.594 14.812 1 96.19 24 GLN B O 1
ATOM 2604 N N . LEU B 1 25 ? 15.898 24.062 13.328 1 95.38 25 LEU B N 1
ATOM 2605 C CA . LEU B 1 25 ? 16.734 23.781 12.164 1 95.38 25 LEU B CA 1
ATOM 2606 C C . LEU B 1 25 ? 17.812 24.859 12 1 95.38 25 LEU B C 1
ATOM 2608 O O . LEU B 1 25 ? 18.891 24.578 11.477 1 95.38 25 LEU B O 1
ATOM 2612 N N . GLY B 1 26 ? 17.5 26.109 12.406 1 92.12 26 GLY B N 1
ATOM 2613 C CA . GLY B 1 26 ? 18.484 27.188 12.359 1 92.12 26 GLY B CA 1
ATOM 2614 C C . GLY B 1 26 ? 19.719 26.891 13.195 1 92.12 26 GLY B C 1
ATOM 2615 O O . GLY B 1 26 ? 20.828 27.266 12.828 1 92.12 26 GLY B O 1
ATOM 2616 N N . ALA B 1 27 ? 19.594 26.109 14.211 1 91.56 27 ALA B N 1
ATOM 2617 C CA . ALA B 1 27 ? 20.656 25.859 15.164 1 91.56 27 ALA B CA 1
ATOM 2618 C C . ALA B 1 27 ? 21.266 24.484 14.969 1 91.56 27 ALA B C 1
ATOM 2620 O O . ALA B 1 27 ? 22.25 24.125 15.617 1 91.56 27 ALA B O 1
ATOM 2621 N N . ALA B 1 28 ? 20.703 23.734 14.109 1 93.81 28 ALA B N 1
ATOM 2622 C CA . ALA B 1 28 ? 21.016 22.312 14.07 1 93.81 28 ALA B CA 1
ATOM 2623 C C . ALA B 1 28 ? 22.203 22.047 13.148 1 93.81 28 ALA B C 1
ATOM 2625 O O . ALA B 1 28 ? 22.328 22.656 12.094 1 93.81 28 ALA B O 1
ATOM 2626 N N . ASP B 1 29 ? 23.094 21.188 13.547 1 94.81 29 ASP B N 1
ATOM 2627 C CA . ASP B 1 29 ? 24.078 20.578 12.664 1 94.81 29 ASP B CA 1
ATOM 2628 C C . ASP B 1 29 ? 23.531 19.281 12.07 1 94.81 29 ASP B C 1
ATOM 2630 O O . ASP B 1 29 ? 23.438 18.266 12.758 1 94.81 29 ASP B O 1
ATOM 2634 N N . LEU B 1 30 ? 23.219 19.312 10.82 1 95.69 30 LEU B N 1
ATOM 2635 C CA . LEU B 1 30 ? 22.609 18.172 10.156 1 95.69 30 LEU B CA 1
ATOM 2636 C C . LEU B 1 30 ? 23.641 17.422 9.32 1 95.69 30 LEU B C 1
ATOM 2638 O O . LEU B 1 30 ? 23.281 16.578 8.492 1 95.69 30 LEU B O 1
ATOM 2642 N N . SER B 1 31 ? 24.875 17.75 9.547 1 93.56 31 SER B N 1
ATOM 2643 C CA . SER B 1 31 ? 25.953 17.156 8.758 1 93.56 31 SER B CA 1
ATOM 2644 C C . SER B 1 31 ? 25.969 15.641 8.922 1 93.56 31 SER B C 1
ATOM 2646 O O . SER B 1 31 ? 25.859 15.125 10.031 1 93.56 31 SER B O 1
ATOM 2648 N N . GLY B 1 32 ? 26.047 14.938 7.836 1 94.44 32 GLY B N 1
ATOM 2649 C CA . GLY B 1 32 ? 26.266 13.5 7.863 1 94.44 32 GLY B CA 1
ATOM 2650 C C . GLY B 1 32 ? 24.969 12.703 7.969 1 94.44 32 GLY B C 1
ATOM 2651 O O . GLY B 1 32 ? 25 11.469 7.941 1 94.44 32 GLY B O 1
ATOM 2652 N N . LEU B 1 33 ? 23.859 13.398 8.016 1 96.31 33 LEU B N 1
ATOM 2653 C CA . LEU B 1 33 ? 22.609 12.695 8.25 1 96.31 33 LEU B CA 1
ATOM 2654 C C . LEU B 1 33 ? 22.047 12.125 6.945 1 96.31 33 LEU B C 1
ATOM 2656 O O . LEU B 1 33 ? 21.297 11.148 6.961 1 96.31 33 LEU B O 1
ATOM 2660 N N . LEU B 1 34 ? 22.375 12.742 5.875 1 95.69 34 LEU B N 1
ATOM 2661 C CA . LEU B 1 34 ? 21.891 12.266 4.586 1 95.69 34 LEU B CA 1
ATOM 2662 C C . LEU B 1 34 ? 22.859 11.258 3.98 1 95.69 34 LEU B C 1
ATOM 2664 O O . LEU B 1 34 ? 24 11.594 3.678 1 95.69 34 LEU B O 1
ATOM 2668 N N . ARG B 1 35 ? 22.391 10.102 3.85 1 97.31 35 ARG B N 1
ATOM 2669 C CA . ARG B 1 35 ? 23.156 9 3.287 1 97.31 35 ARG B CA 1
ATOM 2670 C C . ARG B 1 35 ? 22.469 8.414 2.059 1 97.31 35 ARG B C 1
ATOM 2672 O O . ARG B 1 35 ? 21.422 8.898 1.645 1 97.31 35 ARG B O 1
ATOM 2679 N N . PRO B 1 36 ? 23.078 7.484 1.333 1 96.75 36 PRO B N 1
ATOM 2680 C CA . PRO B 1 36 ? 22.688 7.152 -0.04 1 96.75 36 PRO B CA 1
ATOM 2681 C C . PRO B 1 36 ? 21.25 6.668 -0.144 1 96.75 36 PRO B C 1
ATOM 2683 O O . PRO B 1 36 ? 20.516 7.098 -1.037 1 96.75 36 PRO B O 1
ATOM 2686 N N . VAL B 1 37 ? 20.859 5.742 0.725 1 98.44 37 VAL B N 1
ATOM 2687 C CA . VAL B 1 37 ? 19.5 5.23 0.721 1 98.44 37 VAL B CA 1
ATOM 2688 C C . VAL B 1 37 ? 18.734 5.793 1.915 1 98.44 37 VAL B C 1
ATOM 2690 O O . VAL B 1 37 ? 19.078 5.523 3.066 1 98.44 37 VAL B O 1
ATOM 2693 N N . ILE B 1 38 ? 17.641 6.594 1.602 1 98.75 38 ILE B N 1
ATOM 2694 C CA . ILE B 1 38 ? 16.875 7.266 2.641 1 98.75 38 ILE B CA 1
ATOM 2695 C C . ILE B 1 38 ? 15.508 6.605 2.779 1 98.75 38 ILE B C 1
ATOM 2697 O O . ILE B 1 38 ? 14.664 6.715 1.885 1 98.75 38 ILE B O 1
ATOM 2701 N N . GLY B 1 39 ? 15.367 5.879 3.875 1 98.75 39 GLY B N 1
ATOM 2702 C CA . GLY B 1 39 ? 14.047 5.367 4.207 1 98.75 39 GLY B CA 1
ATOM 2703 C C . GLY B 1 39 ? 13.211 6.348 5.008 1 98.75 39 GLY B C 1
ATOM 2704 O O . GLY B 1 39 ? 13.719 7.016 5.91 1 98.75 39 GLY B O 1
ATOM 2705 N N . VAL B 1 40 ? 12 6.555 4.637 1 98.94 40 VAL B N 1
ATOM 2706 C CA . VAL B 1 40 ? 11.008 7.254 5.445 1 98.94 40 VAL B CA 1
ATOM 2707 C C . VAL B 1 40 ? 9.977 6.258 5.965 1 98.94 40 VAL B C 1
ATOM 2709 O O . VAL B 1 40 ? 9.461 5.434 5.207 1 98.94 40 VAL B O 1
ATOM 2712 N N . THR B 1 41 ? 9.68 6.336 7.273 1 98.88 41 THR B N 1
ATOM 2713 C CA . THR B 1 41 ? 8.875 5.258 7.844 1 98.88 41 THR B CA 1
ATOM 2714 C C . THR B 1 41 ? 7.867 5.809 8.852 1 98.88 41 THR B C 1
ATOM 2716 O O . THR B 1 41 ? 7.961 6.969 9.258 1 98.88 41 THR B O 1
ATOM 2719 N N . GLY B 1 42 ? 6.953 5.066 9.18 1 98.56 42 GLY B N 1
ATOM 2720 C CA . GLY B 1 42 ? 5.859 5.297 10.109 1 98.56 42 GLY B CA 1
ATOM 2721 C C . GLY B 1 42 ? 4.789 4.223 10.047 1 98.56 42 GLY B C 1
ATOM 2722 O O . GLY B 1 42 ? 4.941 3.229 9.336 1 98.56 42 GLY B O 1
ATOM 2723 N N . ILE B 1 43 ? 3.756 4.43 10.742 1 97.56 43 ILE B N 1
ATOM 2724 C CA . ILE B 1 43 ? 2.613 3.521 10.734 1 97.56 43 ILE B CA 1
ATOM 2725 C C . ILE B 1 43 ? 1.315 4.324 10.766 1 97.56 43 ILE B C 1
ATOM 2727 O O . ILE B 1 43 ? 1.288 5.449 11.273 1 97.56 43 ILE B O 1
ATOM 2731 N N . GLY B 1 44 ? 0.227 3.812 10.148 1 96.06 44 GLY B N 1
ATOM 2732 C CA . GLY B 1 44 ? -1.011 4.566 10.031 1 96.06 44 GLY B CA 1
ATOM 2733 C C . GLY B 1 44 ? -0.872 5.812 9.18 1 96.06 44 GLY B C 1
ATOM 2734 O O . GLY B 1 44 ? -0.352 5.754 8.062 1 96.06 44 GLY B O 1
ATOM 2735 N N . ALA B 1 45 ? -1.367 6.945 9.727 1 96.62 45 ALA B N 1
ATOM 2736 C CA . ALA B 1 45 ? -1.292 8.211 9.008 1 96.62 45 ALA B CA 1
ATOM 2737 C C . ALA B 1 45 ? 0.158 8.625 8.773 1 96.62 45 ALA B C 1
ATOM 2739 O O . ALA B 1 45 ? 0.477 9.25 7.758 1 96.62 45 ALA B O 1
ATOM 2740 N N . SER B 1 46 ? 0.98 8.227 9.695 1 98.19 46 SER B N 1
ATOM 2741 C CA . SER B 1 46 ? 2.393 8.562 9.555 1 98.19 46 SER B CA 1
ATOM 2742 C C . SER B 1 46 ? 3.018 7.848 8.359 1 98.19 46 SER B C 1
ATOM 2744 O O . SER B 1 46 ? 3.91 8.383 7.703 1 98.19 46 SER B O 1
ATOM 2746 N N . PHE B 1 47 ? 2.607 6.625 8.094 1 98.62 47 PHE B N 1
ATOM 2747 C CA . PHE B 1 47 ? 3.125 5.965 6.902 1 98.62 47 PHE B CA 1
ATOM 2748 C C . PHE B 1 47 ? 2.615 6.652 5.641 1 98.62 47 PHE B C 1
ATOM 2750 O O . PHE B 1 47 ? 3.338 6.754 4.648 1 98.62 47 PHE B O 1
ATOM 2757 N N . ALA B 1 48 ? 1.33 7.039 5.633 1 98.75 48 ALA B N 1
ATOM 2758 C CA . ALA B 1 48 ? 0.819 7.824 4.512 1 98.75 48 ALA B CA 1
ATOM 2759 C C . ALA B 1 48 ? 1.701 9.039 4.25 1 98.75 48 ALA B C 1
ATOM 2761 O O . ALA B 1 48 ? 2.027 9.344 3.1 1 98.75 48 ALA B O 1
ATOM 2762 N N . ALA B 1 49 ? 2.068 9.711 5.305 1 98.88 49 ALA B N 1
ATOM 2763 C CA . ALA B 1 49 ? 2.961 10.867 5.195 1 98.88 49 ALA B CA 1
ATOM 2764 C C . ALA B 1 49 ? 4.328 10.453 4.656 1 98.88 49 ALA B C 1
ATOM 2766 O O . ALA B 1 49 ? 4.961 11.195 3.91 1 98.88 49 ALA B O 1
ATOM 2767 N N . ALA B 1 50 ? 4.809 9.289 5.082 1 98.94 50 ALA B N 1
ATOM 2768 C CA . ALA B 1 50 ? 6.102 8.789 4.625 1 98.94 50 ALA B CA 1
ATOM 2769 C C . ALA B 1 50 ? 6.121 8.633 3.109 1 98.94 50 ALA B C 1
ATOM 2771 O O . ALA B 1 50 ? 7.145 8.891 2.467 1 98.94 50 ALA B O 1
ATOM 2772 N N . VAL B 1 51 ? 4.988 8.227 2.543 1 98.88 51 VAL B N 1
ATOM 2773 C CA . VAL B 1 51 ? 4.887 8.07 1.096 1 98.88 51 VAL B CA 1
ATOM 2774 C C . VAL B 1 51 ? 5.051 9.43 0.417 1 98.88 51 VAL B C 1
ATOM 2776 O O . VAL B 1 51 ? 5.754 9.547 -0.588 1 98.88 51 VAL B O 1
ATOM 2779 N N . VAL B 1 52 ? 4.477 10.445 0.973 1 98.94 52 VAL B N 1
ATOM 2780 C CA . VAL B 1 52 ? 4.613 11.797 0.446 1 98.94 52 VAL B CA 1
ATOM 2781 C C . VAL B 1 52 ? 6.07 12.242 0.529 1 98.94 52 VAL B C 1
ATOM 2783 O O . VAL B 1 52 ? 6.617 12.789 -0.434 1 98.94 52 VAL B O 1
ATOM 2786 N N . GLY B 1 53 ? 6.672 12.031 1.668 1 98.88 53 GLY B N 1
ATOM 2787 C CA . GLY B 1 53 ? 8.062 12.406 1.863 1 98.88 53 GLY B CA 1
ATOM 2788 C C . GLY B 1 53 ? 9.008 11.703 0.913 1 98.88 53 GLY B C 1
ATOM 2789 O O . GLY B 1 53 ? 9.922 12.328 0.361 1 98.88 53 GLY B O 1
ATOM 2790 N N . ALA B 1 54 ? 8.812 10.383 0.738 1 98.88 54 ALA B N 1
ATOM 2791 C CA . ALA B 1 54 ? 9.656 9.625 -0.189 1 98.88 54 ALA B CA 1
ATOM 2792 C C . ALA B 1 54 ? 9.547 10.188 -1.604 1 98.88 54 ALA B C 1
ATOM 2794 O O . ALA B 1 54 ? 10.555 10.297 -2.312 1 98.88 54 ALA B O 1
ATOM 2795 N N . ALA B 1 55 ? 8.336 10.531 -1.985 1 98.75 55 ALA B N 1
ATOM 2796 C CA . ALA B 1 55 ? 8.125 11.094 -3.318 1 98.75 55 ALA B CA 1
ATOM 2797 C C . ALA B 1 55 ? 8.883 12.414 -3.482 1 98.75 55 ALA B C 1
ATOM 2799 O O . ALA B 1 55 ? 9.445 12.688 -4.543 1 98.75 55 ALA B O 1
ATOM 2800 N N . GLU B 1 56 ? 8.836 13.234 -2.471 1 98.12 56 GLU B N 1
ATOM 2801 C CA . GLU B 1 56 ? 9.562 14.5 -2.529 1 98.12 56 GLU B CA 1
ATOM 2802 C C . GLU B 1 56 ? 11.062 14.266 -2.65 1 98.12 56 GLU B C 1
ATOM 2804 O O . GLU B 1 56 ? 11.734 14.922 -3.441 1 98.12 56 GLU B O 1
ATOM 2809 N N . LEU B 1 57 ? 11.602 13.336 -1.848 1 98.62 57 LEU B N 1
ATOM 2810 C CA . LEU B 1 57 ? 13.016 12.992 -1.943 1 98.62 57 LEU B CA 1
ATOM 2811 C C . LEU B 1 57 ? 13.375 12.531 -3.354 1 98.62 57 LEU B C 1
ATOM 2813 O O . LEU B 1 57 ? 14.383 12.953 -3.914 1 98.62 57 LEU B O 1
ATOM 2817 N N . GLN B 1 58 ? 12.508 11.703 -3.936 1 98.44 58 GLN B N 1
ATOM 2818 C CA . GLN B 1 58 ? 12.727 11.219 -5.293 1 98.44 58 GLN B CA 1
ATOM 2819 C C . GLN B 1 58 ? 12.734 12.367 -6.297 1 98.44 58 GLN B C 1
ATOM 2821 O O . GLN B 1 58 ? 13.625 12.445 -7.148 1 98.44 58 GLN B O 1
ATOM 2826 N N . ALA B 1 59 ? 11.773 13.227 -6.141 1 96.94 59 ALA B N 1
ATOM 2827 C CA . ALA B 1 59 ? 11.672 14.367 -7.055 1 96.94 59 ALA B CA 1
ATOM 2828 C C . ALA B 1 59 ? 12.922 15.242 -6.988 1 96.94 59 ALA B C 1
ATOM 2830 O O . ALA B 1 59 ? 13.266 15.922 -7.957 1 96.94 59 ALA B O 1
ATOM 2831 N N . ARG B 1 60 ? 13.602 15.203 -5.887 1 96.56 60 ARG B N 1
ATOM 2832 C CA . ARG B 1 60 ? 14.789 16.016 -5.691 1 96.56 60 ARG B CA 1
ATOM 2833 C C . ARG B 1 60 ? 16.062 15.219 -5.957 1 96.56 60 ARG B C 1
ATOM 2835 O O . ARG B 1 60 ? 17.156 15.641 -5.578 1 96.56 60 ARG B O 1
ATOM 2842 N N . GLY B 1 61 ? 15.914 14.062 -6.5 1 96.5 61 GLY B N 1
ATOM 2843 C CA . GLY B 1 61 ? 17.047 13.281 -6.996 1 96.5 61 GLY B CA 1
ATOM 2844 C C . GLY B 1 61 ? 17.656 12.383 -5.941 1 96.5 61 GLY B C 1
ATOM 2845 O O . GLY B 1 61 ? 18.781 11.898 -6.109 1 96.5 61 GLY B O 1
ATOM 2846 N N . GLN B 1 62 ? 16.922 12.203 -4.777 1 97.75 62 GLN B N 1
ATOM 2847 C CA . GLN B 1 62 ? 17.406 11.312 -3.727 1 97.75 62 GLN B CA 1
ATOM 2848 C C . GLN B 1 62 ? 16.766 9.938 -3.83 1 97.75 62 GLN B C 1
ATOM 2850 O O . GLN B 1 62 ? 15.664 9.789 -4.367 1 97.75 62 GLN B O 1
ATOM 2855 N N . ARG B 1 63 ? 17.5 8.883 -3.35 1 97.94 63 ARG B N 1
ATOM 2856 C CA . ARG B 1 63 ? 16.922 7.551 -3.236 1 97.94 63 ARG B CA 1
ATOM 2857 C C . ARG B 1 63 ? 16.062 7.434 -1.984 1 97.94 63 ARG B C 1
ATOM 2859 O O . ARG B 1 63 ? 16.422 6.746 -1.029 1 97.94 63 ARG B O 1
ATOM 2866 N N . GLY B 1 64 ? 14.922 8.078 -2.062 1 98.31 64 GLY B N 1
ATOM 2867 C CA . GLY B 1 64 ? 13.938 8.008 -0.992 1 98.31 64 GLY B CA 1
ATOM 2868 C C . GLY B 1 64 ? 12.93 6.891 -1.184 1 98.31 64 GLY B C 1
ATOM 2869 O O . GLY B 1 64 ? 12.375 6.727 -2.273 1 98.31 64 GLY B O 1
ATOM 2870 N N . VAL B 1 65 ? 12.695 6.078 -0.153 1 98.44 65 VAL B N 1
ATOM 2871 C CA . VAL B 1 65 ? 11.727 4.988 -0.21 1 98.44 65 VAL B CA 1
ATOM 2872 C C . VAL B 1 65 ? 10.891 4.973 1.067 1 98.44 65 VAL B C 1
ATOM 2874 O O . VAL B 1 65 ? 11.422 5.137 2.168 1 98.44 65 VAL B O 1
ATOM 2877 N N . ALA B 1 66 ? 9.609 4.91 0.916 1 98.75 66 ALA B N 1
ATOM 2878 C CA . ALA B 1 66 ? 8.758 4.68 2.078 1 98.75 66 ALA B CA 1
ATOM 2879 C C . ALA B 1 66 ? 8.789 3.211 2.498 1 98.75 66 ALA B C 1
ATOM 2881 O O . ALA B 1 66 ? 8.531 2.322 1.683 1 98.75 66 ALA B O 1
ATOM 2882 N N . ILE B 1 67 ? 9.125 2.934 3.729 1 98.5 67 ILE B N 1
ATOM 2883 C CA . ILE B 1 67 ? 9.203 1.574 4.254 1 98.5 67 ILE B CA 1
ATOM 2884 C C . ILE B 1 67 ? 8.32 1.449 5.492 1 98.5 67 ILE B C 1
ATOM 2886 O O . ILE B 1 67 ? 8.398 2.277 6.402 1 98.5 67 ILE B O 1
ATOM 2890 N N . ARG B 1 68 ? 7.477 0.452 5.504 1 97.62 68 ARG B N 1
ATOM 2891 C CA . ARG B 1 68 ? 6.613 0.257 6.66 1 97.62 68 ARG B CA 1
ATOM 2892 C C . ARG B 1 68 ? 7.434 0.019 7.926 1 97.62 68 ARG B C 1
ATOM 2894 O O . ARG B 1 68 ? 8.383 -0.766 7.914 1 97.62 68 ARG B O 1
ATOM 2901 N N . ALA B 1 69 ? 6.992 0.665 9 1 98.19 69 ALA B N 1
ATOM 2902 C CA . ALA B 1 69 ? 7.719 0.534 10.258 1 98.19 69 ALA B CA 1
ATOM 2903 C C . ALA B 1 69 ? 7.746 -0.917 10.727 1 98.19 69 ALA B C 1
ATOM 2905 O O . ALA B 1 69 ? 8.727 -1.366 11.32 1 98.19 69 ALA B O 1
ATOM 2906 N N . CYS B 1 70 ? 6.672 -1.633 10.438 1 95.62 70 CYS B N 1
ATOM 2907 C CA . CYS B 1 70 ? 6.594 -3.025 10.859 1 95.62 70 CYS B CA 1
ATOM 2908 C C . CYS B 1 70 ? 7.637 -3.875 10.148 1 95.62 70 CYS B C 1
ATOM 2910 O O . CYS B 1 70 ? 8.164 -4.828 10.727 1 95.62 70 CYS B O 1
ATOM 2912 N N . ASP B 1 71 ? 7.918 -3.604 8.883 1 96.19 71 ASP B N 1
ATOM 2913 C CA . ASP B 1 71 ? 8.953 -4.324 8.148 1 96.19 71 ASP B CA 1
ATOM 2914 C C . ASP B 1 71 ? 10.344 -4.012 8.703 1 96.19 71 ASP B C 1
ATOM 2916 O O . ASP B 1 71 ? 11.172 -4.91 8.844 1 96.19 71 ASP B O 1
ATOM 2920 N N . LEU B 1 72 ? 10.57 -2.756 9.047 1 97.81 72 LEU B N 1
ATOM 2921 C CA . LEU B 1 72 ? 11.852 -2.338 9.609 1 97.81 72 LEU B CA 1
ATOM 2922 C C . LEU B 1 72 ? 12.047 -2.92 11 1 97.81 72 LEU B C 1
ATOM 2924 O O . LEU B 1 72 ? 13.172 -3.229 11.398 1 97.81 72 LEU B O 1
ATOM 2928 N N . ALA B 1 73 ? 10.969 -3.029 11.68 1 97.44 73 ALA B N 1
ATOM 2929 C CA . ALA B 1 73 ? 11.031 -3.547 13.047 1 97.44 73 ALA B CA 1
ATOM 2930 C C . ALA B 1 73 ? 11.5 -5 13.062 1 97.44 73 ALA B C 1
ATOM 2932 O O . ALA B 1 73 ? 11.891 -5.516 14.109 1 97.44 73 ALA B O 1
ATOM 2933 N N . ALA B 1 74 ? 11.461 -5.645 11.898 1 95.81 74 ALA B N 1
ATOM 2934 C CA . ALA B 1 74 ? 11.992 -7.004 11.797 1 95.81 74 ALA B CA 1
ATOM 2935 C C . ALA B 1 74 ? 13.516 -7.004 11.797 1 95.81 74 ALA B C 1
ATOM 2937 O O . ALA B 1 74 ? 14.141 -8.047 12 1 95.81 74 ALA B O 1
ATOM 2938 N N . GLY B 1 75 ? 14.156 -5.852 11.578 1 96.69 75 GLY B N 1
ATOM 2939 C CA . GLY B 1 75 ? 15.602 -5.719 11.719 1 96.69 75 GLY B CA 1
ATOM 2940 C C . GLY B 1 75 ? 16.344 -5.797 10.398 1 96.69 75 GLY B C 1
ATOM 2941 O O . GLY B 1 75 ? 17.562 -5.949 10.375 1 96.69 75 GLY B O 1
ATOM 2942 N N . HIS B 1 76 ? 15.648 -5.75 9.297 1 95.88 76 HIS B N 1
ATOM 2943 C CA . HIS B 1 76 ? 16.297 -5.785 7.988 1 95.88 76 HIS B CA 1
ATOM 2944 C C . HIS B 1 76 ? 17.031 -4.473 7.703 1 95.88 76 HIS B C 1
ATOM 2946 O O . HIS B 1 76 ? 16.516 -3.395 8.031 1 95.88 76 HIS B O 1
ATOM 2952 N N . ASP B 1 77 ? 18.234 -4.516 7.113 1 97.25 77 ASP B N 1
ATOM 2953 C CA . ASP B 1 77 ? 19.031 -3.342 6.773 1 97.25 77 ASP B CA 1
ATOM 2954 C C . ASP B 1 77 ? 18.594 -2.744 5.441 1 97.25 77 ASP B C 1
ATOM 2956 O O . ASP B 1 77 ? 19.203 -3.006 4.406 1 97.25 77 ASP B O 1
ATOM 2960 N N . LEU B 1 78 ? 17.625 -1.85 5.492 1 98.06 78 LEU B N 1
ATOM 2961 C CA . LEU B 1 78 ? 16.984 -1.42 4.254 1 98.06 78 LEU B CA 1
ATOM 2962 C C . LEU B 1 78 ? 17.281 0.044 3.959 1 98.06 78 LEU B C 1
ATOM 2964 O O . LEU B 1 78 ? 16.891 0.57 2.918 1 98.06 78 LEU B O 1
ATOM 2968 N N . ALA B 1 79 ? 18 0.761 4.824 1 98.25 79 ALA B N 1
ATOM 2969 C CA . ALA B 1 79 ? 18.25 2.188 4.625 1 98.25 79 ALA B CA 1
ATOM 2970 C C . ALA B 1 79 ? 19.531 2.629 5.332 1 98.25 79 ALA B C 1
ATOM 2972 O O . ALA B 1 79 ? 19.953 2.004 6.309 1 98.25 79 ALA B O 1
ATOM 2973 N N . ASP B 1 80 ? 20.141 3.693 4.82 1 98.69 80 ASP B N 1
ATOM 2974 C CA . ASP B 1 80 ? 21.328 4.301 5.426 1 98.69 80 ASP B CA 1
ATOM 2975 C C . ASP B 1 80 ? 20.938 5.48 6.316 1 98.69 80 ASP B C 1
ATOM 2977 O O . ASP B 1 80 ? 21.656 5.812 7.262 1 98.69 80 ASP B O 1
ATOM 2981 N N . THR B 1 81 ? 19.984 6.199 5.988 1 98.81 81 THR B N 1
ATOM 2982 C CA . THR B 1 81 ? 19.266 7.195 6.785 1 98.81 81 THR B CA 1
ATOM 2983 C C . THR B 1 81 ? 17.797 6.816 6.938 1 98.81 81 THR B C 1
ATOM 2985 O O . THR B 1 81 ? 17.156 6.41 5.969 1 98.81 81 THR B O 1
ATOM 2988 N N . LEU B 1 82 ? 17.344 6.848 8.133 1 98.81 82 LEU B N 1
ATOM 2989 C CA . LEU B 1 82 ? 15.945 6.535 8.414 1 98.81 82 LEU B CA 1
ATOM 2990 C C . LEU B 1 82 ? 15.242 7.734 9.039 1 98.81 82 LEU B C 1
ATOM 2992 O O . LEU B 1 82 ? 15.648 8.219 10.102 1 98.81 82 LEU B O 1
ATOM 2996 N N . VAL B 1 83 ? 14.266 8.266 8.352 1 98.94 83 VAL B N 1
ATOM 2997 C CA . VAL B 1 83 ? 13.383 9.305 8.883 1 98.94 83 VAL B CA 1
ATOM 2998 C C . VAL B 1 83 ? 12.102 8.672 9.422 1 98.94 83 VAL B C 1
ATOM 3000 O O . VAL B 1 83 ? 11.328 8.078 8.672 1 98.94 83 VAL B O 1
ATOM 3003 N N . GLY B 1 84 ? 11.914 8.734 10.719 1 98.88 84 GLY B N 1
ATOM 3004 C CA . GLY B 1 84 ? 10.766 8.117 11.359 1 98.88 84 GLY B CA 1
ATOM 3005 C C . GLY B 1 84 ? 9.711 9.125 11.789 1 98.88 84 GLY B C 1
ATOM 3006 O O . GLY B 1 84 ? 10.016 10.094 12.484 1 98.88 84 GLY B O 1
ATOM 3007 N N . LEU B 1 85 ? 8.477 8.883 11.352 1 98.81 85 LEU B N 1
ATOM 3008 C CA . LEU B 1 85 ? 7.352 9.773 11.633 1 98.81 85 LEU B CA 1
ATOM 3009 C C . LEU B 1 85 ? 6.41 9.148 12.656 1 98.81 85 LEU B C 1
ATOM 3011 O O . LEU B 1 85 ? 5.973 8.008 12.492 1 98.81 85 LEU B O 1
ATOM 3015 N N . SER B 1 86 ? 6.109 9.812 13.68 1 96.94 86 SER B N 1
ATOM 3016 C CA . SER B 1 86 ? 5.133 9.484 14.719 1 96.94 86 SER B CA 1
ATOM 3017 C C . SER B 1 86 ? 4.672 10.734 15.453 1 96.94 86 SER B C 1
ATOM 3019 O O . SER B 1 86 ? 5.375 11.234 16.328 1 96.94 86 SER B O 1
ATOM 3021 N N . ALA B 1 87 ? 3.449 11.195 15.164 1 94.06 87 ALA B N 1
ATOM 3022 C CA . ALA B 1 87 ? 2.996 12.469 15.711 1 94.06 87 ALA B CA 1
ATOM 3023 C C . ALA B 1 87 ? 3.162 12.508 17.219 1 94.06 87 ALA B C 1
ATOM 3025 O O . ALA B 1 87 ? 3.682 13.484 17.766 1 94.06 87 ALA B O 1
ATOM 3026 N N . GLY B 1 88 ? 2.805 11.445 17.891 1 93.06 88 GLY B N 1
ATOM 3027 C CA . GLY B 1 88 ? 2.92 11.398 19.344 1 93.06 88 GLY B CA 1
ATOM 3028 C C . GLY B 1 88 ? 4.262 10.875 19.812 1 93.06 88 GLY B C 1
ATOM 3029 O O . GLY B 1 88 ? 4.602 11 21 1 93.06 88 GLY B O 1
ATOM 3030 N N . GLY B 1 89 ? 4.961 10.227 19.016 1 95.94 89 GLY B N 1
ATOM 3031 C CA . GLY B 1 89 ? 6.305 9.758 19.297 1 95.94 89 GLY B CA 1
ATOM 3032 C C . GLY B 1 89 ? 6.332 8.422 20.016 1 95.94 89 GLY B C 1
ATOM 3033 O O . GLY B 1 89 ? 7.355 8.031 20.578 1 95.94 89 GLY B O 1
ATOM 3034 N N . ARG B 1 90 ? 5.172 7.68 19.938 1 94.81 90 ARG B N 1
ATOM 3035 C CA . ARG B 1 90 ? 5.098 6.512 20.797 1 94.81 90 ARG B CA 1
ATOM 3036 C C . ARG B 1 90 ? 4.711 5.266 20.016 1 94.81 90 ARG B C 1
ATOM 3038 O O . ARG B 1 90 ? 4.441 4.211 20.594 1 94.81 90 ARG B O 1
ATOM 3045 N N . SER B 1 91 ? 4.605 5.344 18.719 1 95.69 91 SER B N 1
ATOM 3046 C CA . SER B 1 91 ? 4.293 4.156 17.922 1 95.69 91 SER B CA 1
ATOM 3047 C C . SER B 1 91 ? 5.348 3.07 18.109 1 95.69 91 SER B C 1
ATOM 3049 O O . SER B 1 91 ? 6.516 3.266 17.766 1 95.69 91 SER B O 1
ATOM 3051 N N . ILE B 1 92 ? 4.984 1.93 18.625 1 97 92 ILE B N 1
ATOM 3052 C CA . ILE B 1 92 ? 5.922 0.877 19 1 97 92 ILE B CA 1
ATOM 3053 C C . ILE B 1 92 ? 6.676 0.401 17.75 1 97 92 ILE B C 1
ATOM 3055 O O . ILE B 1 92 ? 7.867 0.095 17.828 1 97 92 ILE B O 1
ATOM 3059 N N . GLU B 1 93 ? 5.977 0.278 16.625 1 97.38 93 GLU B N 1
ATOM 3060 C CA . GLU B 1 93 ? 6.621 -0.2 15.406 1 97.38 93 GLU B CA 1
ATOM 3061 C C . GLU B 1 93 ? 7.727 0.75 14.961 1 97.38 93 GLU B C 1
ATOM 3063 O O . GLU B 1 93 ? 8.812 0.31 14.578 1 97.38 93 GLU B O 1
ATOM 3068 N N . THR B 1 94 ? 7.457 2.059 15.031 1 98.25 94 THR B N 1
ATOM 3069 C CA . THR B 1 94 ? 8.438 3.047 14.602 1 98.25 94 THR B CA 1
ATOM 3070 C C . THR B 1 94 ? 9.633 3.072 15.555 1 98.25 94 THR B C 1
ATOM 3072 O O . THR B 1 94 ? 10.781 3.084 15.109 1 98.25 94 THR B O 1
ATOM 3075 N N . VAL B 1 95 ? 9.336 3.061 16.812 1 98.44 95 VAL B N 1
ATOM 3076 C CA . VAL B 1 95 ? 10.406 3.074 17.812 1 98.44 95 VAL B CA 1
ATOM 3077 C C . VAL B 1 95 ? 11.258 1.82 17.672 1 98.44 95 VAL B C 1
ATOM 3079 O O . VAL B 1 95 ? 12.492 1.9 17.656 1 98.44 95 VAL B O 1
ATOM 3082 N N . THR B 1 96 ? 10.633 0.665 17.547 1 98.5 96 THR B N 1
ATOM 3083 C CA . THR B 1 96 ? 11.352 -0.595 17.391 1 98.5 96 THR B CA 1
ATOM 3084 C C . THR B 1 96 ? 12.18 -0.59 16.109 1 98.5 96 THR B C 1
ATOM 3086 O O . THR B 1 96 ? 13.297 -1.107 16.078 1 98.5 96 THR B O 1
ATOM 3089 N N . ALA B 1 97 ? 11.625 -0.047 15.023 1 98.31 97 ALA B N 1
ATOM 3090 C CA . ALA B 1 97 ? 12.367 0.068 13.773 1 98.31 97 ALA B CA 1
ATOM 3091 C C . ALA B 1 97 ? 13.688 0.81 13.984 1 98.31 97 ALA B C 1
ATOM 3093 O O . ALA B 1 97 ? 14.727 0.387 13.484 1 98.31 97 ALA B O 1
ATOM 3094 N N . PHE B 1 98 ? 13.617 1.908 14.719 1 98.5 98 PHE B N 1
ATOM 3095 C CA . PHE B 1 98 ? 14.812 2.689 15.008 1 98.5 98 PHE B CA 1
ATOM 3096 C C . PHE B 1 98 ? 15.812 1.866 15.812 1 98.5 98 PHE B C 1
ATOM 3098 O O . PHE B 1 98 ? 17.016 1.877 15.516 1 98.5 98 PHE B O 1
ATOM 3105 N N . GLN B 1 99 ? 15.297 1.141 16.797 1 98.56 99 GLN B N 1
ATOM 3106 C CA . GLN B 1 99 ? 16.156 0.334 17.672 1 98.56 99 GLN B CA 1
ATOM 3107 C C . GLN B 1 99 ? 16.828 -0.789 16.875 1 98.56 99 GLN B C 1
ATOM 3109 O O . GLN B 1 99 ? 17.969 -1.157 17.172 1 98.56 99 GLN B O 1
ATOM 3114 N N . LYS B 1 100 ? 16.188 -1.299 15.914 1 98.19 100 LYS B N 1
ATOM 3115 C CA . LYS B 1 100 ? 16.641 -2.488 15.203 1 98.19 100 LYS B CA 1
ATOM 3116 C C . LYS B 1 100 ? 17.562 -2.117 14.039 1 98.19 100 LYS B C 1
ATOM 3118 O O . LYS B 1 100 ? 18.141 -2.992 13.398 1 98.19 100 LYS B O 1
ATOM 3123 N N . LEU B 1 101 ? 17.734 -0.831 13.719 1 97.31 101 LEU B N 1
ATOM 3124 C CA . LEU B 1 101 ? 18.594 -0.405 12.625 1 97.31 101 LEU B CA 1
ATOM 3125 C C . LEU B 1 101 ? 19.625 0.613 13.102 1 97.31 101 LEU B C 1
ATOM 3127 O O . LEU B 1 101 ? 19.703 1.724 12.57 1 97.31 101 LEU B O 1
ATOM 3131 N N . PRO B 1 102 ? 20.5 0.23 13.945 1 92.69 102 PRO B N 1
ATOM 3132 C CA . PRO B 1 102 ? 21.453 1.172 14.523 1 92.69 102 PRO B CA 1
ATOM 3133 C C . PRO B 1 102 ? 22.484 1.658 13.516 1 92.69 102 PRO B C 1
ATOM 3135 O O . PRO B 1 102 ? 23.156 2.67 13.75 1 92.69 102 PRO B O 1
ATOM 3138 N N . SER B 1 103 ? 22.672 0.962 12.445 1 95.5 103 SER B N 1
ATOM 3139 C CA . SER B 1 103 ? 23.656 1.353 11.453 1 95.5 103 SER B CA 1
ATOM 3140 C C . SER B 1 103 ? 23.203 2.576 10.664 1 95.5 103 SER B C 1
ATOM 3142 O O . SER B 1 103 ? 24.016 3.258 10.039 1 95.5 103 SER B O 1
ATOM 3144 N N . ALA B 1 104 ? 21.938 2.82 10.664 1 98.12 104 ALA B N 1
ATOM 3145 C CA . ALA B 1 104 ? 21.391 3.967 9.938 1 98.12 104 ALA B CA 1
ATOM 3146 C C . ALA B 1 104 ? 21.484 5.238 10.773 1 98.12 104 ALA B C 1
ATOM 3148 O O . ALA B 1 104 ? 21.469 5.18 12.008 1 98.12 104 ALA B O 1
ATOM 3149 N N . LYS B 1 105 ? 21.703 6.391 10.125 1 98.69 105 LYS B N 1
ATOM 3150 C CA . LYS B 1 105 ? 21.406 7.652 10.789 1 98.69 105 LYS B CA 1
ATOM 3151 C C . LYS B 1 105 ? 19.891 7.824 10.984 1 98.69 105 LYS B C 1
ATOM 3153 O O . LYS B 1 105 ? 19.125 7.629 10.047 1 98.69 105 LYS B O 1
ATOM 3158 N N . ARG B 1 106 ? 19.469 8.047 12.164 1 98.62 106 ARG B N 1
ATOM 3159 C CA . ARG B 1 106 ? 18.047 8.023 12.516 1 98.62 106 ARG B CA 1
ATOM 3160 C C . ARG B 1 106 ? 17.547 9.414 12.867 1 98.62 106 ARG B C 1
ATOM 3162 O O . ARG B 1 106 ? 18.016 10.023 13.836 1 98.62 106 ARG B O 1
ATOM 3169 N N . ILE B 1 107 ? 16.578 9.914 12.109 1 98.81 107 ILE B N 1
ATOM 3170 C CA . ILE B 1 107 ? 15.945 11.219 12.32 1 98.81 107 ILE B CA 1
ATOM 3171 C C . ILE B 1 107 ? 14.484 11.023 12.703 1 98.81 107 ILE B C 1
ATOM 3173 O O . ILE B 1 107 ? 13.68 10.539 11.898 1 98.81 107 ILE B O 1
ATOM 3177 N N . GLY B 1 108 ? 14.133 11.375 13.898 1 98.81 108 GLY B N 1
ATOM 3178 C CA . GLY B 1 108 ? 12.758 11.266 14.352 1 98.81 108 GLY B CA 1
ATOM 3179 C C . GLY B 1 108 ? 12 12.578 14.273 1 98.81 108 GLY B C 1
ATOM 3180 O O . GLY B 1 108 ? 12.562 13.648 14.5 1 98.81 108 GLY B O 1
ATOM 3181 N N . ILE B 1 109 ? 10.742 12.555 13.945 1 98.88 109 ILE B N 1
ATOM 3182 C CA . ILE B 1 109 ? 9.844 13.711 13.953 1 98.88 109 ILE B CA 1
ATOM 3183 C C . ILE B 1 109 ? 8.609 13.398 14.789 1 98.88 109 ILE B C 1
ATOM 3185 O O . ILE B 1 109 ? 7.859 12.469 14.484 1 98.88 109 ILE B O 1
ATOM 3189 N N . SER B 1 110 ? 8.375 14.109 15.812 1 98.38 110 SER B N 1
ATOM 3190 C CA . SER B 1 110 ? 7.215 13.938 16.672 1 98.38 110 SER B CA 1
ATOM 3191 C C . SER B 1 110 ? 6.973 15.18 17.531 1 98.38 110 SER B C 1
ATOM 3193 O O . SER B 1 110 ? 7.793 16.109 17.531 1 98.38 110 SER B O 1
ATOM 3195 N N . GLN B 1 111 ? 5.832 15.172 18.219 1 97.38 111 GLN B N 1
ATOM 3196 C CA . GLN B 1 111 ? 5.516 16.297 19.078 1 97.38 111 GLN B CA 1
ATOM 3197 C C . GLN B 1 111 ? 6.242 16.188 20.422 1 97.38 111 GLN B C 1
ATOM 3199 O O . GLN B 1 111 ? 6.43 17.188 21.125 1 97.38 111 GLN B O 1
ATOM 3204 N N . ASP B 1 112 ? 6.629 14.953 20.766 1 94.44 112 ASP B N 1
ATOM 3205 C CA . ASP B 1 112 ? 7.273 14.711 22.047 1 94.44 112 ASP B CA 1
ATOM 3206 C C . ASP B 1 112 ? 8.789 14.602 21.891 1 94.44 112 ASP B C 1
ATOM 3208 O O . ASP B 1 112 ? 9.312 13.508 21.656 1 94.44 112 ASP B O 1
ATOM 3212 N N . GLY B 1 113 ? 9.484 15.688 22.25 1 93.81 113 GLY B N 1
ATOM 3213 C CA . GLY B 1 113 ? 10.922 15.734 22.078 1 93.81 113 GLY B CA 1
ATOM 3214 C C . GLY B 1 113 ? 11.68 14.977 23.156 1 93.81 113 GLY B C 1
ATOM 3215 O O . GLY B 1 113 ? 12.898 14.82 23.078 1 93.81 113 GLY B O 1
ATOM 3216 N N . ALA B 1 114 ? 10.984 14.445 24.078 1 93.94 114 ALA B N 1
ATOM 3217 C CA . ALA B 1 114 ? 11.586 13.68 25.156 1 93.94 114 ALA B CA 1
ATOM 3218 C C . ALA B 1 114 ? 10.984 12.281 25.25 1 93.94 114 ALA B C 1
ATOM 3220 O O . ALA B 1 114 ? 11.188 11.562 26.219 1 93.94 114 ALA B O 1
ATOM 3221 N N . GLY B 1 115 ? 10.258 11.961 24.234 1 95.31 115 GLY B N 1
ATOM 3222 C CA . GLY B 1 115 ? 9.547 10.695 24.234 1 95.31 115 GLY B CA 1
ATOM 3223 C C . GLY B 1 115 ? 10.367 9.555 23.672 1 95.31 115 GLY B C 1
ATOM 3224 O O . GLY B 1 115 ? 11.57 9.703 23.422 1 95.31 115 GLY B O 1
ATOM 3225 N N . PRO B 1 116 ? 9.719 8.391 23.547 1 97.38 116 PRO B N 1
ATOM 3226 C CA . PRO B 1 116 ? 10.414 7.176 23.109 1 97.38 116 PRO B CA 1
ATOM 3227 C C . PRO B 1 116 ? 11.094 7.332 21.75 1 97.38 116 PRO B C 1
ATOM 3229 O O . PRO B 1 116 ? 12.242 6.902 21.578 1 97.38 116 PRO B O 1
ATOM 3232 N N . LEU B 1 117 ? 10.453 7.918 20.781 1 98.25 117 LEU B N 1
ATOM 3233 C CA . LEU B 1 117 ? 11.055 8.07 19.469 1 98.25 117 LEU B CA 1
ATOM 3234 C C . LEU B 1 117 ? 12.273 8.984 19.531 1 98.25 117 LEU B C 1
ATOM 3236 O O . LEU B 1 117 ? 13.312 8.688 18.938 1 98.25 117 LEU B O 1
ATOM 3240 N N . ALA B 1 118 ? 12.07 10.109 20.266 1 98.25 118 ALA B N 1
ATOM 3241 C CA . ALA B 1 118 ? 13.195 11.031 20.438 1 98.25 118 ALA B CA 1
ATOM 3242 C C . ALA B 1 118 ? 14.391 10.32 21.062 1 98.25 118 ALA B C 1
ATOM 3244 O O . ALA B 1 118 ? 15.539 10.539 20.656 1 98.25 118 ALA B O 1
ATOM 3245 N N . GLY B 1 119 ? 14.148 9.453 22 1 97.81 119 GLY B N 1
ATOM 3246 C CA . GLY B 1 119 ? 15.195 8.773 22.75 1 97.81 119 GLY B CA 1
ATOM 3247 C C . GLY B 1 119 ? 16.016 7.832 21.906 1 97.81 119 GLY B C 1
ATOM 3248 O O . GLY B 1 119 ? 17.156 7.508 22.25 1 97.81 119 GLY B O 1
ATOM 3249 N N . VAL B 1 120 ? 15.5 7.379 20.781 1 98.12 120 VAL B N 1
ATOM 3250 C CA . VAL B 1 120 ? 16.219 6.422 19.953 1 98.12 120 VAL B CA 1
ATOM 3251 C C . VAL B 1 120 ? 16.641 7.086 18.641 1 98.12 120 VAL B C 1
ATOM 3253 O O . VAL B 1 120 ? 16.984 6.406 17.672 1 98.12 120 VAL B O 1
ATOM 3256 N N . SER B 1 121 ? 16.641 8.438 18.531 1 98.12 121 SER B N 1
ATOM 3257 C CA . SER B 1 121 ? 16.984 9.188 17.328 1 98.12 121 SER B CA 1
ATOM 3258 C C . SER B 1 121 ? 18.391 9.789 17.438 1 98.12 121 SER B C 1
ATOM 3260 O O . SER B 1 121 ? 18.828 10.133 18.531 1 98.12 121 SER B O 1
ATOM 3262 N N . ASP B 1 122 ? 19.125 9.875 16.359 1 98.06 122 ASP B N 1
ATOM 3263 C CA . ASP B 1 122 ? 20.359 10.633 16.297 1 98.06 122 ASP B CA 1
ATOM 3264 C C . ASP B 1 122 ? 20.094 12.133 16.219 1 98.06 122 ASP B C 1
ATOM 3266 O O . ASP B 1 122 ? 20.875 12.945 16.703 1 98.06 122 ASP B O 1
ATOM 3270 N N . PHE B 1 123 ? 19.078 12.516 15.562 1 98.12 123 PHE B N 1
ATOM 3271 C CA . PHE B 1 123 ? 18.5 13.852 15.523 1 98.12 123 PHE B CA 1
ATOM 3272 C C . PHE B 1 123 ? 16.984 13.797 15.656 1 98.12 123 PHE B C 1
ATOM 3274 O O . PHE B 1 123 ? 16.344 12.93 15.062 1 98.12 123 PHE B O 1
ATOM 3281 N N . HIS B 1 124 ? 16.453 14.633 16.453 1 98.38 124 HIS B N 1
ATOM 3282 C CA . HIS B 1 124 ? 15.008 14.68 16.625 1 98.38 124 HIS B CA 1
ATOM 3283 C C . HIS B 1 124 ? 14.461 16.078 16.344 1 98.38 124 HIS B C 1
ATOM 3285 O O . HIS B 1 124 ? 15.023 17.078 16.797 1 98.38 124 HIS B O 1
ATOM 3291 N N . LEU B 1 125 ? 13.469 16.125 15.523 1 98.5 125 LEU B N 1
ATOM 3292 C CA . LEU B 1 125 ? 12.758 17.359 15.219 1 98.5 125 LEU B CA 1
ATOM 3293 C C . LEU B 1 125 ? 11.391 17.375 15.898 1 98.5 125 LEU B C 1
ATOM 3295 O O . LEU B 1 125 ? 10.555 16.516 15.641 1 98.5 125 LEU B O 1
ATOM 3299 N N . THR B 1 126 ? 11.148 18.375 16.703 1 98.44 126 THR B N 1
ATOM 3300 C CA . THR B 1 126 ? 9.891 18.5 17.438 1 98.44 126 THR B CA 1
ATOM 3301 C C . THR B 1 126 ? 8.898 19.344 16.656 1 98.44 126 THR B C 1
ATOM 3303 O O . THR B 1 126 ? 9.219 20.453 16.234 1 98.44 126 THR B O 1
ATOM 3306 N N . ILE B 1 127 ? 7.719 18.812 16.484 1 98.25 127 ILE B N 1
ATOM 3307 C CA . ILE B 1 127 ? 6.633 19.578 15.875 1 98.25 127 ILE B CA 1
ATOM 3308 C C . ILE B 1 127 ? 5.648 20.016 16.953 1 98.25 127 ILE B C 1
ATOM 3310 O O . ILE B 1 127 ? 5.652 19.469 18.062 1 98.25 127 ILE B O 1
ATOM 3314 N N . ARG B 1 128 ? 4.816 21 16.625 1 97.31 128 ARG B N 1
ATOM 3315 C CA . ARG B 1 128 ? 3.865 21.562 17.578 1 97.31 128 ARG B CA 1
ATOM 3316 C C . ARG B 1 128 ? 2.467 21.641 16.969 1 97.31 128 ARG B C 1
ATOM 3318 O O . ARG B 1 128 ? 1.979 22.734 16.672 1 97.31 128 ARG B O 1
ATOM 3325 N N . GLN B 1 129 ? 1.841 20.5 16.969 1 94.69 129 GLN B N 1
ATOM 3326 C CA . GLN B 1 129 ? 0.524 20.422 16.344 1 94.69 129 GLN B CA 1
ATOM 3327 C C . GLN B 1 129 ? -0.573 20.844 17.312 1 94.69 129 GLN B C 1
ATOM 3329 O O . GLN B 1 129 ? -1.688 21.156 16.906 1 94.69 129 GLN B O 1
ATOM 3334 N N . GLY B 1 130 ? -0.269 20.859 18.625 1 93.06 130 GLY B N 1
ATOM 3335 C CA . GLY B 1 130 ? -1.334 21.031 19.594 1 93.06 130 GLY B CA 1
ATOM 3336 C C . GLY B 1 130 ? -2.246 19.828 19.719 1 93.06 130 GLY B C 1
ATOM 3337 O O . GLY B 1 130 ? -1.853 18.719 19.359 1 93.06 130 GLY B O 1
ATOM 3338 N N . ALA B 1 131 ? -3.428 20.078 20.375 1 90.88 131 ALA B N 1
ATOM 3339 C CA . ALA B 1 131 ? -4.395 19 20.578 1 90.88 131 ALA B CA 1
ATOM 3340 C C . ALA B 1 131 ? -4.953 18.516 19.234 1 90.88 131 ALA B C 1
ATOM 3342 O O . ALA B 1 131 ? -5.207 19.312 18.328 1 90.88 131 ALA B O 1
ATOM 3343 N N . ASP B 1 132 ? -5.191 17.203 19.141 1 91.94 132 ASP B N 1
ATOM 3344 C CA . ASP B 1 132 ? -5.727 16.609 17.922 1 91.94 132 ASP B CA 1
ATOM 3345 C C . ASP B 1 132 ? -6.91 15.688 18.234 1 91.94 132 ASP B C 1
ATOM 3347 O O . ASP B 1 132 ? -7.266 15.508 19.391 1 91.94 132 ASP B O 1
ATOM 3351 N N . ALA B 1 133 ? -7.594 15.281 17.219 1 87.62 133 ALA B N 1
ATOM 3352 C CA . ALA B 1 133 ? -8.625 14.258 17.344 1 87.62 133 ALA B CA 1
ATOM 3353 C C . ALA B 1 133 ? -8.055 12.867 17.062 1 87.62 133 ALA B C 1
ATOM 3355 O O . ALA B 1 133 ? -6.871 12.727 16.766 1 87.62 133 ALA B O 1
ATOM 3356 N N . THR B 1 134 ? -8.969 11.766 17.297 1 83.44 134 THR B N 1
ATOM 3357 C CA . THR B 1 134 ? -8.547 10.391 17.062 1 83.44 134 THR B CA 1
ATOM 3358 C C . THR B 1 134 ? -8.156 10.195 15.594 1 83.44 134 THR B C 1
ATOM 3360 O O . THR B 1 134 ? -7.09 9.648 15.297 1 83.44 134 THR B O 1
ATOM 3363 N N . PRO B 1 135 ? -9.117 10.578 14.688 1 88.19 135 PRO B N 1
ATOM 3364 C CA . PRO B 1 135 ? -8.492 10.695 13.367 1 88.19 135 PRO B CA 1
ATOM 3365 C C . PRO B 1 135 ? -7.582 11.914 13.25 1 88.19 135 PRO B C 1
ATOM 3367 O O . PRO B 1 135 ? -8.023 13.047 13.484 1 88.19 135 PRO B O 1
ATOM 3370 N N . SER B 1 136 ? -6.383 11.695 12.961 1 89.81 136 SER B N 1
ATOM 3371 C CA . SER B 1 136 ? -5.406 12.781 13.047 1 89.81 136 SER B CA 1
ATOM 3372 C C . SER B 1 136 ? -5.535 13.734 11.859 1 89.81 136 SER B C 1
ATOM 3374 O O . SER B 1 136 ? -5.578 13.297 10.711 1 89.81 136 SER B O 1
ATOM 3376 N N . SER B 1 137 ? -5.691 15.008 12.109 1 94.75 137 SER B N 1
ATOM 3377 C CA . SER B 1 137 ? -5.668 16.031 11.07 1 94.75 137 SER B CA 1
ATOM 3378 C C . SER B 1 137 ? -4.484 16.984 11.258 1 94.75 137 SER B C 1
ATOM 3380 O O . SER B 1 137 ? -3.496 16.891 10.523 1 94.75 137 SER B O 1
ATOM 3382 N N . VAL B 1 138 ? -4.445 17.688 12.43 1 96.62 138 VAL B N 1
ATOM 3383 C CA . VAL B 1 138 ? -3.367 18.641 12.656 1 96.62 138 VAL B CA 1
ATOM 3384 C C . VAL B 1 138 ? -2.045 17.906 12.836 1 96.62 138 VAL B C 1
ATOM 3386 O O . VAL B 1 138 ? -0.991 18.391 12.422 1 96.62 138 VAL B O 1
ATOM 3389 N N . GLY B 1 139 ? -2.094 16.734 13.461 1 96.75 139 GLY B N 1
ATOM 3390 C CA . GLY B 1 139 ? -0.885 15.938 13.602 1 96.75 139 GLY B CA 1
ATOM 3391 C C . GLY B 1 139 ? -0.293 15.516 12.273 1 96.75 139 GLY B C 1
ATOM 3392 O O . GLY B 1 139 ? 0.927 15.523 12.094 1 96.75 139 GLY B O 1
ATOM 3393 N N . TYR B 1 140 ? -1.167 15.141 11.383 1 98.06 140 TYR B N 1
ATOM 3394 C CA . TYR B 1 140 ? -0.73 14.719 10.055 1 98.06 140 TYR B CA 1
ATOM 3395 C C . TYR B 1 140 ? -0.06 15.867 9.312 1 98.06 140 TYR B C 1
ATOM 3397 O O . TYR B 1 140 ? 1.064 15.727 8.82 1 98.06 140 TYR B O 1
ATOM 3405 N N . THR B 1 141 ? -0.683 17.047 9.211 1 98.62 141 THR B N 1
ATOM 3406 C CA . THR B 1 141 ? -0.143 18.141 8.414 1 98.62 141 THR B CA 1
ATOM 3407 C C . THR B 1 141 ? 1.078 18.75 9.094 1 98.62 141 THR B C 1
ATOM 3409 O O . THR B 1 141 ? 2.006 19.203 8.422 1 98.62 141 THR B O 1
ATOM 3412 N N . ALA B 1 142 ? 1.066 18.781 10.406 1 98.44 142 ALA B N 1
ATOM 3413 C CA . ALA B 1 142 ? 2.254 19.25 11.109 1 98.44 142 ALA B CA 1
ATOM 3414 C C . ALA B 1 142 ? 3.457 18.359 10.82 1 98.44 142 ALA B C 1
ATOM 3416 O O . ALA B 1 142 ? 4.574 18.844 10.656 1 98.44 142 ALA B O 1
ATOM 3417 N N . THR B 1 143 ? 3.229 17.047 10.859 1 98.69 143 THR B N 1
ATOM 3418 C CA . THR B 1 143 ? 4.281 16.094 10.523 1 98.69 143 THR B CA 1
ATOM 3419 C C . THR B 1 143 ? 4.824 16.344 9.125 1 98.69 143 THR B C 1
ATOM 3421 O O . THR B 1 143 ? 6.039 16.359 8.914 1 98.69 143 THR B O 1
ATOM 3424 N N . LEU B 1 144 ? 3.924 16.547 8.148 1 98.81 144 LEU B N 1
ATOM 3425 C CA . LEU B 1 144 ? 4.336 16.859 6.789 1 98.81 144 LEU B CA 1
ATOM 3426 C C . LEU B 1 144 ? 5.16 18.141 6.75 1 98.81 144 LEU B C 1
ATOM 3428 O O . LEU B 1 144 ? 6.223 18.188 6.125 1 98.81 144 LEU B O 1
ATOM 3432 N N . LEU B 1 145 ? 4.695 19.156 7.449 1 98.5 145 LEU B N 1
ATOM 3433 C CA . LEU B 1 145 ? 5.387 20.438 7.461 1 98.5 145 LEU B CA 1
ATOM 3434 C C . LEU B 1 145 ? 6.793 20.281 8.031 1 98.5 145 LEU B C 1
ATOM 3436 O O . LEU B 1 145 ? 7.766 20.75 7.422 1 98.5 145 LEU B O 1
ATOM 3440 N N . GLY B 1 146 ? 6.891 19.672 9.195 1 98.19 146 GLY B N 1
ATOM 3441 C CA . GLY B 1 146 ? 8.203 19.438 9.781 1 98.19 146 GLY B CA 1
ATOM 3442 C C . GLY B 1 146 ? 9.148 18.688 8.859 1 98.19 146 GLY B C 1
ATOM 3443 O O . GLY B 1 146 ? 10.305 19.078 8.695 1 98.19 146 GLY B O 1
ATOM 3444 N N . MET B 1 147 ? 8.68 17.625 8.258 1 98.56 147 MET B N 1
ATOM 3445 C CA . MET B 1 147 ? 9.461 16.812 7.328 1 98.56 147 MET B CA 1
ATOM 3446 C C . MET B 1 147 ? 9.906 17.625 6.125 1 98.56 147 MET B C 1
ATOM 3448 O O . MET B 1 147 ? 11.055 17.547 5.699 1 98.56 147 MET B O 1
ATOM 3452 N N . GLY B 1 148 ? 8.945 18.422 5.574 1 98.12 148 GLY B N 1
ATOM 3453 C CA . GLY B 1 148 ? 9.281 19.25 4.43 1 98.12 148 GLY B CA 1
ATOM 3454 C C . GLY B 1 148 ? 10.391 20.25 4.719 1 98.12 148 GLY B C 1
ATOM 3455 O O . GLY B 1 148 ? 11.328 20.375 3.93 1 98.12 148 GLY B O 1
ATOM 3456 N N . MET B 1 149 ? 10.266 20.922 5.828 1 97.5 149 MET B N 1
ATOM 3457 C CA . MET B 1 149 ? 11.281 21.891 6.215 1 97.5 149 MET B CA 1
ATOM 3458 C C . MET B 1 149 ? 12.617 21.203 6.484 1 97.5 149 MET B C 1
ATOM 3460 O O . MET B 1 149 ? 13.672 21.734 6.133 1 97.5 149 MET B O 1
ATOM 3464 N N . LEU B 1 150 ? 12.594 20.047 7.09 1 97.5 150 LEU B N 1
ATOM 3465 C CA . LEU B 1 150 ? 13.805 19.266 7.32 1 97.5 150 LEU B CA 1
ATOM 3466 C C . LEU B 1 150 ? 14.477 18.906 6 1 97.5 150 LEU B C 1
ATOM 3468 O O . LEU B 1 150 ? 15.695 19.078 5.852 1 97.5 150 LEU B O 1
ATOM 3472 N N . PHE B 1 151 ? 13.695 18.344 5.035 1 97.81 151 PHE B N 1
ATOM 3473 C CA . PHE B 1 151 ? 14.25 17.953 3.744 1 97.81 151 PHE B CA 1
ATOM 3474 C C . PHE B 1 151 ? 14.844 19.156 3.021 1 97.81 151 PHE B C 1
ATOM 3476 O O . PHE B 1 151 ? 15.898 19.062 2.396 1 97.81 151 PHE B O 1
ATOM 3483 N N . ASP B 1 152 ? 14.133 20.344 3.129 1 96.56 152 ASP B N 1
ATOM 3484 C CA . ASP B 1 152 ? 14.68 21.562 2.549 1 96.56 152 ASP B CA 1
ATOM 3485 C C . ASP B 1 152 ? 16.062 21.875 3.117 1 96.56 152 ASP B C 1
ATOM 3487 O O . ASP B 1 152 ? 17 22.156 2.365 1 96.56 152 ASP B O 1
ATOM 3491 N N . ARG B 1 153 ? 16.172 21.797 4.371 1 95.31 153 ARG B N 1
ATOM 3492 C CA . ARG B 1 153 ? 17.438 22.094 5.035 1 95.31 153 ARG B CA 1
ATOM 3493 C C . ARG B 1 153 ? 18.5 21.078 4.668 1 95.31 153 ARG B C 1
ATOM 3495 O O . ARG B 1 153 ? 19.641 21.438 4.383 1 95.31 153 ARG B O 1
ATOM 3502 N N . LEU B 1 154 ? 18.156 19.828 4.688 1 96.19 154 LEU B N 1
ATOM 3503 C CA . LEU B 1 154 ? 19.094 18.75 4.395 1 96.19 154 LEU B CA 1
ATOM 3504 C C . LEU B 1 154 ? 19.625 18.859 2.969 1 96.19 154 LEU B C 1
ATOM 3506 O O . LEU B 1 154 ? 20.781 18.516 2.697 1 96.19 154 LEU B O 1
ATOM 3510 N N . LEU B 1 155 ? 18.734 19.344 2.084 1 95.31 155 LEU B N 1
ATOM 3511 C CA . LEU B 1 155 ? 19.094 19.344 0.669 1 95.31 155 LEU B CA 1
ATOM 3512 C C . LEU B 1 155 ? 19.5 20.734 0.203 1 95.31 155 LEU B C 1
ATOM 3514 O O . LEU B 1 155 ? 19.609 20.984 -1 1 95.31 155 LEU B O 1
ATOM 3518 N N . GLY B 1 156 ? 19.672 21.719 1.081 1 90.5 156 GLY B N 1
ATOM 3519 C CA . GLY B 1 156 ? 20.266 23.016 0.826 1 90.5 156 GLY B CA 1
ATOM 3520 C C . GLY B 1 156 ? 19.281 24.031 0.302 1 90.5 156 GLY B C 1
ATOM 3521 O O . GLY B 1 156 ? 19.688 25.016 -0.338 1 90.5 156 GLY B O 1
ATOM 3522 N N . ALA B 1 157 ? 18 23.703 0.509 1 85.38 157 ALA B N 1
ATOM 3523 C CA . ALA B 1 157 ? 17 24.703 0.138 1 85.38 157 ALA B CA 1
ATOM 3524 C C . ALA B 1 157 ? 16.656 25.594 1.317 1 85.38 157 ALA B C 1
ATOM 3526 O O . ALA B 1 157 ? 16.953 25.266 2.469 1 85.38 157 ALA B O 1
ATOM 3527 N N . ASP B 1 158 ? 16.203 26.812 1.106 1 74.38 158 ASP B N 1
ATOM 3528 C CA . ASP B 1 158 ? 15.992 27.812 2.15 1 74.38 158 ASP B CA 1
ATOM 3529 C C . ASP B 1 158 ? 14.648 27.609 2.838 1 74.38 158 ASP B C 1
ATOM 3531 O O . ASP B 1 158 ? 14.328 28.297 3.809 1 74.38 158 ASP B O 1
ATOM 3535 N N . GLY B 1 159 ? 13.883 26.656 2.613 1 65.94 159 GLY B N 1
ATOM 3536 C CA . GLY B 1 159 ? 12.664 26.312 3.338 1 65.94 159 GLY B CA 1
ATOM 3537 C C . GLY B 1 159 ? 11.531 27.297 3.105 1 65.94 159 GLY B C 1
ATOM 3538 O O . GLY B 1 159 ? 10.523 27.281 3.812 1 65.94 159 GLY B O 1
ATOM 3539 N N . THR B 1 160 ? 11.625 28.234 2.277 1 68.94 160 THR B N 1
ATOM 3540 C CA . THR B 1 160 ? 10.672 29.328 2.131 1 68.94 160 THR B CA 1
ATOM 3541 C C . THR B 1 160 ? 9.367 28.828 1.53 1 68.94 160 THR B C 1
ATOM 3543 O O . THR B 1 160 ? 8.352 29.531 1.569 1 68.94 160 THR B O 1
ATOM 3546 N N . GLY B 1 161 ? 9.312 27.609 1.131 1 81.75 161 GLY B N 1
ATOM 3547 C CA . GLY B 1 161 ? 8.117 27.141 0.445 1 81.75 161 GLY B CA 1
ATOM 3548 C C . GLY B 1 161 ? 6.992 26.781 1.393 1 81.75 161 GLY B C 1
ATOM 3549 O O . GLY B 1 161 ? 5.887 26.453 0.955 1 81.75 161 GLY B O 1
ATOM 3550 N N . PHE B 1 162 ? 7.195 27.016 2.758 1 94.81 162 PHE B N 1
ATOM 3551 C CA . PHE B 1 162 ? 6.188 26.547 3.699 1 94.81 162 PHE B CA 1
ATOM 3552 C C . PHE B 1 162 ? 5.625 27.688 4.523 1 94.81 162 PHE B C 1
ATOM 3554 O O . PHE B 1 162 ? 4.633 27.531 5.23 1 94.81 162 PHE B O 1
ATOM 3561 N N . ALA B 1 163 ? 6.16 28.906 4.484 1 93.44 163 ALA B N 1
ATOM 3562 C CA . ALA B 1 163 ? 5.836 30.016 5.391 1 93.44 163 ALA B CA 1
ATOM 3563 C C . ALA B 1 163 ? 4.41 30.5 5.16 1 93.44 163 ALA B C 1
ATOM 3565 O O . ALA B 1 163 ? 3.752 30.969 6.094 1 93.44 163 ALA B O 1
ATOM 3566 N N . ASP B 1 164 ? 3.912 30.438 3.986 1 96.5 164 ASP B N 1
ATOM 3567 C CA . ASP B 1 164 ? 2.604 30.984 3.648 1 96.5 164 ASP B CA 1
ATOM 3568 C C . ASP B 1 164 ? 1.497 29.969 3.893 1 96.5 164 ASP B C 1
ATOM 3570 O O . ASP B 1 164 ? 0.314 30.266 3.734 1 96.5 164 ASP B O 1
ATOM 3574 N N . LEU B 1 165 ? 1.824 28.75 4.266 1 97.25 165 LEU B N 1
ATOM 3575 C CA . LEU B 1 165 ? 0.881 27.625 4.305 1 97.25 165 LEU B CA 1
ATOM 3576 C C . LEU B 1 165 ? -0.265 27.922 5.27 1 97.25 165 LEU B C 1
ATOM 3578 O O . LEU B 1 165 ? -1.419 27.594 4.984 1 97.25 165 LEU B O 1
ATOM 3582 N N . PRO B 1 166 ? -0.004 28.547 6.477 1 97.25 166 PRO B N 1
ATOM 3583 C CA . PRO B 1 166 ? -1.14 28.812 7.359 1 97.25 166 PRO B CA 1
ATOM 3584 C C . PRO B 1 166 ? -2.24 29.625 6.676 1 97.25 166 PRO B C 1
ATOM 3586 O O . PRO B 1 166 ? -3.42 29.281 6.785 1 97.25 166 PRO B O 1
ATOM 3589 N N . ALA B 1 167 ? -1.88 30.656 5.926 1 96.94 167 ALA B N 1
ATOM 3590 C CA . ALA B 1 167 ? -2.855 31.469 5.219 1 96.94 167 ALA B CA 1
ATOM 3591 C C . ALA B 1 167 ? -3.496 30.703 4.066 1 96.94 167 ALA B C 1
ATOM 3593 O O . ALA B 1 167 ? -4.703 30.797 3.842 1 96.94 167 ALA B O 1
ATOM 3594 N N . VAL B 1 168 ? -2.701 29.953 3.307 1 97.69 168 VAL B N 1
ATOM 3595 C CA . VAL B 1 168 ? -3.178 29.172 2.168 1 97.69 168 VAL B CA 1
ATOM 3596 C C . VAL B 1 168 ? -4.188 28.125 2.643 1 97.69 168 VAL B C 1
ATOM 3598 O O . VAL B 1 168 ? -5.219 27.922 2.002 1 97.69 168 VAL B O 1
ATOM 3601 N N . VAL B 1 169 ? -3.871 27.5 3.717 1 97.94 169 VAL B N 1
ATOM 3602 C CA . VAL B 1 169 ? -4.711 26.438 4.27 1 97.94 169 VAL B CA 1
ATOM 3603 C C . VAL B 1 169 ? -6.07 27 4.664 1 97.94 169 VAL B C 1
ATOM 3605 O O . VAL B 1 169 ? -7.102 26.359 4.453 1 97.94 169 VAL B O 1
ATOM 3608 N N . GLU B 1 170 ? -6.051 28.172 5.293 1 96.88 170 GLU B N 1
ATOM 3609 C CA . GLU B 1 170 ? -7.309 28.828 5.652 1 96.88 170 GLU B CA 1
ATOM 3610 C C . GLU B 1 170 ? -8.195 29.016 4.43 1 96.88 170 GLU B C 1
ATOM 3612 O O . GLU B 1 170 ? -9.398 28.734 4.477 1 96.88 170 GLU B O 1
ATOM 3617 N N . GLU B 1 171 ? -7.664 29.453 3.373 1 97 171 GLU B N 1
ATOM 3618 C CA . GLU B 1 171 ? -8.398 29.688 2.133 1 97 171 GLU B CA 1
ATOM 3619 C C . GLU B 1 171 ? -8.914 28.375 1.54 1 97 171 GLU B C 1
ATOM 3621 O O . GLU B 1 171 ? -10.07 28.297 1.114 1 97 171 GLU B O 1
ATOM 3626 N N . VAL B 1 172 ? -8.102 27.359 1.497 1 97.81 172 VAL B N 1
ATOM 3627 C CA . VAL B 1 172 ? -8.453 26.062 0.914 1 97.81 172 VAL B CA 1
ATOM 3628 C C . VAL B 1 172 ? -9.586 25.422 1.713 1 97.81 172 VAL B C 1
ATOM 3630 O O . VAL B 1 172 ? -10.516 24.859 1.137 1 97.81 172 VAL B O 1
ATOM 3633 N N . LEU B 1 173 ? -9.531 25.531 3.033 1 97.62 173 LEU B N 1
ATOM 3634 C CA . LEU B 1 173 ? -10.578 24.984 3.883 1 97.62 173 LEU B CA 1
ATOM 3635 C C . LEU B 1 173 ? -11.914 25.672 3.613 1 97.62 173 LEU B C 1
ATOM 3637 O O . LEU B 1 173 ? -12.953 25.016 3.543 1 97.62 173 LEU B O 1
ATOM 3641 N N . SER B 1 174 ? -11.844 27 3.475 1 96.31 174 SER B N 1
ATOM 3642 C CA . SER B 1 174 ? -13.055 27.766 3.199 1 96.31 174 SER B CA 1
ATOM 3643 C C . SER B 1 174 ? -13.68 27.344 1.867 1 96.31 174 SER B C 1
ATOM 3645 O O . SER B 1 174 ? -14.883 27.125 1.782 1 96.31 174 SER B O 1
ATOM 3647 N N . GLN B 1 175 ? -12.914 27.188 0.881 1 96 175 GLN B N 1
ATOM 3648 C CA . GLN B 1 175 ? -13.391 26.812 -0.444 1 96 175 GLN B CA 1
ATOM 3649 C C . GLN B 1 175 ? -13.953 25.391 -0.443 1 96 175 GLN B C 1
ATOM 3651 O O . GLN B 1 175 ? -14.992 25.125 -1.042 1 96 175 GLN B O 1
ATOM 3656 N N . ALA B 1 176 ? -13.25 24.516 0.166 1 97.38 176 ALA B N 1
ATOM 3657 C CA . ALA B 1 176 ? -13.688 23.125 0.231 1 97.38 176 ALA B CA 1
ATOM 3658 C C . ALA B 1 176 ? -15.008 23 0.983 1 97.38 176 ALA B C 1
ATOM 3660 O O . ALA B 1 176 ? -15.844 22.141 0.65 1 97.38 176 ALA B O 1
ATOM 3661 N N . ALA B 1 177 ? -15.156 23.844 2.016 1 96.94 177 ALA B N 1
ATOM 3662 C CA . ALA B 1 177 ? -16.359 23.797 2.838 1 96.94 177 ALA B CA 1
ATOM 3663 C C . ALA B 1 177 ? -17.609 24.047 1.992 1 96.94 177 ALA B C 1
ATOM 3665 O O . ALA B 1 177 ? -18.672 23.469 2.262 1 96.94 177 ALA B O 1
ATOM 3666 N N . ASP B 1 178 ? -17.5 24.781 0.956 1 97.19 178 ASP B N 1
ATOM 3667 C CA . ASP B 1 178 ? -18.625 25.141 0.101 1 97.19 178 ASP B CA 1
ATOM 3668 C C . ASP B 1 178 ? -19.156 23.922 -0.651 1 97.19 178 ASP B C 1
ATOM 3670 O O . ASP B 1 178 ? -20.312 23.922 -1.095 1 97.19 178 ASP B O 1
ATOM 3674 N N . LYS B 1 179 ? -18.328 22.906 -0.814 1 97.75 179 LYS B N 1
ATOM 3675 C CA . LYS B 1 179 ? -18.688 21.734 -1.618 1 97.75 179 LYS B CA 1
ATOM 3676 C C . LYS B 1 179 ? -19.203 20.594 -0.739 1 97.75 179 LYS B C 1
ATOM 3678 O O . LYS B 1 179 ? -19.703 19.594 -1.245 1 97.75 179 LYS B O 1
ATOM 3683 N N . MET B 1 180 ? -19.172 20.75 0.604 1 97.69 180 MET B N 1
ATOM 3684 C CA . MET B 1 180 ? -19.359 19.609 1.503 1 97.69 180 MET B CA 1
ATOM 3685 C C . MET B 1 180 ? -20.812 19.172 1.516 1 97.69 180 MET B C 1
ATOM 3687 O O . MET B 1 180 ? -21.094 17.984 1.665 1 97.69 180 MET B O 1
ATOM 3691 N N . ALA B 1 181 ? -21.75 20.094 1.399 1 96.56 181 ALA B N 1
ATOM 3692 C CA . ALA B 1 181 ? -23.172 19.719 1.354 1 96.56 181 ALA B CA 1
ATOM 3693 C C . ALA B 1 181 ? -23.438 18.781 0.175 1 96.56 181 ALA B C 1
ATOM 3695 O O . ALA B 1 181 ? -24.094 17.75 0.332 1 96.56 181 ALA B O 1
ATOM 3696 N N . ARG B 1 182 ? -22.922 19.172 -0.995 1 97.12 182 ARG B N 1
ATOM 3697 C CA . ARG B 1 182 ? -23.078 18.344 -2.195 1 97.12 182 ARG B CA 1
ATOM 3698 C C . ARG B 1 182 ? -22.422 16.984 -2.021 1 97.12 182 ARG B C 1
ATOM 3700 O O . ARG B 1 182 ? -23.016 15.953 -2.312 1 97.12 182 ARG B O 1
ATOM 3707 N N . ILE B 1 183 ? -21.25 16.953 -1.506 1 97.38 183 ILE B N 1
ATOM 3708 C CA . ILE B 1 183 ? -20.469 15.727 -1.319 1 97.38 183 ILE B CA 1
ATOM 3709 C C . ILE B 1 183 ? -21.172 14.82 -0.302 1 97.38 183 ILE B C 1
ATOM 3711 O O . ILE B 1 183 ? -21.25 13.609 -0.494 1 97.38 183 ILE B O 1
ATOM 3715 N N . GLY B 1 184 ? -21.641 15.453 0.769 1 95.62 184 GLY B N 1
ATOM 3716 C CA . GLY B 1 184 ? -22.375 14.695 1.763 1 95.62 184 GLY B CA 1
ATOM 3717 C C . GLY B 1 184 ? -23.562 13.945 1.182 1 95.62 184 GLY B C 1
ATOM 3718 O O . GLY B 1 184 ? -23.812 12.789 1.539 1 95.62 184 GLY B O 1
ATOM 3719 N N . THR B 1 185 ? -24.266 14.539 0.321 1 94.56 185 THR B N 1
ATOM 3720 C CA . THR B 1 185 ? -25.422 13.922 -0.328 1 94.56 185 THR B CA 1
ATOM 3721 C C . THR B 1 185 ? -24.969 12.812 -1.273 1 94.56 185 THR B C 1
ATOM 3723 O O . THR B 1 185 ? -25.562 11.727 -1.288 1 94.56 185 THR B O 1
ATOM 3726 N N . GLN B 1 186 ? -23.922 13.008 -2.027 1 94.81 186 GLN B N 1
ATOM 3727 C CA . GLN B 1 186 ? -23.453 12.086 -3.061 1 94.81 186 GLN B CA 1
ATOM 3728 C C . GLN B 1 186 ? -22.797 10.852 -2.445 1 94.81 186 GLN B C 1
ATOM 3730 O O . GLN B 1 186 ? -22.891 9.75 -2.998 1 94.81 186 GLN B O 1
ATOM 3735 N N . PHE B 1 187 ? -22.219 11.016 -1.343 1 95.44 187 PHE B N 1
ATOM 3736 C CA . PHE B 1 187 ? -21.406 9.945 -0.774 1 95.44 187 PHE B CA 1
ATOM 3737 C C . PHE B 1 187 ? -22.141 9.273 0.383 1 95.44 187 PHE B C 1
ATOM 3739 O O . PHE B 1 187 ? -21.656 8.281 0.932 1 95.44 187 PHE B O 1
ATOM 3746 N N . ALA B 1 188 ? -23.453 9.867 0.529 1 82.75 188 ALA B N 1
ATOM 3747 C CA . ALA B 1 188 ? -24.281 9.289 1.587 1 82.75 188 ALA B CA 1
ATOM 3748 C C . ALA B 1 188 ? -24.594 7.828 1.298 1 82.75 188 ALA B C 1
ATOM 3750 O O . ALA B 1 188 ? -24.953 7.477 0.17 1 82.75 188 ALA B O 1
ATOM 3751 N N . ASP B 1 189 ? -24.156 6.773 2.215 1 84.19 189 ASP B N 1
ATOM 3752 C CA . ASP B 1 189 ? -24.578 5.379 2.213 1 84.19 189 ASP B CA 1
ATOM 3753 C C . ASP B 1 189 ? -23.75 4.555 1.229 1 84.19 189 ASP B C 1
ATOM 3755 O O . ASP B 1 189 ? -24.219 3.521 0.737 1 84.19 189 ASP B O 1
ATOM 3759 N N . ARG B 1 190 ? -22.719 5.094 0.742 1 93.88 190 ARG B N 1
ATOM 3760 C CA . ARG B 1 190 ? -21.859 4.281 -0.112 1 93.88 190 ARG B CA 1
ATOM 3761 C C . ARG B 1 190 ? -21.328 3.07 0.645 1 93.88 190 ARG B C 1
ATOM 3763 O O . ARG B 1 190 ? -21 3.168 1.831 1 93.88 190 ARG B O 1
ATOM 3770 N N . ARG B 1 191 ? -21.281 1.962 -0.028 1 95.81 191 ARG B N 1
ATOM 3771 C CA . ARG B 1 191 ? -20.812 0.764 0.66 1 95.81 191 ARG B CA 1
ATOM 3772 C C . ARG B 1 191 ? -19.297 0.798 0.845 1 95.81 191 ARG B C 1
ATOM 3774 O O . ARG B 1 191 ? -18.766 0.131 1.732 1 95.81 191 ARG B O 1
ATOM 3781 N N . ALA B 1 192 ? -18.609 1.563 -0.07 1 98.19 192 ALA B N 1
ATOM 3782 C CA . ALA B 1 192 ? -17.156 1.72 0.019 1 98.19 192 ALA B CA 1
ATOM 3783 C C . ALA B 1 192 ? -16.688 2.939 -0.77 1 98.19 192 ALA B C 1
ATOM 3785 O O . ALA B 1 192 ? -17.391 3.422 -1.658 1 98.19 192 ALA B O 1
ATOM 3786 N N . ILE B 1 193 ? -15.547 3.461 -0.41 1 98.69 193 ILE B N 1
ATOM 3787 C CA . ILE B 1 193 ? -14.961 4.609 -1.087 1 98.69 193 ILE B CA 1
ATOM 3788 C C . ILE B 1 193 ? -13.5 4.309 -1.433 1 98.69 193 ILE B C 1
ATOM 3790 O O . ILE B 1 193 ? -12.711 3.939 -0.559 1 98.69 193 ILE B O 1
ATOM 3794 N N . ASP B 1 194 ? -13.141 4.391 -2.699 1 98.88 194 ASP B N 1
ATOM 3795 C CA . ASP B 1 194 ? -11.734 4.305 -3.088 1 98.88 194 ASP B CA 1
ATOM 3796 C C . ASP B 1 194 ? -11.102 5.691 -3.195 1 98.88 194 ASP B C 1
ATOM 3798 O O . ASP B 1 194 ? -11.734 6.629 -3.691 1 98.88 194 ASP B O 1
ATOM 3802 N N . CYS B 1 195 ? -9.922 5.863 -2.664 1 98.94 195 CYS B N 1
ATOM 3803 C CA . CYS B 1 195 ? -9.102 7.062 -2.799 1 98.94 195 CYS B CA 1
ATOM 3804 C C . CYS B 1 195 ? -7.918 6.812 -3.727 1 98.94 195 CYS B C 1
ATOM 3806 O O . CYS B 1 195 ? -7.164 5.859 -3.533 1 98.94 195 CYS B O 1
ATOM 3808 N N . VAL B 1 196 ? -7.742 7.719 -4.695 1 98.94 196 VAL B N 1
ATOM 3809 C CA . VAL B 1 196 ? -6.793 7.418 -5.762 1 98.94 196 VAL B CA 1
ATOM 3810 C C . VAL B 1 196 ? -5.852 8.602 -5.969 1 98.94 196 VAL B C 1
ATOM 3812 O O . VAL B 1 196 ? -6.277 9.758 -5.906 1 98.94 196 VAL B O 1
ATOM 3815 N N . GLY B 1 197 ? -4.59 8.328 -6.125 1 98.88 197 GLY B N 1
ATOM 3816 C CA . GLY B 1 197 ? -3.574 9.32 -6.445 1 98.88 197 GLY B CA 1
ATOM 3817 C C . GLY B 1 197 ? -2.246 8.703 -6.844 1 98.88 197 GLY B C 1
ATOM 3818 O O . GLY B 1 197 ? -1.985 7.535 -6.551 1 98.88 197 GLY B O 1
ATOM 3819 N N . ALA B 1 198 ? -1.348 9.484 -7.461 1 98.38 198 ALA B N 1
ATOM 3820 C CA . ALA B 1 198 ? -0.055 8.992 -7.93 1 98.38 198 ALA B CA 1
ATOM 3821 C C . ALA B 1 198 ? 1.091 9.633 -7.152 1 98.38 198 ALA B C 1
ATOM 3823 O O . ALA B 1 198 ? 1.021 10.812 -6.789 1 98.38 198 ALA B O 1
ATOM 3824 N N . GLY B 1 199 ? 2.186 8.875 -6.98 1 97.75 199 GLY B N 1
ATOM 3825 C CA . GLY B 1 199 ? 3.357 9.422 -6.316 1 97.75 199 GLY B CA 1
ATOM 3826 C C . GLY B 1 199 ? 3.062 9.961 -4.93 1 97.75 199 GLY B C 1
ATOM 3827 O O . GLY B 1 199 ? 2.549 9.234 -4.074 1 97.75 199 GLY B O 1
ATOM 3828 N N . ALA B 1 200 ? 3.32 11.25 -4.734 1 98.69 200 ALA B N 1
ATOM 3829 C CA . ALA B 1 200 ? 3.033 11.883 -3.449 1 98.69 200 ALA B CA 1
ATOM 3830 C C . ALA B 1 200 ? 1.538 11.852 -3.145 1 98.69 200 ALA B C 1
ATOM 3832 O O . ALA B 1 200 ? 1.137 11.656 -1.995 1 98.69 200 ALA B O 1
ATOM 3833 N N . ALA B 1 201 ? 0.748 11.953 -4.188 1 98.88 201 ALA B N 1
ATOM 3834 C CA . ALA B 1 201 ? -0.702 11.977 -4.004 1 98.88 201 ALA B CA 1
ATOM 3835 C C . ALA B 1 201 ? -1.218 10.609 -3.561 1 98.88 201 ALA B C 1
ATOM 3837 O O . ALA B 1 201 ? -2.312 10.5 -3.002 1 98.88 201 ALA B O 1
ATOM 3838 N N . LEU B 1 202 ? -0.479 9.562 -3.844 1 98.88 202 LEU B N 1
ATOM 3839 C CA . LEU B 1 202 ? -0.86 8.266 -3.297 1 98.88 202 LEU B CA 1
ATOM 3840 C C . LEU B 1 202 ? -0.815 8.281 -1.773 1 98.88 202 LEU B C 1
ATOM 3842 O O . LEU B 1 202 ? -1.673 7.688 -1.116 1 98.88 202 LEU B O 1
ATOM 3846 N N . GLY B 1 203 ? 0.258 8.891 -1.234 1 98.88 203 GLY B N 1
ATOM 3847 C CA . GLY B 1 203 ? 0.301 9.055 0.21 1 98.88 203 GLY B CA 1
ATOM 3848 C C . GLY B 1 203 ? -0.886 9.82 0.76 1 98.88 203 GLY B C 1
ATOM 3849 O O . GLY B 1 203 ? -1.474 9.43 1.77 1 98.88 203 GLY B O 1
ATOM 3850 N N . THR B 1 204 ? -1.231 10.898 0.105 1 98.94 204 THR B N 1
ATOM 3851 C CA . THR B 1 204 ? -2.381 11.695 0.514 1 98.94 204 THR B CA 1
ATOM 3852 C C . THR B 1 204 ? -3.67 10.891 0.406 1 98.94 204 THR B C 1
ATOM 3854 O O . THR B 1 204 ? -4.531 10.961 1.284 1 98.94 204 THR B O 1
ATOM 3857 N N . ALA B 1 205 ? -3.797 10.125 -0.667 1 98.94 205 ALA B N 1
ATOM 3858 C CA . ALA B 1 205 ? -4.957 9.258 -0.847 1 98.94 205 ALA B CA 1
ATOM 3859 C C . ALA B 1 205 ? -5.043 8.219 0.268 1 98.94 205 ALA B C 1
ATOM 3861 O O . ALA B 1 205 ? -6.133 7.91 0.755 1 98.94 205 ALA B O 1
ATOM 3862 N N . ASP B 1 206 ? -3.902 7.672 0.606 1 98.75 206 ASP B N 1
ATOM 3863 C CA . ASP B 1 206 ? -3.859 6.711 1.704 1 98.75 206 ASP B CA 1
ATOM 3864 C C . ASP B 1 206 ? -4.305 7.355 3.016 1 98.75 206 ASP B C 1
ATOM 3866 O O . ASP B 1 206 ? -5.109 6.777 3.752 1 98.75 206 ASP B O 1
ATOM 3870 N N . GLY B 1 207 ? -3.805 8.547 3.322 1 98.62 207 GLY B N 1
ATOM 3871 C CA . GLY B 1 207 ? -4.27 9.289 4.484 1 98.62 207 GLY B CA 1
ATOM 3872 C C . GLY B 1 207 ? -5.766 9.539 4.473 1 98.62 207 GLY B C 1
ATOM 3873 O O . GLY B 1 207 ? -6.434 9.383 5.496 1 98.62 207 GLY B O 1
ATOM 3874 N N . ALA B 1 208 ? -6.262 9.898 3.328 1 98.81 208 ALA B N 1
ATOM 3875 C CA . ALA B 1 208 ? -7.691 10.164 3.176 1 98.81 208 ALA B CA 1
ATOM 3876 C C . ALA B 1 208 ? -8.516 8.906 3.473 1 98.81 208 ALA B C 1
ATOM 3878 O O . ALA B 1 208 ? -9.523 8.977 4.168 1 98.81 208 ALA B O 1
ATOM 3879 N N . SER B 1 209 ? -8.094 7.773 2.895 1 98.75 209 SER B N 1
ATOM 3880 C CA . SER B 1 209 ? -8.82 6.527 3.115 1 98.75 209 SER B CA 1
ATOM 3881 C C . SER B 1 209 ? -8.852 6.156 4.594 1 98.75 209 SER B C 1
ATOM 3883 O O . SER B 1 209 ? -9.867 5.668 5.098 1 98.75 209 SER B O 1
ATOM 3885 N N . LEU B 1 210 ? -7.727 6.395 5.258 1 98.06 210 LEU B N 1
ATOM 3886 C CA . LEU B 1 210 ? -7.652 6.098 6.684 1 98.06 210 LEU B CA 1
ATOM 3887 C C . LEU B 1 210 ? -8.609 6.988 7.473 1 98.06 210 LEU B C 1
ATOM 3889 O O . LEU B 1 210 ? -9.289 6.516 8.383 1 98.06 210 LEU B O 1
ATOM 3893 N N . LEU B 1 211 ? -8.664 8.281 7.145 1 97.12 211 LEU B N 1
ATOM 3894 C CA . LEU B 1 211 ? -9.57 9.211 7.805 1 97.12 211 LEU B CA 1
ATOM 3895 C C . LEU B 1 211 ? -11.023 8.758 7.66 1 97.12 211 LEU B C 1
ATOM 3897 O O . LEU B 1 211 ? -11.789 8.797 8.625 1 97.12 211 LEU B O 1
ATOM 3901 N N . ILE B 1 212 ? -11.391 8.328 6.484 1 97.19 212 ILE B N 1
ATOM 3902 C CA . ILE B 1 212 ? -12.758 7.906 6.203 1 97.19 212 ILE B CA 1
ATOM 3903 C C . ILE B 1 212 ? -13.094 6.664 7.023 1 97.19 212 ILE B C 1
ATOM 3905 O O . ILE B 1 212 ? -14.18 6.57 7.605 1 97.19 212 ILE B O 1
ATOM 3909 N N . ARG B 1 213 ? -12.164 5.711 7.102 1 96.94 213 ARG B N 1
ATOM 3910 C CA . ARG B 1 213 ? -12.383 4.504 7.891 1 96.94 213 ARG B CA 1
ATOM 3911 C C . ARG B 1 213 ? -12.547 4.836 9.367 1 96.94 213 ARG B C 1
ATOM 3913 O O . ARG B 1 213 ? -13.43 4.289 10.039 1 96.94 213 ARG B O 1
ATOM 3920 N N . GLU B 1 214 ? -11.727 5.73 9.883 1 95.56 214 GLU B N 1
ATOM 3921 C CA . GLU B 1 214 ? -11.703 6.039 11.305 1 95.56 214 GLU B CA 1
ATOM 3922 C C . GLU B 1 214 ? -12.891 6.906 11.703 1 95.56 214 GLU B C 1
ATOM 3924 O O . GLU B 1 214 ? -13.531 6.66 12.727 1 95.56 214 GLU B O 1
ATOM 3929 N N . ALA B 1 215 ? -13.195 7.922 10.883 1 94.38 215 ALA B N 1
ATOM 3930 C CA . ALA B 1 215 ? -14.164 8.945 11.266 1 94.38 215 ALA B CA 1
ATOM 3931 C C . ALA B 1 215 ? -15.578 8.516 10.906 1 94.38 215 ALA B C 1
ATOM 3933 O O . ALA B 1 215 ? -16.531 8.805 11.648 1 94.38 215 ALA B O 1
ATOM 3934 N N . ALA B 1 216 ? -15.719 7.867 9.773 1 93.88 216 ALA B N 1
ATOM 3935 C CA . ALA B 1 216 ? -17.062 7.582 9.273 1 93.88 216 ALA B CA 1
ATOM 3936 C C . ALA B 1 216 ? -17.359 6.086 9.312 1 93.88 216 ALA B C 1
ATOM 3938 O O . ALA B 1 216 ? -18.469 5.656 9 1 93.88 216 ALA B O 1
ATOM 3939 N N . ARG B 1 217 ? -16.422 5.246 9.68 1 94.75 217 ARG B N 1
ATOM 3940 C CA . ARG B 1 217 ? -16.562 3.795 9.75 1 94.75 217 ARG B CA 1
ATOM 3941 C C . ARG B 1 217 ? -17.031 3.223 8.414 1 94.75 217 ARG B C 1
ATOM 3943 O O . ARG B 1 217 ? -17.859 2.32 8.375 1 94.75 217 ARG B O 1
ATOM 3950 N N . LEU B 1 218 ? -16.562 3.793 7.348 1 96.25 218 LEU B N 1
ATOM 3951 C CA . LEU B 1 218 ? -16.828 3.326 5.992 1 96.25 218 LEU B CA 1
ATOM 3952 C C . LEU B 1 218 ? -15.602 2.637 5.402 1 96.25 218 LEU B C 1
ATOM 3954 O O . LEU B 1 218 ? -14.477 3.145 5.516 1 96.25 218 LEU B O 1
ATOM 3958 N N . PRO B 1 219 ? -15.82 1.389 4.816 1 98.06 219 PRO B N 1
ATOM 3959 C CA . PRO B 1 219 ? -14.688 0.814 4.094 1 98.06 219 PRO B CA 1
ATOM 3960 C C . PRO B 1 219 ? -14.102 1.773 3.061 1 98.06 219 PRO B C 1
ATOM 3962 O O . PRO B 1 219 ? -14.836 2.35 2.258 1 98.06 219 PRO B O 1
ATOM 3965 N N . ALA B 1 220 ? -12.852 2.035 3.143 1 98.56 220 ALA B N 1
ATOM 3966 C CA . ALA B 1 220 ? -12.125 2.912 2.225 1 98.56 220 ALA B CA 1
ATOM 3967 C C . ALA B 1 220 ? -10.719 2.393 1.968 1 98.56 220 ALA B C 1
ATOM 3969 O O . ALA B 1 220 ? -10.102 1.78 2.846 1 98.56 220 ALA B O 1
ATOM 3970 N N . SER B 1 221 ? -10.195 2.545 0.791 1 98.69 221 SER B N 1
ATOM 3971 C CA . SER B 1 221 ? -8.867 2.059 0.417 1 98.69 221 SER B CA 1
ATOM 3972 C C . SER B 1 221 ? -8.188 3.012 -0.559 1 98.69 221 SER B C 1
ATOM 3974 O O . SER B 1 221 ? -8.844 3.834 -1.196 1 98.69 221 SER B O 1
ATOM 3976 N N . ALA B 1 222 ? -6.898 2.928 -0.616 1 98.81 222 ALA B N 1
ATOM 3977 C CA . ALA B 1 222 ? -6.133 3.816 -1.485 1 98.81 222 ALA B CA 1
ATOM 3978 C C . ALA B 1 222 ? -5.422 3.029 -2.584 1 98.81 222 ALA B C 1
ATOM 3980 O O . ALA B 1 222 ? -4.918 1.931 -2.342 1 98.81 222 ALA B O 1
ATOM 3981 N N . TYR B 1 223 ? -5.328 3.637 -3.764 1 98.69 223 TYR B N 1
ATOM 3982 C CA . TYR B 1 223 ? -4.648 3.016 -4.895 1 98.69 223 TYR B CA 1
ATOM 3983 C C . TYR B 1 223 ? -3.893 4.055 -5.715 1 98.69 223 TYR B C 1
ATOM 3985 O O . TYR B 1 223 ? -4.324 5.207 -5.82 1 98.69 223 TYR B O 1
ATOM 3993 N N . ASP B 1 224 ? -2.791 3.584 -6.262 1 98.44 224 ASP B N 1
ATOM 3994 C CA . ASP B 1 224 ? -2.131 4.383 -7.289 1 98.44 224 ASP B CA 1
ATOM 3995 C C . ASP B 1 224 ? -3.016 4.527 -8.523 1 98.44 224 ASP B C 1
ATOM 3997 O O . ASP B 1 224 ? -3.682 3.572 -8.93 1 98.44 224 ASP B O 1
ATOM 4001 N N . THR B 1 225 ? -2.865 5.664 -9.188 1 98.06 225 THR B N 1
ATOM 4002 C CA . THR B 1 225 ? -3.729 6.008 -10.312 1 98.06 225 THR B CA 1
ATOM 4003 C C . THR B 1 225 ? -3.625 4.957 -11.414 1 98.06 225 THR B C 1
ATOM 4005 O O . THR B 1 225 ? -4.641 4.465 -11.906 1 98.06 225 THR B O 1
ATOM 4008 N N . ARG B 1 226 ? -2.432 4.586 -11.805 1 96.56 226 ARG B N 1
ATOM 4009 C CA . ARG B 1 226 ? -2.277 3.613 -12.883 1 96.56 226 ARG B CA 1
ATOM 4010 C C . ARG B 1 226 ? -2.568 2.199 -12.391 1 96.56 226 ARG B C 1
ATOM 4012 O O . ARG B 1 226 ? -3.152 1.393 -13.117 1 96.56 226 ARG B O 1
ATOM 4019 N N . HIS B 1 227 ? -2.119 1.912 -11.172 1 97 227 HIS B N 1
ATOM 4020 C CA . HIS B 1 227 ? -2.426 0.616 -10.578 1 97 227 HIS B CA 1
ATOM 4021 C C . HIS B 1 227 ? -3.932 0.379 -10.516 1 97 227 HIS B C 1
ATOM 4023 O O . HIS B 1 227 ? -4.391 -0.754 -10.68 1 97 227 HIS B O 1
ATOM 4029 N N . TYR B 1 228 ? -4.691 1.458 -10.328 1 97.19 228 TYR B N 1
ATOM 4030 C CA . TYR B 1 228 ? -6.145 1.407 -10.203 1 97.19 228 TYR B CA 1
ATOM 4031 C C . TYR B 1 228 ? -6.777 0.842 -11.469 1 97.19 228 TYR B C 1
ATOM 4033 O O . TYR B 1 228 ? -7.844 0.221 -11.414 1 97.19 228 TYR B O 1
ATOM 4041 N N . LEU B 1 229 ? -6.086 0.951 -12.602 1 95.06 229 LEU B N 1
ATOM 4042 C CA . LEU B 1 229 ? -6.59 0.527 -13.906 1 95.06 229 LEU B CA 1
ATOM 4043 C C . LEU B 1 229 ? -6.32 -0.956 -14.133 1 95.06 229 LEU B C 1
ATOM 4045 O O . LEU B 1 229 ? -6.832 -1.542 -15.094 1 95.06 229 LEU B O 1
ATOM 4049 N N . HIS B 1 230 ? -5.566 -1.574 -13.242 1 93.75 230 HIS B N 1
ATOM 4050 C CA . HIS B 1 230 ? -5.152 -2.961 -13.422 1 93.75 230 HIS B CA 1
ATOM 4051 C C . HIS B 1 230 ? -5.934 -3.893 -12.508 1 93.75 230 HIS B C 1
ATOM 4053 O O . HIS B 1 230 ? -5.383 -4.863 -11.977 1 93.75 230 HIS B O 1
ATOM 4059 N N . GLY B 1 231 ? -7.172 -3.566 -12.297 1 93.88 231 GLY B N 1
ATOM 4060 C CA . GLY B 1 231 ? -7.957 -4.527 -11.539 1 93.88 231 GLY B CA 1
ATOM 4061 C C . GLY B 1 231 ? -8.773 -3.891 -10.43 1 93.88 231 GLY B C 1
ATOM 4062 O O . GLY B 1 231 ? -9.977 -4.137 -10.32 1 93.88 231 GLY B O 1
ATOM 4063 N N . PRO B 1 232 ? -8.195 -3.014 -9.602 1 96.69 232 PRO B N 1
ATOM 4064 C CA . PRO B 1 232 ? -8.922 -2.469 -8.461 1 96.69 232 PRO B CA 1
ATOM 4065 C C . PRO B 1 232 ? -10.211 -1.757 -8.859 1 96.69 232 PRO B C 1
ATOM 4067 O O . PRO B 1 232 ? -11.211 -1.835 -8.148 1 96.69 232 PRO B O 1
ATOM 4070 N N . LEU B 1 233 ? -10.227 -1.142 -10.008 1 96.75 233 LEU B N 1
ATOM 4071 C CA . LEU B 1 233 ? -11.383 -0.377 -10.461 1 96.75 233 LEU B CA 1
ATOM 4072 C C . LEU B 1 233 ? -12.578 -1.29 -10.695 1 96.75 233 LEU B C 1
ATOM 4074 O O . LEU B 1 233 ? -13.727 -0.832 -10.688 1 96.75 233 LEU B O 1
ATOM 4078 N N . GLU B 1 234 ? -12.391 -2.584 -10.85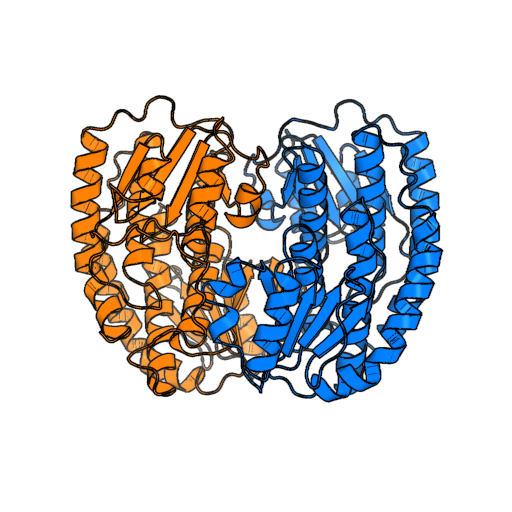9 1 95.5 234 GLU B N 1
ATOM 4079 C CA . GLU B 1 234 ? -13.422 -3.531 -11.281 1 95.5 234 GLU B CA 1
ATOM 4080 C C . GLU B 1 234 ? -14.523 -3.645 -10.234 1 95.5 234 GLU B C 1
ATOM 4082 O O . GLU B 1 234 ? -15.648 -4.039 -10.547 1 95.5 234 GLU B O 1
ATOM 4087 N N . ALA B 1 235 ? -14.219 -3.262 -8.992 1 95.94 235 ALA B N 1
ATOM 4088 C CA . ALA B 1 235 ? -15.203 -3.402 -7.914 1 95.94 235 ALA B CA 1
ATOM 4089 C C . ALA B 1 235 ? -16.094 -2.164 -7.816 1 95.94 235 ALA B C 1
ATOM 4091 O O . ALA B 1 235 ? -17.078 -2.158 -7.074 1 95.94 235 ALA B O 1
ATOM 4092 N N . MET B 1 236 ? -15.82 -1.077 -8.516 1 95.94 236 MET B N 1
ATOM 4093 C CA . MET B 1 236 ? -16.531 0.19 -8.352 1 95.94 236 MET B CA 1
ATOM 4094 C C . MET B 1 236 ? -17.734 0.257 -9.266 1 95.94 236 MET B C 1
ATOM 4096 O O . MET B 1 236 ? -17.688 -0.186 -10.414 1 95.94 236 MET B O 1
ATOM 4100 N N . ASP B 1 237 ? -18.828 0.743 -8.727 1 95.5 237 ASP B N 1
ATOM 4101 C CA . ASP B 1 237 ? -20.062 1.007 -9.453 1 95.5 237 ASP B CA 1
ATOM 4102 C C . ASP B 1 237 ? -20.875 2.102 -8.773 1 95.5 237 ASP B C 1
ATOM 4104 O O . ASP B 1 237 ? -20.344 2.885 -7.988 1 95.5 237 ASP B O 1
ATOM 4108 N N . ALA B 1 238 ? -22.188 2.17 -9.078 1 94.88 238 ALA B N 1
ATOM 4109 C CA . ALA B 1 238 ? -23.031 3.258 -8.602 1 94.88 238 ALA B CA 1
ATOM 4110 C C . ALA B 1 238 ? -23.188 3.207 -7.082 1 94.88 238 ALA B C 1
ATOM 4112 O O . ALA B 1 238 ? -23.578 4.195 -6.457 1 94.88 238 ALA B O 1
ATOM 4113 N N . THR B 1 239 ? -22.828 2.07 -6.43 1 96.12 239 THR B N 1
ATOM 4114 C CA . THR B 1 239 ? -23 1.921 -4.988 1 96.12 239 THR B CA 1
ATOM 4115 C C . THR B 1 239 ? -21.734 2.295 -4.246 1 96.12 239 THR B C 1
ATOM 4117 O O . THR B 1 239 ? -21.672 2.225 -3.018 1 96.12 239 THR B O 1
ATOM 4120 N N . THR B 1 240 ? -20.719 2.723 -4.992 1 97.69 240 THR B N 1
ATOM 4121 C CA . THR B 1 240 ? -19.438 3.086 -4.402 1 97.69 240 THR B CA 1
ATOM 4122 C C . THR B 1 240 ? -19.078 4.527 -4.75 1 97.69 240 THR B C 1
ATOM 4124 O O . THR B 1 240 ? -19.75 5.164 -5.566 1 97.69 240 THR B O 1
ATOM 4127 N N . GLY B 1 241 ? -18.156 5.137 -4.035 1 98.25 241 GLY B N 1
ATOM 4128 C CA . GLY B 1 241 ? -17.625 6.461 -4.32 1 98.25 241 GLY B CA 1
ATOM 4129 C C . GLY B 1 241 ? -16.125 6.457 -4.57 1 98.25 241 GLY B C 1
ATOM 4130 O O . GLY B 1 241 ? -15.438 5.508 -4.203 1 98.25 241 GLY B O 1
ATOM 4131 N N . VAL B 1 242 ? -15.672 7.465 -5.227 1 98.81 242 VAL B N 1
ATOM 4132 C CA . VAL B 1 242 ? -14.242 7.559 -5.508 1 98.81 242 VAL B CA 1
ATOM 4133 C C . VAL B 1 242 ? -13.75 8.977 -5.23 1 98.81 242 VAL B C 1
ATOM 4135 O O . VAL B 1 242 ? -14.391 9.953 -5.637 1 98.81 242 VAL B O 1
ATOM 4138 N N . LEU B 1 243 ? -12.703 9.125 -4.48 1 98.94 243 LEU B N 1
ATOM 4139 C CA . LEU B 1 243 ? -11.977 10.367 -4.238 1 98.94 243 LEU B CA 1
ATOM 4140 C C . LEU B 1 243 ? -10.633 10.352 -4.957 1 98.94 243 LEU B C 1
ATOM 4142 O O . LEU B 1 243 ? -9.773 9.508 -4.672 1 98.94 243 LEU B O 1
ATOM 4146 N N . ILE B 1 244 ? -10.422 11.242 -5.898 1 98.94 244 ILE B N 1
ATOM 4147 C CA . ILE B 1 244 ? -9.227 11.266 -6.723 1 98.94 244 ILE B CA 1
ATOM 4148 C C . ILE B 1 244 ? -8.438 12.547 -6.457 1 98.94 244 ILE B C 1
ATOM 4150 O O . ILE B 1 244 ? -9.016 13.633 -6.367 1 98.94 244 ILE B O 1
ATOM 4154 N N . ILE B 1 245 ? -7.125 12.414 -6.312 1 98.94 245 ILE B N 1
ATOM 4155 C CA . ILE B 1 245 ? -6.246 13.555 -6.055 1 98.94 245 ILE B CA 1
ATOM 4156 C C . ILE B 1 245 ? -5.172 13.625 -7.137 1 98.94 245 ILE B C 1
ATOM 4158 O O . ILE B 1 245 ? -4.363 12.711 -7.281 1 98.94 245 ILE B O 1
ATOM 4162 N N . GLY B 1 246 ? -5.137 14.688 -7.871 1 98.81 246 GLY B N 1
ATOM 4163 C CA . GLY B 1 246 ? -4.098 14.867 -8.875 1 98.81 246 GLY B CA 1
ATOM 4164 C C . GLY B 1 246 ? -4.559 15.688 -10.062 1 98.81 246 GLY B C 1
ATOM 4165 O O . GLY B 1 246 ? -5.691 16.172 -10.094 1 98.81 246 GLY B O 1
ATOM 4166 N N . ASP B 1 247 ? -3.725 15.945 -11.055 1 98.56 247 ASP B N 1
ATOM 4167 C CA . ASP B 1 247 ? -4.035 16.781 -12.203 1 98.56 247 ASP B CA 1
ATOM 4168 C C . ASP B 1 247 ? -3.541 16.156 -13.5 1 98.56 247 ASP B C 1
ATOM 4170 O O . ASP B 1 247 ? -3.518 16.797 -14.547 1 98.56 247 ASP B O 1
ATOM 4174 N N . GLY B 1 248 ? -3.033 14.992 -13.492 1 96.38 248 GLY B N 1
ATOM 4175 C CA . GLY B 1 248 ? -2.637 14.242 -14.672 1 96.38 248 GLY B CA 1
ATOM 4176 C C . GLY B 1 248 ? -3.713 13.297 -15.164 1 96.38 248 GLY B C 1
ATOM 4177 O O . GLY B 1 248 ? -4.836 13.711 -15.445 1 96.38 248 GLY B O 1
ATOM 4178 N N . ARG B 1 249 ? -3.34 11.969 -15.219 1 95.31 249 ARG B N 1
ATOM 4179 C CA . ARG B 1 249 ? -4.285 10.938 -15.633 1 95.31 249 ARG B CA 1
ATOM 4180 C C . ARG B 1 249 ? -5.516 10.93 -14.734 1 95.31 249 ARG B C 1
ATOM 4182 O O . ARG B 1 249 ? -6.57 10.422 -15.117 1 95.31 249 ARG B O 1
ATOM 4189 N N . GLU B 1 250 ? -5.344 11.555 -13.609 1 98.44 250 GLU B N 1
ATOM 4190 C CA . GLU B 1 250 ? -6.418 11.594 -12.625 1 98.44 250 GLU B CA 1
ATOM 4191 C C . GLU B 1 250 ? -7.645 12.312 -13.172 1 98.44 250 GLU B C 1
ATOM 4193 O O . GLU B 1 250 ? -8.781 11.969 -12.836 1 98.44 250 GLU B O 1
ATOM 4198 N N . VAL B 1 251 ? -7.406 13.328 -14 1 98.38 251 VAL B N 1
ATOM 4199 C CA . VAL B 1 251 ? -8.516 14.094 -14.555 1 98.38 251 VAL B CA 1
ATOM 4200 C C . VAL B 1 251 ? -9.352 13.203 -15.469 1 98.38 251 VAL B C 1
ATOM 4202 O O . VAL B 1 251 ? -10.578 13.156 -15.344 1 98.38 251 VAL B O 1
ATOM 4205 N N . GLU B 1 252 ? -8.688 12.508 -16.359 1 96.56 252 GLU B N 1
ATOM 4206 C CA . GLU B 1 252 ? -9.391 11.562 -17.219 1 96.56 252 GLU B CA 1
ATOM 4207 C C . GLU B 1 252 ? -10.055 10.453 -16.406 1 96.56 252 GLU B C 1
ATOM 4209 O O . GLU B 1 252 ? -11.156 10.016 -16.734 1 96.56 252 GLU B O 1
ATOM 4214 N N . LEU B 1 253 ? -9.367 9.977 -15.414 1 97.38 253 LEU B N 1
ATOM 4215 C CA . LEU B 1 253 ? -9.906 8.93 -14.555 1 97.38 253 LEU B CA 1
ATOM 4216 C C . LEU B 1 253 ? -11.188 9.391 -13.875 1 97.38 253 LEU B C 1
ATOM 4218 O O . LEU B 1 253 ? -12.148 8.625 -13.75 1 97.38 253 LEU B O 1
ATOM 4222 N N . ALA B 1 254 ? -11.203 10.641 -13.406 1 98.38 254 ALA B N 1
ATOM 4223 C CA . ALA B 1 254 ? -12.383 11.18 -12.742 1 98.38 254 ALA B CA 1
ATOM 4224 C C . ALA B 1 254 ? -13.594 11.148 -13.672 1 98.38 254 ALA B C 1
ATOM 4226 O O . ALA B 1 254 ? -14.695 10.766 -13.258 1 98.38 254 ALA B O 1
ATOM 4227 N N . ARG B 1 255 ? -13.367 11.477 -14.914 1 97.19 255 ARG B N 1
ATOM 4228 C CA . ARG B 1 255 ? -14.445 11.461 -15.898 1 97.19 255 ARG B CA 1
ATOM 4229 C C . ARG B 1 255 ? -14.891 10.031 -16.203 1 97.19 255 ARG B C 1
ATOM 4231 O O . ARG B 1 255 ? -16.094 9.766 -16.344 1 97.19 255 ARG B O 1
ATOM 4238 N N . GLN B 1 256 ? -13.953 9.164 -16.328 1 95.31 256 GLN B N 1
ATOM 4239 C CA . GLN B 1 256 ? -14.258 7.758 -16.578 1 95.31 256 GLN B CA 1
ATOM 4240 C C . GLN B 1 256 ? -15.094 7.164 -15.461 1 95.31 256 GLN B C 1
ATOM 4242 O O . GLN B 1 256 ? -16.078 6.473 -15.719 1 95.31 256 GLN B O 1
ATOM 4247 N N . VAL B 1 257 ? -14.711 7.422 -14.211 1 96.62 257 VAL B N 1
ATOM 4248 C CA . VAL B 1 257 ? -15.406 6.883 -13.047 1 96.62 257 VAL B CA 1
ATOM 4249 C C . VAL B 1 257 ? -16.812 7.492 -12.953 1 96.62 257 VAL B C 1
ATOM 4251 O O . VAL B 1 257 ? -17.766 6.809 -12.586 1 96.62 257 VAL B O 1
ATOM 4254 N N . GLU B 1 258 ? -16.891 8.758 -13.258 1 97.31 258 GLU B N 1
ATOM 4255 C CA . GLU B 1 258 ? -18.203 9.391 -13.312 1 97.31 258 GLU B CA 1
ATOM 4256 C C . GLU B 1 258 ? -19.109 8.703 -14.32 1 97.31 258 GLU B C 1
ATOM 4258 O O . GLU B 1 258 ? -20.297 8.461 -14.039 1 97.31 258 GLU B O 1
ATOM 4263 N N . ARG B 1 259 ? -18.578 8.383 -15.5 1 95.31 259 ARG B N 1
ATOM 4264 C CA . ARG B 1 259 ? -19.359 7.742 -16.562 1 95.31 259 ARG B CA 1
ATOM 4265 C C . ARG B 1 259 ? -19.844 6.355 -16.125 1 95.31 259 ARG B C 1
ATOM 4267 O O . ARG B 1 259 ? -20.906 5.91 -16.531 1 95.31 259 ARG B O 1
ATOM 4274 N N . ILE B 1 260 ? -19.109 5.715 -15.328 1 92.38 260 ILE B N 1
ATOM 4275 C CA . ILE B 1 260 ? -19.469 4.402 -14.805 1 92.38 260 ILE B CA 1
ATOM 4276 C C . ILE B 1 260 ? -20.656 4.531 -13.859 1 92.38 260 ILE B C 1
ATOM 4278 O O . ILE B 1 260 ? -21.391 3.559 -13.633 1 92.38 260 ILE B O 1
ATOM 4282 N N . GLY B 1 261 ? -20.828 5.773 -13.234 1 94.75 261 GLY B N 1
ATOM 4283 C CA . GLY B 1 261 ? -21.953 6.035 -12.344 1 94.75 261 GLY B CA 1
ATOM 4284 C C . GLY B 1 261 ? -21.531 6.262 -10.906 1 94.75 261 GLY B C 1
ATOM 4285 O O . GLY B 1 261 ? -22.391 6.434 -10.031 1 94.75 261 GLY B O 1
ATOM 4286 N N . CYS B 1 262 ? -20.219 6.215 -10.641 1 96.56 262 CYS B N 1
ATOM 4287 C CA . CYS B 1 262 ? -19.75 6.477 -9.289 1 96.56 262 CYS B CA 1
ATOM 4288 C C . CYS B 1 262 ? -19.781 7.969 -8.977 1 96.56 262 CYS B C 1
ATOM 4290 O O . CYS B 1 262 ? -19.328 8.789 -9.773 1 96.56 262 CYS B O 1
ATOM 4292 N N . PRO B 1 263 ? -20.375 8.383 -7.836 1 98.06 263 PRO B N 1
ATOM 4293 C CA . PRO B 1 263 ? -20.016 9.727 -7.375 1 98.06 263 PRO B CA 1
ATOM 4294 C C . PRO B 1 263 ? -18.516 9.898 -7.188 1 98.06 263 PRO B C 1
ATOM 4296 O O . PRO B 1 263 ? -17.844 9.023 -6.625 1 98.06 263 PRO B O 1
ATOM 4299 N N . VAL B 1 264 ? -17.969 10.992 -7.66 1 98.69 264 VAL B N 1
ATOM 4300 C CA . VAL B 1 264 ? -16.516 11.18 -7.637 1 98.69 264 VAL B CA 1
ATOM 4301 C C . VAL B 1 264 ? -16.188 12.609 -7.207 1 98.69 264 VAL B C 1
ATOM 4303 O O . VAL B 1 264 ? -16.859 13.555 -7.617 1 98.69 264 VAL B O 1
ATOM 4306 N N . VAL B 1 265 ? -15.25 12.766 -6.328 1 98.88 265 VAL B N 1
ATOM 4307 C CA . VAL B 1 265 ? -14.617 14.039 -5.992 1 98.88 265 VAL B CA 1
ATOM 4308 C C . VAL B 1 265 ? -13.211 14.086 -6.578 1 98.88 265 VAL B C 1
ATOM 4310 O O . VAL B 1 265 ? -12.445 13.125 -6.441 1 98.88 265 VAL B O 1
ATOM 4313 N N . LEU B 1 266 ? -12.859 15.109 -7.27 1 98.94 266 LEU B N 1
ATOM 4314 C CA . LEU B 1 266 ? -11.508 15.352 -7.766 1 98.94 266 LEU B CA 1
ATOM 4315 C C . LEU B 1 266 ? -10.883 16.562 -7.074 1 98.94 266 LEU B C 1
ATOM 4317 O O . LEU B 1 266 ? -11.398 17.672 -7.172 1 98.94 266 LEU B O 1
ATOM 4321 N N . VAL B 1 267 ? -9.875 16.344 -6.285 1 98.94 267 VAL B N 1
ATOM 4322 C CA . VAL B 1 267 ? -9.023 17.406 -5.777 1 98.94 267 VAL B CA 1
ATOM 4323 C C . VAL B 1 267 ? -7.883 17.672 -6.762 1 98.94 267 VAL B C 1
ATOM 4325 O O . VAL B 1 267 ? -7.047 16.781 -6.996 1 98.94 267 VAL B O 1
ATOM 4328 N N . THR B 1 268 ? -7.82 18.891 -7.344 1 98.94 268 THR B N 1
ATOM 4329 C CA . THR B 1 268 ? -6.91 19.062 -8.469 1 98.94 268 THR B CA 1
ATOM 4330 C C . THR B 1 268 ? -6.391 20.5 -8.531 1 98.94 268 THR B C 1
ATOM 4332 O O . THR B 1 268 ? -7.039 21.422 -8.031 1 98.94 268 THR B O 1
ATOM 4335 N N . THR B 1 269 ? -5.203 20.625 -9.039 1 98.75 269 THR B N 1
ATOM 4336 C CA . THR B 1 269 ? -4.637 21.938 -9.32 1 98.75 269 THR B CA 1
ATOM 4337 C C . THR B 1 269 ? -5.059 22.422 -10.703 1 98.75 269 THR B C 1
ATOM 4339 O O . THR B 1 269 ? -4.789 23.578 -11.078 1 98.75 269 THR B O 1
ATOM 4342 N N . ASP B 1 270 ? -5.688 21.562 -11.5 1 98.5 270 ASP B N 1
ATOM 4343 C CA . ASP B 1 270 ? -6.133 21.922 -12.844 1 98.5 270 ASP B CA 1
ATOM 4344 C C . ASP B 1 270 ? -7.398 22.766 -12.797 1 98.5 270 ASP B C 1
ATOM 4346 O O . ASP B 1 270 ? -8.5 22.25 -12.656 1 98.5 270 ASP B O 1
ATOM 4350 N N . ARG B 1 271 ? -7.27 24.047 -13.078 1 97.5 271 ARG B N 1
ATOM 4351 C CA . ARG B 1 271 ? -8.359 25.016 -12.938 1 97.5 271 ARG B CA 1
ATOM 4352 C C . ARG B 1 271 ? -9.367 24.875 -14.078 1 97.5 271 ARG B C 1
ATOM 4354 O O . ARG B 1 271 ? -10.477 25.391 -13.992 1 97.5 271 ARG B O 1
ATOM 4361 N N . SER B 1 272 ? -9.016 24.094 -15.078 1 97.94 272 SER B N 1
ATOM 4362 C CA . SER B 1 272 ? -9.883 23.984 -16.25 1 97.94 272 SER B CA 1
ATO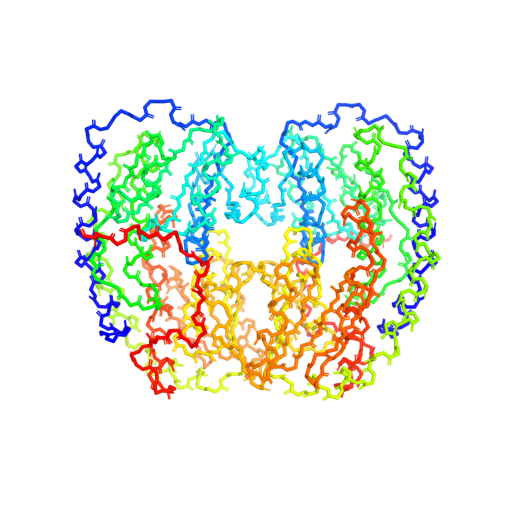M 4363 C C . SER B 1 272 ? -10.969 22.953 -16.031 1 97.94 272 SER B C 1
ATOM 4365 O O . SER B 1 272 ? -11.945 22.891 -16.797 1 97.94 272 SER B O 1
ATOM 4367 N N . VAL B 1 273 ? -10.773 22.109 -15.07 1 98.31 273 VAL B N 1
ATOM 4368 C CA . VAL B 1 273 ? -11.734 21.031 -14.836 1 98.31 273 VAL B CA 1
ATOM 4369 C C . VAL B 1 273 ? -12.914 21.562 -14.031 1 98.31 273 VAL B C 1
ATOM 4371 O O . VAL B 1 273 ? -12.734 22.281 -13.047 1 98.31 273 VAL B O 1
ATOM 4374 N N . GLN B 1 274 ? -14.172 21.234 -14.406 1 97.94 274 GLN B N 1
ATOM 4375 C CA . GLN B 1 274 ? -15.383 21.719 -13.75 1 97.94 274 GLN B CA 1
ATOM 4376 C C . GLN B 1 274 ? -16.234 20.547 -13.25 1 97.94 274 GLN B C 1
ATOM 4378 O O . GLN B 1 274 ? -16.016 19.406 -13.641 1 97.94 274 GLN B O 1
ATOM 4383 N N . ASP B 1 275 ? -17.203 20.906 -12.414 1 98.25 275 ASP B N 1
ATOM 4384 C CA . ASP B 1 275 ? -18.125 19.922 -11.875 1 98.25 275 ASP B CA 1
ATOM 4385 C C . ASP B 1 275 ? -18.938 19.25 -12.984 1 98.25 275 ASP B C 1
ATOM 4387 O O . ASP B 1 275 ? -19.141 19.844 -14.047 1 98.25 275 ASP B O 1
ATOM 4391 N N . GLY B 1 276 ? -19.219 18.047 -12.797 1 97.75 276 GLY B N 1
ATOM 4392 C CA . GLY B 1 276 ? -20.234 17.328 -13.562 1 97.75 276 GLY B CA 1
ATOM 4393 C C . GLY B 1 276 ? -21.422 16.906 -12.719 1 97.75 276 GLY B C 1
ATOM 4394 O O . GLY B 1 276 ? -21.594 17.391 -11.602 1 97.75 276 GLY B O 1
ATOM 4395 N N . ASP B 1 277 ? -22.328 16.125 -13.25 1 96.62 277 ASP B N 1
ATOM 4396 C CA . ASP B 1 277 ? -23.484 15.641 -12.508 1 96.62 277 ASP B CA 1
ATOM 4397 C C . ASP B 1 277 ? -23.047 14.82 -11.297 1 96.62 277 ASP B C 1
ATOM 4399 O O . ASP B 1 277 ? -23.594 14.992 -10.203 1 96.62 277 ASP B O 1
ATOM 4403 N N . GLY B 1 278 ? -22.062 13.906 -11.578 1 97.31 278 GLY B N 1
ATOM 4404 C CA . GLY B 1 278 ? -21.594 13.047 -10.508 1 97.31 278 GLY B CA 1
ATOM 4405 C C . GLY B 1 278 ? -20.203 13.398 -10.031 1 97.31 278 GLY B C 1
ATOM 4406 O O . GLY B 1 278 ? -19.688 12.805 -9.078 1 97.31 278 GLY B O 1
ATOM 4407 N N . LEU B 1 279 ? -19.562 14.422 -10.688 1 98.5 279 LEU B N 1
ATOM 4408 C CA . LEU B 1 279 ? -18.203 14.844 -10.383 1 98.5 279 LEU B CA 1
ATOM 4409 C C . LEU B 1 279 ? -18.203 16.172 -9.625 1 98.5 279 LEU B C 1
ATOM 4411 O O . LEU B 1 279 ? -18.734 17.172 -10.117 1 98.5 279 LEU B O 1
ATOM 4415 N N . THR B 1 280 ? -17.719 16.172 -8.445 1 98.75 280 THR B N 1
ATOM 4416 C CA . THR B 1 280 ? -17.453 17.391 -7.703 1 98.75 280 THR B CA 1
ATOM 4417 C C . THR B 1 280 ? -15.953 17.719 -7.727 1 98.75 280 THR B C 1
ATOM 4419 O O . THR B 1 280 ? -15.125 16.891 -7.348 1 98.75 280 THR B O 1
ATOM 4422 N N . VAL B 1 281 ? -15.625 18.922 -8.164 1 98.75 281 VAL B N 1
ATOM 4423 C CA . VAL B 1 281 ? -14.219 19.297 -8.312 1 98.75 281 VAL B CA 1
ATOM 4424 C C . VAL B 1 281 ? -13.844 20.312 -7.234 1 98.75 281 VAL B C 1
ATOM 4426 O O . VAL B 1 281 ? -14.547 21.312 -7.043 1 98.75 281 VAL B O 1
ATOM 4429 N N . ILE B 1 282 ? -12.797 20.062 -6.531 1 98.75 282 ILE B N 1
ATOM 4430 C CA . ILE B 1 282 ? -12.211 21 -5.578 1 98.75 282 ILE B CA 1
ATOM 4431 C C . ILE B 1 282 ? -10.836 21.438 -6.078 1 98.75 282 ILE B C 1
ATOM 4433 O O . ILE B 1 282 ? -9.906 20.641 -6.156 1 98.75 282 ILE B O 1
ATOM 4437 N N . HIS B 1 283 ? -10.727 22.703 -6.352 1 98.5 283 HIS B N 1
ATOM 4438 C CA . HIS B 1 283 ? -9.461 23.25 -6.816 1 98.5 283 HIS B CA 1
ATOM 4439 C C . HIS B 1 283 ? -8.562 23.641 -5.648 1 98.5 283 HIS B C 1
ATOM 4441 O O . HIS B 1 283 ? -9.016 24.25 -4.684 1 98.5 283 HIS B O 1
ATOM 4447 N N . VAL B 1 284 ? -7.34 23.266 -5.719 1 98.75 284 VAL B N 1
ATOM 4448 C CA . VAL B 1 284 ? -6.336 23.656 -4.738 1 98.75 284 VAL B CA 1
ATOM 4449 C C . VAL B 1 284 ? -5.156 24.328 -5.449 1 98.75 284 VAL B C 1
ATOM 4451 O O . VAL B 1 284 ? -4.902 24.062 -6.625 1 98.75 284 VAL B O 1
ATOM 4454 N N . PRO B 1 285 ? -4.473 25.234 -4.754 1 98.12 285 PRO B N 1
ATOM 4455 C CA . PRO B 1 285 ? -3.328 25.875 -5.406 1 98.12 285 PRO B CA 1
ATOM 4456 C C . PRO B 1 285 ? -2.166 24.906 -5.637 1 98.12 285 PRO B C 1
ATOM 4458 O O . PRO B 1 285 ? -1.911 24.031 -4.805 1 98.12 285 PRO B O 1
ATOM 4461 N N . ARG B 1 286 ? -1.459 25.094 -6.75 1 97.44 286 ARG B N 1
ATOM 4462 C CA . ARG B 1 286 ? -0.284 24.297 -7.062 1 97.44 286 ARG B CA 1
ATOM 4463 C C . ARG B 1 286 ? 0.909 24.703 -6.211 1 97.44 286 ARG B C 1
ATOM 4465 O O . ARG B 1 286 ? 1.153 25.906 -6.012 1 97.44 286 ARG B O 1
ATOM 4472 N N . ARG B 1 287 ? 1.598 23.734 -5.664 1 96.31 287 ARG B N 1
ATOM 4473 C CA . ARG B 1 287 ? 2.883 23.922 -5 1 96.31 287 ARG B CA 1
ATOM 4474 C C . ARG B 1 287 ? 3.984 23.141 -5.707 1 96.31 287 ARG B C 1
ATOM 4476 O O . ARG B 1 287 ? 3.756 22.016 -6.184 1 96.31 287 ARG B O 1
ATOM 4483 N N . ASP B 1 288 ? 5.184 23.688 -5.754 1 94.06 288 ASP B N 1
ATOM 4484 C CA . ASP B 1 288 ? 6.309 22.969 -6.348 1 94.06 288 ASP B CA 1
ATOM 4485 C C . ASP B 1 288 ? 6.797 21.844 -5.426 1 94.06 288 ASP B C 1
ATOM 4487 O O . ASP B 1 288 ? 7.184 20.781 -5.898 1 94.06 288 ASP B O 1
ATOM 4491 N N . ASN B 1 289 ? 6.84 22.156 -4.152 1 96.62 289 ASN B N 1
ATOM 4492 C CA . ASN B 1 289 ? 7.191 21.141 -3.162 1 96.62 289 ASN B CA 1
ATOM 4493 C C . ASN B 1 289 ? 6.051 20.156 -2.943 1 96.62 289 ASN B C 1
ATOM 4495 O O . ASN B 1 289 ? 4.949 20.547 -2.547 1 96.62 289 ASN B O 1
ATOM 4499 N N . LEU B 1 290 ? 6.344 18.844 -3.18 1 97.75 290 LEU B N 1
ATOM 4500 C CA . LEU B 1 290 ? 5.285 17.844 -3.16 1 97.75 290 LEU B CA 1
ATOM 4501 C C . LEU B 1 290 ? 4.719 17.688 -1.755 1 97.75 290 LEU B C 1
ATOM 4503 O O . LEU B 1 290 ? 3.549 17.328 -1.592 1 97.75 290 LEU B O 1
ATOM 4507 N N . ILE B 1 291 ? 5.535 17.922 -0.714 1 98.5 291 ILE B N 1
ATOM 4508 C CA . ILE B 1 291 ? 5.039 17.844 0.656 1 98.5 291 ILE B CA 1
ATOM 4509 C C . ILE B 1 291 ? 4.086 19 0.922 1 98.5 291 ILE B C 1
ATOM 4511 O O . ILE B 1 291 ? 3.016 18.828 1.502 1 98.5 291 ILE B O 1
ATOM 4515 N N . ALA B 1 292 ? 4.453 20.188 0.506 1 98.06 292 ALA B N 1
ATOM 4516 C CA . ALA B 1 292 ? 3.545 21.328 0.608 1 98.06 292 ALA B CA 1
ATOM 4517 C C . ALA B 1 292 ? 2.244 21.062 -0.144 1 98.06 292 ALA B C 1
ATOM 4519 O O . ALA B 1 292 ? 1.16 21.406 0.34 1 98.06 292 ALA B O 1
ATOM 4520 N N . GLN B 1 293 ? 2.369 20.5 -1.335 1 98.44 293 GLN B N 1
ATOM 4521 C CA . GLN B 1 293 ? 1.177 20.141 -2.098 1 98.44 293 GLN B CA 1
ATOM 4522 C C . GLN B 1 293 ? 0.309 19.156 -1.331 1 98.44 293 GLN B C 1
ATOM 4524 O O . GLN B 1 293 ? -0.919 19.266 -1.331 1 98.44 293 GLN B O 1
ATOM 4529 N N . GLY B 1 294 ? 0.951 18.141 -0.702 1 98.75 294 GLY B N 1
ATOM 4530 C CA . GLY B 1 294 ? 0.222 17.172 0.1 1 98.75 294 GLY B CA 1
ATOM 4531 C C . GLY B 1 294 ? -0.562 17.797 1.234 1 98.75 294 GLY B C 1
ATOM 4532 O O . GLY B 1 294 ? -1.669 17.359 1.552 1 98.75 294 GLY B O 1
ATOM 4533 N N . ILE B 1 295 ? -0.007 18.828 1.839 1 98.75 295 ILE B N 1
ATOM 4534 C CA . ILE B 1 295 ? -0.675 19.531 2.936 1 98.75 295 ILE B CA 1
ATOM 4535 C C . ILE B 1 295 ? -1.956 20.188 2.426 1 98.75 295 ILE B C 1
ATOM 4537 O O . ILE B 1 295 ? -3.004 20.094 3.068 1 98.75 295 ILE B O 1
ATOM 4541 N N . VAL B 1 296 ? -1.88 20.734 1.272 1 98.44 296 VAL B N 1
ATOM 4542 C CA . VAL B 1 296 ? -3.041 21.422 0.715 1 98.44 296 VAL B CA 1
ATOM 4543 C C . VAL B 1 296 ? -4.055 20.391 0.214 1 98.44 296 VAL B C 1
ATOM 4545 O O . VAL B 1 296 ? -5.266 20.578 0.37 1 98.44 296 VAL B O 1
ATOM 4548 N N . ASP B 1 297 ? -3.621 19.328 -0.35 1 98.88 297 ASP B N 1
ATOM 4549 C CA . ASP B 1 297 ? -4.469 18.312 -0.983 1 98.88 297 ASP B CA 1
ATOM 4550 C C . ASP B 1 297 ? -5.316 17.578 0.052 1 98.88 297 ASP B C 1
ATOM 4552 O O . ASP B 1 297 ? -6.438 17.156 -0.242 1 98.88 297 ASP B O 1
ATOM 4556 N N . ILE B 1 298 ? -4.82 17.422 1.277 1 98.88 298 ILE B N 1
ATOM 4557 C CA . ILE B 1 298 ? -5.465 16.531 2.244 1 98.88 298 ILE B CA 1
ATOM 4558 C C . ILE B 1 298 ? -6.629 17.266 2.914 1 98.88 298 ILE B C 1
ATOM 4560 O O . ILE B 1 298 ? -7.473 16.641 3.559 1 98.88 298 ILE B O 1
ATOM 4564 N N . LEU B 1 299 ? -6.707 18.609 2.785 1 98.75 299 LEU B N 1
ATOM 4565 C CA . LEU B 1 299 ? -7.668 19.406 3.533 1 98.75 299 LEU B CA 1
ATOM 4566 C C . LEU B 1 299 ? -9.102 19.047 3.131 1 98.75 299 LEU B C 1
ATOM 4568 O O . LEU B 1 299 ? -9.961 18.844 3.992 1 98.75 299 LEU B O 1
ATOM 4572 N N . ALA B 1 300 ? -9.391 18.922 1.877 1 98.62 300 ALA B N 1
ATOM 4573 C CA . ALA B 1 300 ? -10.734 18.562 1.423 1 98.62 300 ALA B CA 1
ATOM 4574 C C . ALA B 1 300 ? -11.109 17.156 1.883 1 98.62 300 ALA B C 1
ATOM 4576 O O . ALA B 1 300 ? -12.195 16.953 2.428 1 98.62 300 ALA B O 1
ATOM 4577 N N . PRO B 1 301 ? -10.258 16.172 1.679 1 98.62 301 PRO B N 1
ATOM 4578 C CA . PRO B 1 301 ? -10.555 14.836 2.199 1 98.62 301 PRO B CA 1
ATOM 4579 C C . PRO B 1 301 ? -10.867 14.844 3.693 1 98.62 301 PRO B C 1
ATOM 4581 O O . PRO B 1 301 ? -11.719 14.078 4.152 1 98.62 301 PRO B O 1
ATOM 4584 N N . GLN B 1 302 ? -10.117 15.648 4.488 1 98.19 302 GLN B N 1
ATOM 4585 C CA . GLN B 1 302 ? -10.406 15.758 5.914 1 98.19 302 GLN B CA 1
ATOM 4586 C C . GLN B 1 302 ? -11.82 16.266 6.148 1 98.19 302 GLN B C 1
ATOM 4588 O O . GLN B 1 302 ? -12.555 15.727 6.984 1 98.19 302 GLN B O 1
ATOM 4593 N N . LEU B 1 303 ? -12.227 17.266 5.441 1 97.88 303 LEU B N 1
ATOM 4594 C CA . LEU B 1 303 ? -13.578 17.781 5.559 1 97.88 303 LEU B CA 1
ATOM 4595 C C . LEU B 1 303 ? -14.609 16.766 5.098 1 97.88 303 LEU B C 1
ATOM 4597 O O . LEU B 1 303 ? -15.688 16.656 5.676 1 97.88 303 LEU B O 1
ATOM 4601 N N . ILE B 1 304 ? -14.305 16.047 4.039 1 97.94 304 ILE B N 1
ATOM 4602 C CA . ILE B 1 304 ? -15.203 15 3.557 1 97.94 304 ILE B CA 1
ATOM 4603 C C . ILE B 1 304 ? -15.398 13.953 4.645 1 97.94 304 ILE B C 1
ATOM 4605 O O . ILE B 1 304 ? -16.531 13.539 4.918 1 97.94 304 ILE B O 1
ATOM 4609 N N . ALA B 1 305 ? -14.281 13.492 5.238 1 96.5 305 ALA B N 1
ATOM 4610 C CA . ALA B 1 305 ? -14.383 12.531 6.336 1 96.5 305 ALA B CA 1
ATOM 4611 C C . ALA B 1 305 ? -15.258 13.078 7.461 1 96.5 305 ALA B C 1
ATOM 4613 O O . ALA B 1 305 ? -16.078 12.352 8.031 1 96.5 305 ALA B O 1
ATOM 4614 N N . ALA B 1 306 ? -15.07 14.398 7.805 1 95.69 306 ALA B N 1
ATOM 4615 C CA . ALA B 1 306 ? -15.891 15.031 8.836 1 95.69 306 ALA B CA 1
ATOM 4616 C C . ALA B 1 306 ? -17.359 15.031 8.445 1 95.69 306 ALA B C 1
ATOM 4618 O O . ALA B 1 306 ? -18.234 14.773 9.273 1 95.69 306 ALA B O 1
ATOM 4619 N N . GLN B 1 307 ? -17.641 15.352 7.219 1 95.38 307 GLN B N 1
ATOM 4620 C CA . GLN B 1 307 ? -19 15.391 6.703 1 95.38 307 GLN B CA 1
ATOM 4621 C C . GLN B 1 307 ? -19.672 14.023 6.812 1 95.38 307 GLN B C 1
ATOM 4623 O O . GLN B 1 307 ? -20.828 13.922 7.223 1 95.38 307 GLN B O 1
ATOM 4628 N N . LEU B 1 308 ? -18.969 13.023 6.438 1 95 308 LEU B N 1
ATOM 4629 C CA . LEU B 1 308 ? -19.5 11.664 6.484 1 95 308 LEU B CA 1
ATOM 4630 C C . LEU B 1 308 ? -19.641 11.18 7.922 1 95 308 LEU B C 1
ATOM 4632 O O . LEU B 1 308 ? -20.578 10.453 8.25 1 95 308 LEU B O 1
ATOM 4636 N N . SER B 1 309 ? -18.656 11.547 8.727 1 93.31 309 SER B N 1
ATOM 4637 C CA . SER B 1 309 ? -18.734 11.227 10.148 1 93.31 309 SER B CA 1
ATOM 4638 C C . SER B 1 309 ? -19.969 11.828 10.797 1 93.31 309 SER B C 1
ATOM 4640 O O . SER B 1 309 ? -20.688 11.148 11.531 1 93.31 309 SER B O 1
ATOM 4642 N N . ASP B 1 310 ? -20.234 13.109 10.539 1 91.75 310 ASP B N 1
ATOM 4643 C CA . ASP B 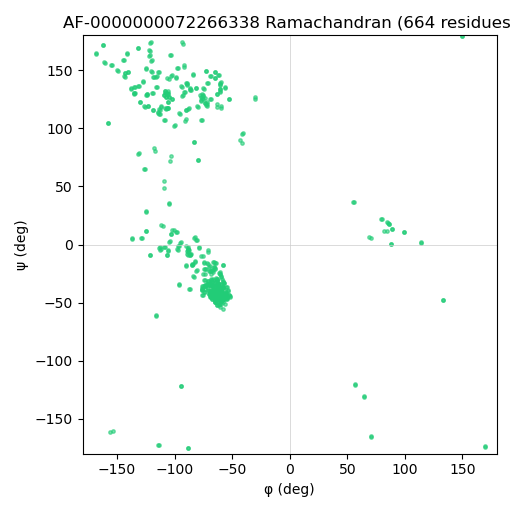1 310 ? -21.422 13.789 11.062 1 91.75 310 ASP B CA 1
ATOM 4644 C C . ASP B 1 310 ? -22.703 13.094 10.602 1 91.75 310 ASP B C 1
ATOM 4646 O O . ASP B 1 310 ? -23.625 12.891 11.398 1 91.75 310 ASP B O 1
ATOM 4650 N N . ALA B 1 311 ? -22.766 12.75 9.398 1 90.69 311 ALA B N 1
ATOM 4651 C CA . ALA B 1 311 ? -23.938 12.102 8.828 1 90.69 311 ALA B CA 1
ATOM 4652 C C . ALA B 1 311 ? -24.188 10.75 9.484 1 90.69 311 ALA B C 1
ATOM 4654 O O . ALA B 1 311 ? -25.328 10.305 9.594 1 90.69 311 ALA B O 1
ATOM 4655 N N . ALA B 1 312 ? -23.125 10.117 9.93 1 89.62 312 ALA B N 1
ATOM 4656 C CA . ALA B 1 312 ? -23.234 8.805 10.562 1 89.62 312 ALA B CA 1
ATOM 4657 C C . ALA B 1 312 ? -23.484 8.938 12.062 1 89.62 312 ALA B C 1
ATOM 4659 O O . ALA B 1 312 ? -23.594 7.938 12.773 1 89.62 312 ALA B O 1
ATOM 4660 N N . GLY B 1 313 ? -23.484 10.211 12.656 1 89.38 313 GLY B N 1
ATOM 4661 C CA . GLY B 1 313 ? -23.703 10.453 14.078 1 89.38 313 GLY B CA 1
ATOM 4662 C C . GLY B 1 313 ? -22.453 10.211 14.914 1 89.38 313 GLY B C 1
ATOM 4663 O O . GLY B 1 313 ? -22.562 9.891 16.109 1 89.38 313 GLY B O 1
ATOM 4664 N N . LEU B 1 314 ? -21.25 10.266 14.289 1 88.94 314 LEU B N 1
ATOM 4665 C CA . LEU B 1 314 ? -19.984 10.008 14.953 1 88.94 314 LEU B CA 1
ATOM 4666 C C . LEU B 1 314 ? -19.172 11.297 15.109 1 88.94 314 LEU B C 1
ATOM 4668 O O . LEU B 1 314 ? -17.984 11.336 14.781 1 88.94 314 LEU B O 1
ATOM 4672 N N . THR B 1 315 ? -19.625 12.336 15.664 1 78.69 315 THR B N 1
ATOM 4673 C CA . THR B 1 315 ? -19.016 13.656 15.695 1 78.69 315 THR B CA 1
ATOM 4674 C C . THR B 1 315 ? -17.812 13.68 16.641 1 78.69 315 THR B C 1
ATOM 4676 O O . THR B 1 315 ? -16.828 14.375 16.406 1 78.69 315 THR B O 1
ATOM 4679 N N . ASP B 1 316 ? -17.844 12.992 17.797 1 76.31 316 ASP B N 1
ATOM 4680 C CA . ASP B 1 316 ? -16.734 12.852 18.734 1 76.31 316 ASP B CA 1
ATOM 4681 C C . ASP B 1 316 ? -16.078 11.477 18.609 1 76.31 316 ASP B C 1
ATOM 4683 O O . ASP B 1 316 ? -16.109 10.695 19.562 1 76.31 316 ASP B O 1
ATOM 4687 N N . VAL B 1 317 ? -15.336 11.367 17.594 1 72.75 317 VAL B N 1
ATOM 4688 C CA . VAL B 1 317 ? -14.93 10.023 17.188 1 72.75 317 VAL B CA 1
ATOM 4689 C C . VAL B 1 317 ? -13.844 9.5 18.125 1 72.75 317 VAL B C 1
ATOM 4691 O O . VAL B 1 317 ? -12.867 10.195 18.391 1 72.75 317 VAL B O 1
ATOM 4694 N N . LYS B 1 318 ? -14.188 8.344 18.641 1 80.06 318 LYS B N 1
ATOM 4695 C CA . LYS B 1 318 ? -13.211 7.508 19.328 1 80.06 318 LYS B CA 1
ATOM 4696 C C . LYS B 1 318 ? -13.07 6.148 18.656 1 80.06 318 LYS B C 1
ATOM 4698 O O . LYS B 1 318 ? -14.023 5.641 18.062 1 80.06 318 LYS B O 1
ATOM 4703 N N . PHE B 1 319 ? -11.883 5.562 18.719 1 83.38 319 PHE B N 1
ATOM 4704 C CA . PHE B 1 319 ? -11.703 4.238 18.141 1 83.38 319 PHE B CA 1
ATOM 4705 C C . PHE B 1 319 ? -12.617 3.225 18.812 1 83.38 319 PHE B C 1
ATOM 4707 O O . PHE B 1 319 ? -12.734 3.209 20.047 1 83.38 319 PHE B O 1
ATOM 4714 N N . ARG B 1 320 ? -13.234 2.467 18 1 83.25 320 ARG B N 1
ATOM 4715 C CA . ARG B 1 320 ? -14.109 1.404 18.469 1 83.25 320 ARG B CA 1
ATOM 4716 C C . ARG B 1 320 ? -13.312 0.233 19.031 1 83.25 320 ARG B C 1
ATOM 4718 O O . ARG B 1 320 ? -13.734 -0.419 19.984 1 83.25 320 ARG B O 1
ATOM 4725 N N . TYR B 1 321 ? -12.164 -0.012 18.391 1 85.94 321 TYR B N 1
ATOM 4726 C CA . TYR B 1 321 ? -11.391 -1.198 18.734 1 85.94 321 TYR B CA 1
ATOM 4727 C C . TYR B 1 321 ? -10.023 -0.814 19.297 1 85.94 321 TYR B C 1
ATOM 4729 O O . TYR B 1 321 ? -9.023 -0.88 18.578 1 85.94 321 TYR B O 1
ATOM 4737 N N . ARG B 1 322 ? -9.945 -0.468 20.5 1 74.19 322 ARG B N 1
ATOM 4738 C CA . ARG B 1 322 ? -8.703 -0.016 21.109 1 74.19 322 ARG B CA 1
ATOM 4739 C C . ARG B 1 322 ? -7.762 -1.188 21.375 1 74.19 322 ARG B C 1
ATOM 4741 O O . ARG B 1 322 ? -8.18 -2.219 21.906 1 74.19 322 ARG B O 1
ATOM 4748 N N . MET B 1 323 ? -6.535 -0.948 20.844 1 77.75 323 MET B N 1
ATOM 4749 C CA . MET B 1 323 ? -5.5 -1.957 21.047 1 77.75 323 MET B CA 1
ATOM 4750 C C . MET B 1 323 ? -4.5 -1.501 22.109 1 77.75 323 MET B C 1
ATOM 4752 O O . MET B 1 323 ? -4.121 -0.328 22.141 1 77.75 323 MET B O 1
ATOM 4756 N N . GLN B 1 324 ? -4.043 -2.381 22.906 1 75.69 324 GLN B N 1
ATOM 4757 C CA . GLN B 1 324 ? -3.188 -2.023 24.031 1 75.69 324 GLN B CA 1
ATOM 4758 C C . GLN B 1 324 ? -1.712 -2.178 23.672 1 75.69 324 GLN B C 1
ATOM 4760 O O . GLN B 1 324 ? -0.835 -1.791 24.453 1 75.69 324 GLN B O 1
ATOM 4765 N N . ASP B 1 325 ? -1.463 -2.6 22.5 1 82.75 325 ASP B N 1
ATOM 4766 C CA . ASP B 1 325 ? -0.07 -2.924 22.203 1 82.75 325 ASP B CA 1
ATOM 4767 C C . ASP B 1 325 ? 0.427 -2.158 20.984 1 82.75 325 ASP B C 1
ATOM 4769 O O . ASP B 1 325 ? 1.319 -2.627 20.281 1 82.75 325 ASP B O 1
ATOM 4773 N N . THR B 1 326 ? -0.128 -0.981 20.734 1 87.88 326 THR B N 1
ATOM 4774 C CA . THR B 1 326 ? 0.284 -0.209 19.562 1 87.88 326 THR B CA 1
ATOM 4775 C C . THR B 1 326 ? 1.142 0.983 19.984 1 87.88 326 THR B C 1
ATOM 4777 O O . THR B 1 326 ? 1.728 1.657 19.125 1 87.88 326 THR B O 1
ATOM 4780 N N . LYS B 1 327 ? 1.235 1.263 21.281 1 87.69 327 LYS B N 1
ATOM 4781 C CA . LYS B 1 327 ? 2.008 2.395 21.797 1 87.69 327 LYS B CA 1
ATOM 4782 C C . LYS B 1 327 ? 2.982 1.953 22.875 1 87.69 327 LYS B C 1
ATOM 4784 O O . LYS B 1 327 ? 2.656 1.095 23.703 1 87.69 327 LYS B O 1
ATOM 4789 N N . VAL B 1 328 ? 4.16 2.559 22.797 1 89.25 328 VAL B N 1
ATOM 4790 C CA . VAL B 1 328 ? 5.109 2.324 23.875 1 89.25 328 VAL B CA 1
ATOM 4791 C C . VAL B 1 328 ? 4.535 2.859 25.188 1 89.25 328 VAL B C 1
ATOM 4793 O O . VAL B 1 328 ? 4.062 3.998 25.25 1 89.25 328 VAL B O 1
ATOM 4796 N N . LYS B 1 329 ? 4.57 1.925 26.281 1 81.06 329 LYS B N 1
ATOM 4797 C CA . LYS B 1 329 ? 4.035 2.299 27.578 1 81.06 329 LYS B CA 1
ATOM 4798 C C . LYS B 1 329 ? 4.949 3.299 28.281 1 81.06 329 LYS B C 1
ATOM 4800 O O . LYS B 1 329 ? 6.176 3.186 28.203 1 81.06 329 LYS B O 1
ATOM 4805 N N . THR B 1 330 ? 4.383 4.43 28.547 1 67.12 330 THR B N 1
ATOM 4806 C CA . THR B 1 330 ? 5.156 5.383 29.344 1 67.12 330 THR B CA 1
ATOM 4807 C C . THR B 1 330 ? 5.09 5.035 30.828 1 67.12 330 THR B C 1
ATOM 4809 O O . THR B 1 330 ? 4.078 4.52 31.297 1 67.12 330 THR B O 1
ATOM 4812 N N . ASP B 1 331 ? 6.219 4.723 31.547 1 50.22 331 ASP B N 1
ATOM 4813 C CA . ASP B 1 331 ? 6.23 4.598 33 1 50.22 331 ASP B CA 1
ATOM 4814 C C . ASP B 1 331 ? 5.426 5.723 33.656 1 50.22 331 ASP B C 1
ATOM 4816 O O . ASP B 1 331 ? 5.672 6.902 33.406 1 50.22 331 ASP B O 1
ATOM 4820 N N . ALA B 1 332 ? 4.07 5.625 33.938 1 45.22 332 ALA B N 1
ATOM 4821 C CA . ALA B 1 332 ? 3.428 6.578 34.844 1 45.22 332 ALA B CA 1
ATOM 4822 C C . ALA B 1 332 ? 4.406 7.086 35.906 1 45.22 332 ALA B C 1
ATOM 4824 O O . ALA B 1 332 ? 5.176 6.305 36.469 1 45.22 332 ALA B O 1
ATOM 4825 N N . ALA B 1 333 ? 4.602 8.445 36.062 1 36.56 333 ALA B N 1
ATOM 4826 C CA . ALA B 1 333 ? 5.148 8.992 37.312 1 36.56 333 ALA B CA 1
ATOM 4827 C C . ALA B 1 333 ? 4.555 8.297 38.531 1 36.56 333 ALA B C 1
ATOM 4829 O O . ALA B 1 333 ? 3.334 8.297 38.719 1 36.56 333 ALA B O 1
ATOM 4830 N N . ALA B 1 334 ? 5.121 7.297 39.156 1 31.88 334 ALA B N 1
ATOM 4831 C CA . ALA B 1 334 ? 4.863 7.148 40.594 1 31.88 334 ALA B CA 1
ATOM 4832 C C . ALA B 1 334 ? 4.996 8.484 41.312 1 31.88 334 ALA B C 1
ATOM 4834 O O . ALA B 1 334 ? 5.941 9.234 41.062 1 31.88 334 ALA B O 1
#

Solvent-accessible surface area (backbone atoms only — not comparable to full-atom values): 32653 Å² total; per-residue (Å²): 114,41,47,58,58,32,56,70,42,33,34,59,17,39,46,47,17,49,56,48,35,51,58,54,58,72,72,52,83,68,78,84,45,79,44,77,36,31,28,21,19,8,58,40,60,31,29,17,48,14,30,16,50,12,36,37,34,31,75,70,75,40,34,34,39,56,41,56,13,66,60,32,40,72,41,51,78,72,43,39,8,35,38,37,35,28,54,71,14,33,45,36,41,41,40,40,18,42,67,44,38,73,87,24,41,31,36,23,38,18,49,33,73,81,29,63,29,29,71,59,29,79,43,63,47,49,33,41,29,73,84,62,35,70,58,62,44,24,38,50,45,23,50,39,49,48,51,44,44,47,51,22,53,76,71,72,42,88,46,71,84,54,75,59,44,31,62,52,45,50,52,48,48,56,59,40,56,73,48,41,67,62,48,40,64,62,53,57,86,40,50,32,35,42,15,27,6,51,67,31,33,26,12,38,16,34,35,37,16,40,36,28,7,46,33,40,43,33,46,42,37,52,37,40,52,71,45,32,67,53,35,58,53,48,26,62,36,65,59,23,29,36,41,36,35,45,64,60,71,46,52,60,46,50,53,53,43,29,72,65,46,15,32,27,39,38,40,21,56,51,81,84,66,70,64,53,96,43,32,45,60,42,75,46,82,81,50,89,50,47,37,58,29,41,50,59,61,40,46,48,47,53,52,50,21,37,45,44,4,48,75,69,72,35,47,68,47,64,78,83,69,81,70,85,80,56,49,56,82,70,82,70,85,125,116,42,48,59,58,31,55,68,41,32,34,58,18,39,47,46,17,49,56,50,36,52,57,52,59,74,71,52,84,68,80,84,46,79,44,76,35,30,27,21,20,7,58,41,60,31,30,18,46,14,31,17,50,12,37,37,34,31,76,71,75,41,33,34,38,56,43,55,14,65,61,32,41,71,41,51,77,76,44,40,10,36,38,36,36,26,53,71,14,34,43,37,42,43,37,40,18,42,67,44,40,70,86,26,40,30,36,23,38,17,50,31,71,81,29,64,29,30,73,60,29,79,41,63,47,48,34,42,30,72,84,63,36,71,57,63,45,24,38,50,45,23,49,40,49,48,51,43,43,48,52,22,53,76,69,72,42,88,46,71,85,55,76,59,44,31,64,52,45,50,52,50,48,57,59,40,56,73,47,42,68,63,48,42,62,61,53,56,86,40,50,31,34,43,16,28,5,51,67,31,33,26,11,38,16,34,35,38,15,40,36,26,7,46,34,39,43,33,45,42,38,53,36,40,53,71,46,30,68,53,33,58,52,48,27,61,34,66,59,24,30,37,41,36,36,45,64,60,72,47,52,60,47,51,52,53,43,30,72,65,45,16,31,27,39,38,42,22,56,51,82,84,64,70,64,52,98,43,32,45,61,43,76,44,82,82,51,89,50,47,37,57,30,40,51,60,61,40,48,49,46,53,49,48,22,38,45,45,5,47,74,69,73,35,47,69,46,65,81,84,70,80,68,88,80,57,49,57,82,71,83,71,86,126

InterPro domains:
  IPR001347 SIS domain [PS51464] (21-160)
  IPR046348 SIS domain superfamily [SSF53697] (3-323)

Secondary structure (DSSP, 8-state):
--HHHHHHTHHHHHHHHHHHHHHHHHH---TT---SEEEEEESTHHHHHHHHHHHHHHHTT-EEEEEEHHHHTTT----SEEEEE-TTS-BHHHHHHHHH-TTSEEEEEES-TTSHHHHT-SEEEE----S--SS-SHHHHHHHHHHHHHHHHHTT---GGGTTHHHHHHHHHHHHHTTHHHHHHHHTT-SEEEEEE-THHHHHHHHHHHHHHHHH---EEEEETTGGGGTGGGG-STTEEEEEE-SSHHHHHHHHHHHHT--EEEEES-TT----SSEEEEE----SSHHHHHHHHTHHHHHHHHHHHHHTT-TT---SS--SSSBPPP----/--HHHHHHTHHHHHHHHHHHHHHHHHH---TT---SEEEEEESTHHHHHHHHHHHHHHHTT-EEEEEEHHHHTTT----SEEEEE-TTS-BHHHHHHHHH-TTSEEEEEES-TTSHHHHT-SEEEE----S--SS-SHHHHHHHHHHHHHHHHHTT---GGGTTHHHHHHHHHHHHHTTHHHHHHHHTT-SEEEEEE-THHHHHHHHHHHHHHHHH---EEEE-TTGGGGTGGGG-STTEEEEEE-SSHHHHHHHHHHHHT--EEEEES-TT----SSEEEEE----SSHHHHHHHHTHHHHHHHHHHHHHTT-TT---SS--TTSBPPP----

Organism: Cereibacter sphaeroides (strain ATCC 17023 / DSM 158 / JCM 6121 / CCUG 31486 / LMG 2827 / NBRC 12203 / NCIMB 8253 / ATH 2.4.1.) (NCBI:txid272943)

Sequence (668 aa):
MSYRSTIARQPEALADTHATVLDQLGAADLSGLLRPVIGVTGIGASFAAAVVGAAELQARGQRGVAIRACDLAAGHDLADTLVGLSAGGRSIETVTAFQKLPSAKRIGISQDGAGPLAGVSDFHLTIRQGADATPSSVGYTATLLGMGMLFDRLLGADGTGFADLPAVVEEVLSQAADKMARIGTQFADRRAIDCVGAGAALGTADGASLLIREAARLPASAYDTRHYLHGPLEAMDATTGVLIIGDGREVELARQVERIGCPVVLVTTDRSVQDGDGLTVIHVPRRDNLIAQGIVDILAPQLIAAQLSDAAGLTDVKFRYRMQDTKVKTDAAAMSYRSTIARQPEALADTHATVLDQLGAADLSGLLRPVIGVTGIGASFAAAVVGAAELQARGQRGVAIRACDLAAGHDLADTLVGLSAGGRSIETVTAFQKLPSAKRIGISQDGAGPLAGVSDFHLTIRQGADATPSSVGYTATLLGMGMLFDRLLGADGTGFADLPAVVEEVLSQAADKMARIGTQFADRRAIDCVGAGAALGTADGASLLIREAARLPASAYDTRHYLHGPLEAMDATTGVLIIGDGREVELARQVERIGCPVVLVTTDRSVQDGDGLTVIHVPRRDNLIAQGIVDILAPQLIAAQLSDAAGLTDVKFRYRMQDTKVKTDAAA

pLDDT: mean 94.91, std 8.03, range [31.88, 98.94]